Protein AF-A0A803PFQ7-F1 (afdb_monomer)

Organism: Cannabis sativa (NCBI:txid3483)

Solvent-accessible surface area (backbone atoms only — not comparable to full-atom values): 20846 Å² total; per-residue (Å²): 130,67,68,63,60,59,53,50,52,49,53,50,46,53,53,55,55,57,59,49,63,74,38,74,78,14,76,55,57,59,90,64,48,65,58,52,55,43,51,54,51,52,51,56,51,50,57,46,68,66,40,52,59,54,50,49,60,72,74,62,65,92,84,60,100,65,71,88,82,46,69,70,54,53,56,46,48,53,49,51,50,55,50,50,50,52,51,51,52,53,48,46,56,50,46,56,59,48,47,62,56,27,53,71,42,43,69,82,74,78,52,85,48,104,62,67,57,57,66,69,63,47,52,49,53,45,41,53,49,37,43,73,66,45,26,52,56,35,54,54,28,44,75,72,60,27,39,20,52,59,55,54,42,51,50,42,57,73,73,37,78,83,40,71,61,48,51,48,21,41,48,44,34,52,51,40,51,34,54,52,52,44,54,56,51,50,51,50,52,53,48,53,49,46,43,48,69,33,48,67,39,48,64,68,54,51,44,47,54,46,51,52,49,39,59,56,54,59,51,59,38,64,78,78,42,46,89,80,31,69,60,51,41,51,54,46,52,50,47,53,49,50,44,51,54,53,60,74,51,52,72,71,73,64,61,76,74,70,82,69,94,61,94,69,80,81,51,63,66,50,68,68,57,54,53,52,54,53,49,51,51,51,43,52,52,43,48,51,33,49,72,36,62,40,26,82,35,67,90,80,75,54,49,69,56,44,35,53,46,25,51,42,43,50,69,72,64,38,46,71,54,54,46,51,48,51,50,50,52,52,51,50,41,58,73,61,39,90,64,60,80,86,74,54,53,75,61,58,52,46,50,52,47,54,52,50,54,47,47,51,45,66,59,63,57,83,66,77,87,124

Radius of gyration: 27.35 Å; Cα contacts (8 Å, |Δi|>4): 332; chains: 1; bounding box: 58×70×81 Å

Structure (mmCIF, N/CA/C/O backbone):
data_AF-A0A803PFQ7-F1
#
_entry.id   AF-A0A803PFQ7-F1
#
loop_
_atom_site.group_PDB
_atom_site.id
_atom_site.type_symbol
_atom_site.label_atom_id
_atom_site.label_alt_id
_atom_site.label_comp_id
_atom_site.label_asym_id
_atom_site.label_entity_id
_atom_site.label_seq_id
_atom_site.pdbx_PDB_ins_code
_atom_site.Cartn_x
_atom_site.Cartn_y
_atom_site.Cartn_z
_atom_site.occupancy
_atom_site.B_iso_or_equiv
_atom_site.auth_seq_id
_atom_site.auth_comp_id
_atom_site.auth_asym_id
_atom_site.auth_atom_id
_atom_site.pdbx_PDB_model_num
ATOM 1 N N . MET A 1 1 ? 29.744 -16.832 -32.979 1.00 50.72 1 MET A N 1
ATOM 2 C CA . MET A 1 1 ? 28.697 -16.307 -32.086 1.00 50.72 1 MET A CA 1
ATOM 3 C C . MET A 1 1 ? 28.775 -17.157 -30.835 1.00 50.72 1 MET A C 1
ATOM 5 O O . MET A 1 1 ? 28.913 -18.363 -30.984 1.00 50.72 1 MET A O 1
ATOM 9 N N . ASP A 1 2 ? 28.853 -16.550 -29.654 1.00 58.03 2 ASP A N 1
ATOM 10 C CA . ASP A 1 2 ? 29.056 -17.308 -28.418 1.00 58.03 2 ASP A CA 1
ATOM 11 C C . ASP A 1 2 ? 27.688 -17.825 -27.953 1.00 58.03 2 ASP A C 1
ATOM 13 O O . ASP A 1 2 ? 26.921 -17.089 -27.332 1.00 58.03 2 ASP A O 1
ATOM 17 N N . ASP A 1 3 ? 27.336 -19.061 -28.325 1.00 60.91 3 ASP A N 1
ATOM 18 C CA . ASP A 1 3 ? 26.056 -19.701 -27.959 1.00 60.91 3 ASP A CA 1
ATOM 19 C C . ASP A 1 3 ? 25.812 -19.677 -26.435 1.00 60.91 3 ASP A C 1
ATOM 21 O O . ASP A 1 3 ? 24.667 -19.674 -25.974 1.00 60.91 3 ASP A O 1
ATOM 25 N N . LEU A 1 4 ? 26.892 -19.571 -25.649 1.00 67.00 4 LEU A N 1
ATOM 26 C CA . LEU A 1 4 ? 26.856 -19.344 -24.207 1.00 67.00 4 LEU A CA 1
ATOM 27 C C . LEU A 1 4 ? 26.205 -18.008 -23.809 1.00 67.00 4 LEU A C 1
ATOM 29 O O . LEU A 1 4 ? 25.404 -17.996 -22.877 1.00 67.00 4 LEU A O 1
ATOM 33 N N . GLU A 1 5 ? 26.468 -16.897 -24.509 1.00 80.12 5 GLU A N 1
ATOM 34 C CA . GLU A 1 5 ? 25.951 -15.573 -24.110 1.00 80.12 5 GLU A CA 1
ATOM 35 C C . GLU A 1 5 ? 24.423 -15.497 -24.257 1.00 80.12 5 GLU A C 1
ATOM 37 O O . GLU A 1 5 ? 23.723 -14.961 -23.397 1.00 80.12 5 GLU A O 1
ATOM 42 N N . VAL A 1 6 ? 23.886 -16.050 -25.346 1.00 80.25 6 VAL A N 1
ATOM 43 C CA . VAL A 1 6 ? 22.441 -16.049 -25.624 1.00 80.25 6 VAL A CA 1
ATOM 44 C C . VAL A 1 6 ? 21.698 -16.934 -24.623 1.00 80.25 6 VAL A C 1
ATOM 46 O O . VAL A 1 6 ? 20.647 -16.554 -24.102 1.00 80.25 6 VAL A O 1
ATOM 49 N N . HIS A 1 7 ? 22.267 -18.095 -24.305 1.00 80.62 7 HIS A N 1
ATOM 50 C CA . HIS A 1 7 ? 21.710 -19.007 -23.318 1.00 80.62 7 HIS A CA 1
ATOM 51 C C . HIS A 1 7 ? 21.747 -18.428 -21.892 1.00 80.62 7 HIS A C 1
ATOM 53 O O . HIS A 1 7 ? 20.773 -18.566 -21.146 1.00 80.62 7 HIS A O 1
ATOM 59 N N . ASP A 1 8 ? 22.815 -17.721 -21.519 1.00 86.94 8 ASP A N 1
ATOM 60 C CA . ASP A 1 8 ? 22.912 -17.048 -20.220 1.00 86.94 8 ASP A CA 1
ATOM 61 C C . ASP A 1 8 ? 21.925 -15.879 -20.097 1.00 86.94 8 ASP A C 1
ATOM 63 O O . ASP A 1 8 ? 21.276 -15.719 -19.058 1.00 86.94 8 ASP A O 1
ATOM 67 N N . LEU A 1 9 ? 21.732 -15.101 -21.168 1.00 87.56 9 LEU A N 1
ATOM 68 C CA . LEU A 1 9 ? 20.707 -14.052 -21.217 1.00 87.56 9 LEU A CA 1
ATOM 69 C C . LEU A 1 9 ? 19.296 -14.622 -21.072 1.00 87.56 9 LEU A C 1
ATOM 71 O O . LEU A 1 9 ? 18.489 -14.070 -20.321 1.00 87.56 9 LEU A O 1
ATOM 75 N N . TRP A 1 10 ? 19.007 -15.743 -21.734 1.00 87.06 10 TRP A N 1
ATOM 76 C CA . TRP A 1 10 ? 17.733 -16.441 -21.583 1.00 87.06 10 TRP A CA 1
ATOM 77 C C . TRP A 1 10 ? 17.518 -16.916 -20.141 1.00 87.06 10 TRP A C 1
ATOM 79 O O . TRP A 1 10 ? 16.478 -16.617 -19.549 1.00 87.06 10 TRP A O 1
ATOM 89 N N . LYS A 1 11 ? 18.509 -17.588 -19.538 1.00 88.81 11 LYS A N 1
ATOM 90 C CA . LYS A 1 11 ? 18.441 -18.010 -18.129 1.00 88.81 11 LYS A CA 1
ATOM 91 C C . LYS A 1 11 ? 18.170 -16.827 -17.209 1.00 88.81 11 LYS A C 1
ATOM 93 O O . LYS A 1 11 ? 17.285 -16.908 -16.359 1.00 88.81 11 LYS A O 1
ATOM 98 N N . LYS A 1 12 ? 18.889 -15.717 -17.406 1.00 91.25 12 LYS A N 1
ATOM 99 C CA . LYS A 1 12 ? 18.697 -14.487 -16.634 1.00 91.25 12 LYS A CA 1
ATOM 100 C C . LYS A 1 12 ? 17.272 -13.954 -16.784 1.00 91.25 12 LYS A C 1
ATOM 102 O O . LYS A 1 12 ? 16.631 -13.678 -15.775 1.00 91.25 12 LYS A O 1
ATOM 107 N N . LEU A 1 13 ? 16.753 -13.855 -18.008 1.00 89.50 13 LEU A N 1
ATOM 108 C CA . LEU A 1 13 ? 15.392 -13.381 -18.267 1.00 89.50 13 LEU A CA 1
ATOM 109 C C . LEU A 1 13 ? 14.337 -14.258 -17.574 1.00 89.50 13 LEU A C 1
ATOM 111 O O . LEU A 1 13 ? 13.445 -13.728 -16.916 1.00 89.50 13 LEU A O 1
ATOM 115 N N . ILE A 1 14 ? 14.444 -15.585 -17.676 1.00 88.69 14 ILE A N 1
ATOM 116 C CA . ILE A 1 14 ? 13.488 -16.508 -17.044 1.00 88.69 14 ILE A CA 1
ATOM 117 C C . ILE A 1 14 ? 13.535 -16.408 -15.520 1.00 88.69 14 ILE A C 1
ATOM 119 O O . ILE A 1 14 ? 12.482 -16.366 -14.884 1.00 88.69 14 ILE A O 1
ATOM 123 N N . THR A 1 15 ? 14.729 -16.348 -14.928 1.00 90.00 15 THR A N 1
ATOM 124 C CA . THR A 1 15 ? 14.879 -16.157 -13.479 1.00 90.00 15 THR A CA 1
ATOM 125 C C . THR A 1 15 ? 14.205 -14.860 -13.035 1.00 90.00 15 THR A C 1
ATOM 127 O O . THR A 1 15 ? 13.358 -14.894 -12.145 1.00 90.00 15 THR A O 1
ATOM 130 N N . ARG A 1 16 ? 14.470 -13.746 -13.730 1.00 88.06 16 ARG A N 1
ATOM 131 C CA . ARG A 1 16 ? 13.851 -12.444 -13.434 1.00 88.06 16 ARG A CA 1
ATOM 132 C C . ARG A 1 16 ? 12.326 -12.480 -13.550 1.00 88.06 16 ARG A C 1
ATOM 134 O O . ARG A 1 16 ? 11.632 -11.966 -12.685 1.00 88.06 16 ARG A O 1
ATOM 141 N N . LEU A 1 17 ? 11.774 -13.127 -14.575 1.00 88.00 17 LEU A N 1
ATOM 142 C CA . LEU A 1 17 ? 10.318 -13.240 -14.744 1.00 88.00 17 LEU A CA 1
ATOM 143 C C . LEU A 1 17 ? 9.639 -14.074 -13.649 1.00 88.00 17 LEU A C 1
ATOM 145 O O . LEU A 1 17 ? 8.489 -13.797 -13.308 1.00 88.00 17 LEU A O 1
ATOM 149 N N . LYS A 1 18 ? 10.334 -15.075 -13.094 1.00 87.38 18 LYS A N 1
ATOM 150 C CA . LYS A 1 18 ? 9.842 -15.869 -11.956 1.00 87.38 18 LYS A CA 1
ATOM 151 C C . LYS A 1 18 ? 9.887 -15.083 -10.649 1.00 87.38 18 LYS A C 1
ATOM 153 O O . LYS A 1 18 ? 8.950 -15.159 -9.863 1.00 87.38 18 LYS A O 1
ATOM 158 N N . GLU A 1 19 ? 10.937 -14.294 -10.427 1.00 87.38 19 GLU A N 1
ATOM 159 C CA . GLU A 1 19 ? 11.046 -13.426 -9.244 1.00 87.38 19 GLU A CA 1
ATOM 160 C C . GLU A 1 19 ? 9.864 -12.453 -9.132 1.00 87.38 19 GLU A C 1
ATOM 162 O O . GLU A 1 19 ? 9.453 -12.098 -8.027 1.00 87.38 19 GLU A O 1
ATOM 167 N N . PHE A 1 20 ? 9.269 -12.071 -10.265 1.00 85.56 20 PHE A N 1
ATOM 168 C CA . PHE A 1 20 ? 8.162 -11.124 -10.303 1.00 85.56 20 PHE A CA 1
ATOM 169 C C . PHE A 1 20 ? 6.866 -11.650 -9.691 1.00 85.56 20 PHE A C 1
ATOM 171 O O . PHE A 1 20 ? 6.055 -10.844 -9.236 1.00 85.56 20 PHE A O 1
ATOM 178 N N . ASP A 1 21 ? 6.686 -12.969 -9.577 1.00 82.56 21 ASP A N 1
ATOM 179 C CA . ASP A 1 21 ? 5.533 -13.539 -8.875 1.00 82.56 21 ASP A CA 1
ATOM 180 C C . ASP A 1 21 ? 5.475 -13.087 -7.403 1.00 82.56 21 ASP A C 1
ATOM 182 O O . ASP A 1 21 ? 4.384 -12.928 -6.847 1.00 82.56 21 ASP A O 1
ATOM 186 N N . ASN A 1 22 ? 6.627 -12.765 -6.800 1.00 81.62 22 ASN A N 1
ATOM 187 C CA . ASN A 1 22 ? 6.703 -12.222 -5.442 1.00 81.62 22 ASN A CA 1
ATOM 188 C C . ASN A 1 22 ? 6.034 -10.843 -5.316 1.00 81.62 22 ASN A C 1
ATOM 190 O O . ASN A 1 22 ? 5.581 -10.478 -4.231 1.00 81.62 22 ASN A O 1
ATOM 194 N N . TYR A 1 23 ? 5.918 -10.094 -6.417 1.00 83.12 23 TYR A N 1
ATOM 195 C CA . TYR A 1 23 ? 5.310 -8.766 -6.438 1.00 83.12 23 TYR A CA 1
ATOM 196 C C . TYR A 1 23 ? 3.808 -8.779 -6.728 1.00 83.12 23 TYR A C 1
ATOM 198 O O . TYR A 1 23 ? 3.169 -7.745 -6.558 1.00 83.12 23 TYR A O 1
ATOM 206 N N . LYS A 1 24 ? 3.191 -9.919 -7.087 1.00 77.31 24 LYS A N 1
ATOM 207 C CA . LYS A 1 24 ? 1.742 -9.991 -7.396 1.00 77.31 24 LYS A CA 1
ATOM 208 C C . LYS A 1 24 ? 0.851 -9.393 -6.304 1.00 77.31 24 LYS A C 1
ATOM 210 O O . LYS A 1 24 ? -0.238 -8.905 -6.586 1.00 77.31 24 LYS A O 1
ATOM 215 N N . ARG A 1 25 ? 1.324 -9.420 -5.055 1.00 69.12 25 ARG A N 1
ATOM 216 C CA . ARG A 1 25 ? 0.610 -8.927 -3.870 1.00 69.12 25 ARG A CA 1
ATOM 217 C C . ARG A 1 25 ? 1.212 -7.650 -3.272 1.00 69.12 25 ARG A C 1
ATOM 219 O O . ARG A 1 25 ? 0.837 -7.291 -2.167 1.00 69.12 25 ARG A O 1
ATOM 226 N N . SER A 1 26 ? 2.117 -6.960 -3.970 1.00 72.19 26 SER A N 1
ATOM 227 C CA . SER A 1 26 ? 2.772 -5.748 -3.448 1.00 72.19 26 SER A CA 1
ATOM 228 C C . SER A 1 26 ? 1.893 -4.494 -3.492 1.00 72.19 26 SER A C 1
ATOM 230 O O . SER A 1 26 ? 2.344 -3.408 -3.147 1.00 72.19 26 SER A O 1
ATOM 232 N N . GLY A 1 27 ? 0.669 -4.586 -4.021 1.00 67.75 27 GLY A N 1
ATOM 233 C CA . GLY A 1 27 ? -0.215 -3.439 -4.253 1.00 67.75 27 GLY A CA 1
ATOM 234 C C . GLY A 1 27 ? 0.246 -2.492 -5.374 1.00 67.75 27 GLY A C 1
ATOM 235 O O . GLY A 1 27 ? -0.581 -1.787 -5.945 1.00 67.75 27 GLY A O 1
ATOM 236 N N . SER A 1 28 ? 1.525 -2.505 -5.761 1.0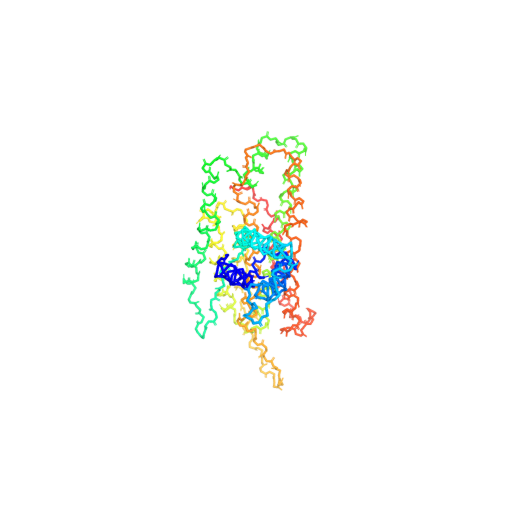0 74.25 28 SER A N 1
ATOM 237 C CA . SER A 1 28 ? 2.111 -1.664 -6.820 1.00 74.25 28 SER A CA 1
ATOM 238 C C . SER A 1 28 ? 1.832 -2.161 -8.242 1.00 74.25 28 SER A C 1
ATOM 240 O O . SER A 1 28 ? 1.959 -1.398 -9.197 1.00 74.25 28 SER A O 1
ATOM 242 N N . VAL A 1 29 ? 1.486 -3.439 -8.389 1.00 81.19 29 VAL A N 1
ATOM 243 C CA . VAL A 1 29 ? 1.283 -4.101 -9.684 1.00 81.19 29 VAL A CA 1
ATOM 244 C C . VAL A 1 29 ? -0.153 -3.880 -10.169 1.00 81.19 29 VAL A C 1
ATOM 246 O O . VAL A 1 29 ? -1.106 -3.986 -9.385 1.00 81.19 29 VAL A O 1
ATOM 249 N N . LYS A 1 30 ? -0.327 -3.542 -11.452 1.00 80.00 30 LYS A N 1
ATOM 250 C CA . LYS A 1 30 ? -1.652 -3.504 -12.093 1.00 80.00 30 LYS A CA 1
ATOM 251 C C . LYS A 1 30 ? -2.129 -4.914 -12.430 1.00 80.00 30 LYS A C 1
ATOM 253 O O . LYS A 1 30 ? -1.327 -5.804 -12.700 1.00 80.00 30 LYS A O 1
ATOM 258 N N . GLU A 1 31 ? -3.439 -5.126 -12.438 1.00 78.94 31 GLU A N 1
ATOM 259 C CA . GLU A 1 31 ? -3.991 -6.429 -12.815 1.00 78.94 31 GLU A CA 1
ATOM 260 C C . GLU A 1 31 ? -3.541 -6.847 -14.228 1.00 78.94 31 GLU A C 1
ATOM 262 O O . GLU A 1 31 ? -3.557 -6.045 -15.168 1.00 78.94 31 GLU A O 1
ATOM 267 N N . GLY A 1 32 ? -3.068 -8.089 -14.363 1.00 82.06 32 GLY A N 1
ATOM 268 C CA . GLY A 1 32 ? -2.550 -8.627 -15.621 1.00 82.06 32 GLY A CA 1
ATOM 269 C C . GLY A 1 32 ? -1.170 -8.097 -16.034 1.00 82.06 32 GLY A C 1
ATOM 270 O O . GLY A 1 32 ? -0.684 -8.446 -17.109 1.00 82.06 32 GLY A O 1
ATOM 271 N N . GLU A 1 33 ? -0.537 -7.209 -15.260 1.00 87.25 33 GLU A N 1
ATOM 272 C CA . GLU A 1 33 ? 0.738 -6.594 -15.647 1.00 87.25 33 GLU A CA 1
ATOM 273 C C . GLU A 1 33 ? 1.897 -7.592 -15.595 1.00 87.25 33 GLU A C 1
ATOM 275 O O . GLU A 1 33 ? 2.690 -7.650 -16.534 1.00 87.25 33 GLU A O 1
ATOM 280 N N . ILE A 1 34 ? 1.969 -8.420 -14.548 1.00 86.00 34 ILE A N 1
ATOM 281 C CA . ILE A 1 34 ? 2.980 -9.484 -14.457 1.00 86.00 34 ILE A CA 1
ATOM 282 C C . ILE A 1 34 ? 2.730 -10.545 -15.528 1.00 86.00 34 ILE A C 1
ATOM 284 O O . ILE A 1 34 ? 3.674 -10.980 -16.180 1.00 86.00 34 ILE A O 1
ATOM 288 N N . GLU A 1 35 ? 1.473 -10.903 -15.776 1.00 89.44 35 GLU A N 1
ATOM 289 C CA . GLU A 1 35 ? 1.089 -11.875 -16.798 1.00 89.44 35 GLU A CA 1
ATOM 290 C C . GLU A 1 35 ? 1.511 -11.397 -18.195 1.00 89.44 35 GLU A C 1
ATOM 292 O O . GLU A 1 35 ? 2.095 -12.165 -18.954 1.00 89.44 35 GLU A O 1
ATOM 297 N N . LYS A 1 36 ? 1.330 -10.107 -18.514 1.00 90.00 36 LYS A N 1
ATOM 298 C CA . LYS A 1 36 ? 1.819 -9.503 -19.769 1.00 90.00 36 LYS A CA 1
ATOM 299 C C . LYS A 1 36 ? 3.347 -9.513 -19.870 1.00 90.00 36 LYS A C 1
ATOM 301 O O . LYS A 1 36 ? 3.890 -9.747 -20.951 1.00 90.00 36 LYS A O 1
ATOM 306 N N . LEU A 1 37 ? 4.054 -9.254 -18.766 1.00 88.94 37 LEU A N 1
ATOM 307 C CA . LEU A 1 37 ? 5.520 -9.333 -18.719 1.00 88.94 37 LEU A CA 1
ATOM 308 C C . LEU A 1 37 ? 6.007 -10.767 -18.968 1.00 88.94 37 LEU A C 1
ATOM 310 O O . LEU A 1 37 ? 6.942 -10.970 -19.746 1.00 88.94 37 LEU A O 1
ATOM 314 N N . GLN A 1 38 ? 5.346 -11.747 -18.350 1.00 88.50 38 GLN A N 1
ATOM 315 C CA . GLN A 1 38 ? 5.616 -13.174 -18.517 1.00 88.50 38 GLN A CA 1
ATOM 316 C C . GLN A 1 38 ? 5.309 -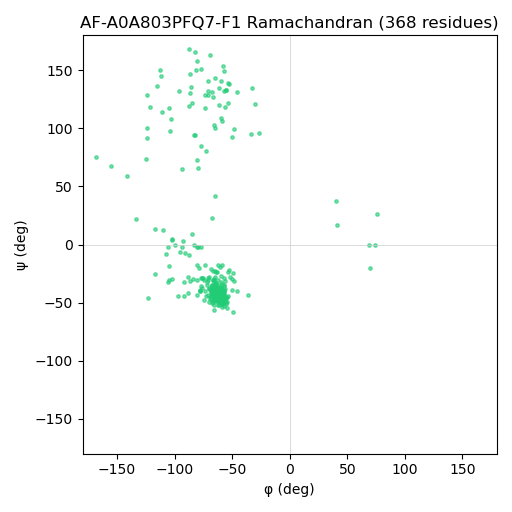13.632 -19.947 1.00 88.50 38 GLN A C 1
ATOM 318 O O . GLN A 1 38 ? 6.154 -14.270 -20.570 1.00 88.50 38 GLN A O 1
ATOM 323 N N . GLU A 1 39 ? 4.170 -13.233 -20.516 1.00 90.19 39 GLU A N 1
ATOM 324 C CA . GLU A 1 39 ? 3.795 -13.536 -21.899 1.00 90.19 39 GLU A CA 1
ATOM 325 C C . GLU A 1 39 ? 4.830 -12.994 -22.894 1.00 90.19 39 GLU A C 1
ATOM 327 O O . GLU A 1 39 ? 5.278 -13.710 -23.791 1.00 90.19 39 GLU A O 1
ATOM 332 N N . LYS A 1 40 ? 5.279 -11.747 -22.711 1.00 89.25 40 LYS A N 1
ATOM 333 C CA . LYS A 1 40 ? 6.331 -11.160 -23.550 1.00 89.25 40 LYS A CA 1
ATOM 334 C C . LYS A 1 40 ? 7.648 -11.936 -23.438 1.00 89.25 40 LYS A C 1
ATOM 336 O O . LYS A 1 40 ? 8.311 -12.153 -24.450 1.00 89.25 40 LYS A O 1
ATOM 341 N N . GLY A 1 41 ? 8.004 -12.391 -22.237 1.00 87.06 41 GLY A N 1
ATOM 342 C CA . GLY A 1 41 ? 9.155 -13.267 -22.016 1.00 87.06 41 GLY A CA 1
ATOM 343 C C . GLY A 1 41 ? 9.047 -14.614 -22.732 1.00 87.06 41 GLY A C 1
ATOM 344 O O . GLY A 1 41 ? 10.000 -15.040 -23.383 1.00 87.06 41 GLY A O 1
ATOM 345 N N . LEU A 1 42 ? 7.873 -15.249 -22.674 1.00 86.88 42 LEU A N 1
ATOM 346 C CA . LEU A 1 42 ? 7.591 -16.512 -23.365 1.00 86.88 42 LEU A CA 1
ATOM 347 C C . LEU A 1 42 ? 7.671 -16.365 -24.892 1.00 86.88 42 LEU A C 1
ATOM 349 O O . LEU A 1 42 ? 8.196 -17.250 -25.564 1.00 86.88 42 LEU A O 1
ATOM 353 N N . ARG A 1 43 ? 7.230 -15.231 -25.455 1.00 87.56 43 ARG A N 1
ATOM 354 C CA . ARG A 1 43 ? 7.371 -14.951 -26.897 1.00 87.56 43 ARG A CA 1
ATOM 355 C C . ARG A 1 43 ? 8.838 -14.860 -27.330 1.00 87.56 43 ARG A C 1
ATOM 357 O O . ARG A 1 43 ? 9.204 -15.434 -28.353 1.00 87.56 43 ARG A O 1
ATOM 364 N N . LEU A 1 44 ? 9.685 -14.193 -26.541 1.00 86.56 44 LEU A N 1
ATOM 365 C CA . LEU A 1 44 ? 11.131 -14.121 -26.806 1.00 86.56 44 LEU A CA 1
ATOM 366 C C . LEU A 1 44 ? 11.795 -15.502 -26.717 1.00 86.56 44 LEU A C 1
ATOM 368 O O . LEU A 1 44 ? 12.677 -15.819 -27.512 1.00 86.56 44 LEU A O 1
ATOM 372 N N . GLN A 1 45 ? 11.343 -16.341 -25.783 1.00 82.81 45 GLN A N 1
ATOM 373 C CA . GLN A 1 45 ? 11.787 -17.727 -25.669 1.00 82.81 45 GLN A CA 1
ATOM 374 C C . GLN A 1 45 ? 11.385 -18.564 -26.895 1.00 82.81 45 GLN A C 1
ATOM 376 O O . GLN A 1 45 ? 12.219 -19.298 -27.421 1.00 82.81 45 GLN A O 1
ATOM 381 N N . GLY A 1 46 ? 10.141 -18.440 -27.369 1.00 82.56 46 GLY A N 1
ATOM 382 C CA . GLY A 1 46 ? 9.665 -19.128 -28.574 1.00 82.56 46 GLY A CA 1
ATOM 383 C C . GLY A 1 46 ? 10.508 -18.793 -29.806 1.00 82.56 46 GLY A C 1
ATOM 384 O O . GLY A 1 46 ? 11.004 -19.697 -30.474 1.00 82.56 46 GLY A O 1
ATOM 385 N N . GLY A 1 47 ? 10.787 -17.503 -30.031 1.00 80.06 47 GLY A N 1
ATOM 386 C CA . GLY A 1 47 ? 11.657 -17.063 -31.127 1.00 80.06 47 GLY A CA 1
ATOM 387 C C . GLY A 1 47 ? 13.082 -17.626 -31.044 1.00 80.06 47 GLY A C 1
ATOM 388 O O . GLY A 1 47 ? 13.698 -17.913 -32.070 1.00 80.06 47 GLY A O 1
ATOM 389 N N . LEU A 1 48 ? 13.607 -17.844 -29.834 1.00 80.19 48 LEU A N 1
ATOM 390 C CA . LEU A 1 48 ? 14.917 -18.467 -29.640 1.00 80.19 48 LEU A CA 1
ATOM 391 C C . LEU A 1 48 ? 14.905 -19.958 -30.023 1.00 80.19 48 LEU A C 1
ATOM 393 O O . LEU A 1 48 ? 15.786 -20.418 -30.751 1.00 80.19 48 LEU A O 1
ATOM 397 N N . PHE A 1 49 ? 13.892 -20.701 -29.565 1.00 81.62 49 PHE A N 1
ATOM 398 C CA . PHE A 1 49 ? 13.728 -22.125 -29.879 1.00 81.62 49 PHE A CA 1
ATOM 399 C C . PHE A 1 49 ? 13.475 -22.388 -31.362 1.00 81.62 49 PHE A C 1
ATOM 401 O O . PHE A 1 49 ? 13.853 -23.444 -31.859 1.00 81.62 49 PHE A O 1
ATOM 408 N N . GLU A 1 50 ? 12.879 -21.441 -32.083 1.00 82.81 50 GLU A N 1
ATOM 409 C CA . GLU A 1 50 ? 12.688 -21.551 -33.529 1.00 82.81 50 GLU A CA 1
ATOM 410 C C . GLU A 1 50 ? 13.972 -21.303 -34.332 1.00 82.81 50 GLU A C 1
ATOM 412 O O . GLU A 1 50 ? 14.108 -21.839 -35.433 1.00 82.81 50 GLU A O 1
ATOM 417 N N . ASN A 1 51 ? 14.903 -20.487 -33.823 1.00 76.94 51 ASN A N 1
ATOM 418 C CA . ASN A 1 51 ? 16.071 -20.029 -34.583 1.00 76.94 51 ASN A CA 1
ATOM 419 C C . ASN A 1 51 ? 17.377 -20.756 -34.225 1.00 76.94 51 ASN A C 1
ATOM 421 O O . ASN A 1 51 ? 18.213 -20.951 -35.106 1.00 76.94 51 ASN A O 1
ATOM 425 N N . LEU A 1 52 ? 17.541 -21.236 -32.986 1.00 77.06 52 LEU A N 1
ATOM 426 C CA . LEU A 1 52 ? 18.734 -21.994 -32.573 1.00 77.06 52 LEU A CA 1
ATOM 427 C C . LEU A 1 52 ? 18.918 -23.329 -33.325 1.00 77.06 52 LEU A C 1
ATOM 429 O O . LEU A 1 52 ? 20.031 -23.597 -33.782 1.00 77.06 52 LEU A O 1
ATOM 433 N N . PRO A 1 53 ? 17.877 -24.165 -33.531 1.00 78.69 53 PRO A N 1
ATOM 434 C CA . PRO A 1 53 ? 18.018 -25.385 -34.324 1.00 78.69 53 PRO A CA 1
ATOM 435 C C . PRO A 1 53 ? 18.404 -25.093 -35.778 1.00 78.69 53 PRO A C 1
ATOM 437 O O . PRO A 1 53 ? 19.258 -25.782 -36.328 1.00 78.69 53 PRO A O 1
ATOM 440 N N . LYS A 1 54 ? 17.849 -24.024 -36.373 1.00 75.62 54 LYS A N 1
ATOM 441 C CA . LYS A 1 54 ? 18.179 -23.588 -37.742 1.00 75.62 54 LYS A CA 1
ATOM 442 C C . LYS A 1 54 ? 19.646 -23.171 -37.862 1.00 75.62 54 LYS A C 1
ATOM 444 O O . LYS A 1 54 ? 20.294 -23.513 -38.845 1.00 75.62 54 LYS A O 1
ATOM 449 N N . LEU A 1 55 ? 20.188 -22.491 -36.848 1.00 68.56 55 LEU A N 1
ATOM 450 C CA . LEU A 1 55 ? 21.609 -22.141 -36.795 1.00 68.56 55 LEU A CA 1
ATOM 451 C C . LEU A 1 55 ? 22.495 -23.398 -36.737 1.00 68.56 55 LEU A C 1
ATOM 453 O O . LEU A 1 55 ? 23.462 -23.507 -37.489 1.00 68.56 55 LEU A O 1
ATOM 457 N N . ASN A 1 56 ? 22.140 -24.372 -35.894 1.00 67.06 56 ASN A N 1
ATOM 458 C CA . ASN A 1 56 ? 22.885 -25.629 -35.768 1.00 67.06 56 ASN A CA 1
ATOM 459 C C . ASN A 1 56 ? 22.838 -26.476 -37.049 1.00 67.06 56 ASN A C 1
ATOM 461 O O . ASN A 1 56 ? 23.866 -27.010 -37.468 1.00 67.06 56 ASN A O 1
ATOM 465 N N . GLU A 1 57 ? 21.679 -26.566 -37.706 1.00 66.81 57 GLU A N 1
ATOM 466 C CA . GLU A 1 57 ? 21.510 -27.290 -38.972 1.00 66.81 57 GLU A CA 1
ATOM 467 C C . GLU A 1 57 ? 22.262 -26.651 -40.149 1.00 66.81 57 GLU A C 1
ATOM 469 O O . GLU A 1 57 ? 22.685 -27.361 -41.067 1.00 66.81 57 GLU A O 1
ATOM 474 N N . GLU A 1 58 ? 22.429 -25.326 -40.151 1.00 61.62 58 GLU A N 1
ATOM 475 C CA . GLU A 1 58 ? 23.166 -24.608 -41.197 1.00 61.62 58 GLU A CA 1
ATOM 476 C C . GLU A 1 58 ? 24.687 -24.589 -40.958 1.00 61.62 58 GLU A C 1
ATOM 478 O O . GLU A 1 58 ? 25.449 -24.608 -41.928 1.00 61.62 58 GLU A O 1
ATOM 483 N N . CYS A 1 59 ? 25.138 -24.626 -39.698 1.00 58.28 59 CYS A N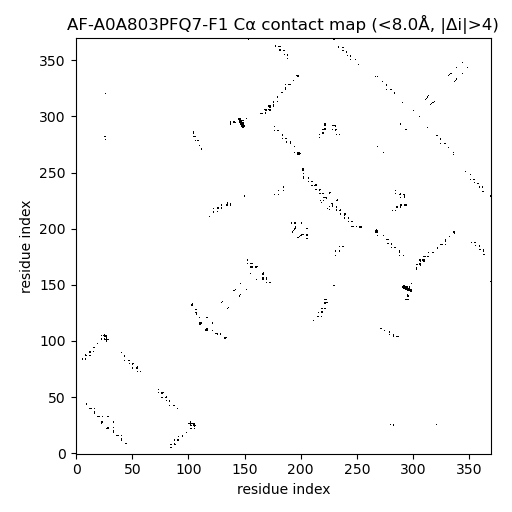 1
ATOM 484 C CA . CYS A 1 59 ? 26.559 -24.640 -39.325 1.00 58.28 59 CYS A CA 1
ATOM 485 C C . CYS A 1 59 ? 27.183 -26.050 -39.289 1.00 58.28 59 CYS A C 1
ATOM 487 O O . CYS A 1 59 ? 28.365 -26.199 -39.601 1.00 58.28 59 CYS A O 1
ATOM 489 N N . PHE A 1 60 ? 26.415 -27.094 -38.949 1.00 52.44 60 PHE A N 1
ATOM 490 C CA . PHE A 1 60 ? 26.920 -28.458 -38.743 1.00 52.44 60 PHE A CA 1
ATOM 491 C C . PHE A 1 60 ? 26.194 -29.486 -39.626 1.00 52.44 60 PHE A C 1
ATOM 493 O O . PHE A 1 60 ? 25.425 -30.315 -39.146 1.00 52.44 60 PHE A O 1
ATOM 500 N N . LYS A 1 61 ? 26.480 -29.504 -40.936 1.00 54.06 61 LYS A N 1
ATOM 501 C CA . LYS A 1 61 ? 26.236 -30.687 -41.789 1.00 54.06 61 LYS A CA 1
ATOM 502 C C . LYS A 1 61 ? 27.561 -31.389 -42.074 1.00 54.06 61 LYS A C 1
ATOM 504 O O . LYS A 1 61 ? 28.259 -30.978 -43.000 1.00 54.06 61 LYS A O 1
ATOM 509 N N . PRO A 1 62 ? 27.922 -32.461 -41.339 1.00 46.00 62 PRO A N 1
ATOM 510 C CA . PRO A 1 62 ? 29.249 -33.046 -41.473 1.00 46.00 62 PRO A CA 1
ATOM 511 C C . PRO A 1 62 ? 29.482 -33.773 -42.804 1.00 46.00 62 PRO A C 1
ATOM 513 O O . PRO A 1 62 ? 30.630 -33.871 -43.223 1.00 46.00 62 PRO A O 1
ATOM 516 N N . HIS A 1 63 ? 28.468 -34.329 -43.483 1.00 47.03 63 HIS A N 1
ATOM 517 C CA . HIS A 1 63 ? 28.721 -35.409 -44.465 1.00 47.03 63 HIS A CA 1
ATOM 518 C C . HIS A 1 63 ? 28.032 -35.289 -45.832 1.00 47.03 63 HIS A C 1
ATOM 520 O O . HIS A 1 63 ? 27.937 -36.273 -46.561 1.00 47.03 63 HIS A O 1
ATOM 526 N N . SER A 1 64 ? 27.621 -34.096 -46.268 1.00 46.06 64 SER A N 1
ATOM 527 C CA . SER A 1 64 ? 27.197 -33.924 -47.664 1.00 46.06 64 SER A CA 1
ATOM 528 C C . SER A 1 64 ? 28.037 -32.860 -48.353 1.00 46.06 64 SER A C 1
ATOM 530 O O . SER A 1 64 ? 27.995 -31.696 -47.971 1.00 46.06 64 SER A O 1
ATOM 532 N N . LYS A 1 65 ? 28.769 -33.256 -49.403 1.00 45.09 65 LYS A N 1
ATOM 533 C CA . LYS A 1 65 ? 29.499 -32.392 -50.351 1.00 45.09 65 LYS A CA 1
ATOM 534 C C . LYS A 1 65 ? 28.554 -31.497 -51.182 1.00 45.09 65 LYS A C 1
ATOM 536 O O . LYS A 1 65 ? 28.738 -31.336 -52.385 1.00 45.09 65 LYS A O 1
ATOM 541 N N . LYS A 1 66 ? 27.520 -30.917 -50.571 1.00 45.22 66 LYS A N 1
ATOM 542 C CA . LYS A 1 66 ? 26.732 -29.828 -51.146 1.00 45.22 66 LYS A CA 1
ATOM 543 C C . LYS A 1 66 ? 27.171 -28.542 -50.461 1.00 45.22 66 LYS A C 1
ATOM 545 O O . LYS A 1 66 ? 26.903 -28.330 -49.285 1.00 45.22 66 LYS A O 1
ATOM 550 N N . LYS A 1 67 ? 27.899 -27.731 -51.235 1.00 47.28 67 LYS A N 1
ATOM 551 C CA . LYS A 1 67 ? 28.260 -26.336 -50.955 1.00 47.28 67 LYS A CA 1
ATOM 552 C C . LYS A 1 67 ? 27.154 -25.633 -50.171 1.00 47.28 67 LYS A C 1
ATOM 554 O O . LYS A 1 67 ? 25.999 -25.723 -50.579 1.00 47.28 67 LYS A O 1
ATOM 559 N N . ILE A 1 68 ? 27.550 -24.894 -49.133 1.00 53.47 68 ILE A N 1
ATOM 560 C CA . ILE A 1 68 ? 26.820 -23.796 -48.480 1.00 53.47 68 ILE A CA 1
ATOM 561 C C . ILE A 1 68 ? 25.863 -23.153 -49.496 1.00 53.47 68 ILE A C 1
ATOM 563 O O . ILE A 1 68 ? 26.287 -22.366 -50.339 1.00 53.47 68 ILE A O 1
ATOM 567 N N . THR A 1 69 ? 24.592 -23.567 -49.508 1.00 53.06 69 THR A N 1
ATOM 568 C CA . THR A 1 69 ? 23.662 -23.160 -50.576 1.00 53.06 69 THR A CA 1
ATOM 569 C C . THR A 1 69 ? 22.857 -21.927 -50.188 1.00 53.06 69 THR A C 1
ATOM 571 O O . THR A 1 69 ? 22.094 -21.428 -51.007 1.00 53.06 69 THR A O 1
ATOM 574 N N . ASN A 1 70 ? 23.022 -21.378 -48.979 1.00 67.88 70 ASN A N 1
ATOM 575 C CA . ASN A 1 70 ? 22.268 -20.183 -48.628 1.00 67.88 70 ASN A CA 1
ATOM 576 C C . ASN A 1 70 ? 22.915 -19.319 -47.541 1.00 67.88 70 ASN A C 1
ATOM 578 O O . ASN A 1 70 ? 22.365 -19.127 -46.466 1.00 67.88 70 ASN A O 1
ATOM 582 N N . VAL A 1 71 ? 24.060 -18.705 -47.862 1.00 73.75 71 VAL A N 1
ATOM 583 C CA . VAL A 1 71 ? 24.677 -17.636 -47.041 1.00 73.75 71 VAL A CA 1
ATOM 584 C C . VAL A 1 71 ? 23.652 -16.555 -46.654 1.00 73.75 71 VAL A C 1
ATOM 586 O O . VAL A 1 71 ? 23.724 -15.980 -45.574 1.00 73.75 71 VAL A O 1
ATOM 589 N N . LYS A 1 72 ? 22.647 -16.305 -47.509 1.00 78.44 72 LYS A N 1
ATOM 590 C CA . LYS A 1 72 ? 21.543 -15.385 -47.208 1.00 78.44 72 LYS A CA 1
ATOM 591 C C . LYS A 1 72 ? 20.614 -15.884 -46.095 1.00 78.44 72 LYS A C 1
ATOM 593 O O . LYS A 1 72 ? 20.110 -15.042 -45.366 1.00 78.44 72 LYS A O 1
ATOM 598 N N . GLN A 1 73 ? 20.353 -17.189 -45.975 1.00 76.88 73 GLN A N 1
ATOM 599 C CA . GLN A 1 73 ? 19.564 -17.737 -44.859 1.00 76.88 73 GLN A CA 1
ATOM 600 C C . GLN A 1 73 ? 20.369 -17.706 -43.562 1.00 76.88 73 GLN A C 1
ATOM 602 O O . GLN A 1 73 ? 19.862 -17.178 -42.579 1.00 76.88 73 GLN A O 1
ATOM 607 N N . LEU A 1 74 ? 21.645 -18.095 -43.604 1.00 76.50 74 LEU A N 1
ATOM 608 C CA . LEU A 1 74 ? 22.518 -18.042 -42.430 1.00 76.50 74 LEU A CA 1
ATOM 609 C C . LEU A 1 74 ? 22.630 -16.623 -41.872 1.00 76.50 74 LEU A C 1
ATOM 611 O O . LEU A 1 74 ? 22.433 -16.402 -40.681 1.00 76.50 74 LEU A O 1
ATOM 615 N N . ASN A 1 75 ? 22.853 -15.635 -42.743 1.00 82.75 75 ASN A N 1
ATOM 616 C CA . ASN A 1 75 ? 22.896 -14.230 -42.337 1.00 82.75 75 ASN A CA 1
ATOM 617 C C . ASN A 1 75 ? 21.560 -13.739 -41.756 1.00 82.75 75 ASN A C 1
ATOM 619 O O . ASN A 1 75 ? 21.572 -12.867 -40.893 1.00 82.75 75 ASN A O 1
ATOM 623 N N . ARG A 1 76 ? 20.419 -14.282 -42.207 1.00 84.25 76 ARG A N 1
ATOM 624 C CA . ARG A 1 76 ? 19.103 -13.966 -41.627 1.00 84.25 76 ARG A CA 1
ATOM 625 C C . ARG A 1 76 ? 18.961 -14.566 -40.235 1.00 84.25 76 ARG A C 1
ATOM 627 O O . ARG A 1 76 ? 18.662 -13.822 -39.319 1.00 84.25 76 ARG A O 1
ATOM 634 N N . VAL A 1 77 ? 19.262 -15.854 -40.057 1.00 81.69 77 VAL A N 1
ATOM 635 C CA . VAL A 1 77 ? 19.183 -16.522 -38.745 1.00 81.69 77 VAL A CA 1
ATOM 636 C C . VAL A 1 77 ? 20.115 -15.851 -37.731 1.00 81.69 77 VAL A C 1
ATOM 638 O O . VAL A 1 77 ? 19.719 -15.595 -36.599 1.00 81.69 77 VAL A O 1
ATOM 641 N N . VAL A 1 78 ? 21.332 -15.493 -38.147 1.00 84.50 78 VAL A N 1
ATOM 642 C CA . VAL A 1 78 ? 22.289 -14.721 -37.337 1.00 84.50 78 VAL A CA 1
ATOM 643 C C . VAL A 1 78 ? 21.718 -13.354 -36.947 1.00 84.50 78 VAL A C 1
ATOM 645 O O . VAL A 1 78 ? 21.790 -12.979 -35.778 1.00 84.50 78 VAL A O 1
ATOM 648 N N . ALA A 1 79 ? 21.132 -12.616 -37.894 1.00 87.44 79 ALA A N 1
ATOM 649 C CA . ALA A 1 79 ? 20.516 -11.319 -37.615 1.00 87.44 79 ALA A CA 1
ATOM 650 C C . ALA A 1 79 ? 19.297 -11.438 -36.685 1.00 87.44 79 ALA A C 1
ATOM 652 O O . ALA A 1 79 ? 19.136 -10.614 -35.786 1.00 87.44 79 ALA A O 1
ATOM 653 N N . ASP A 1 80 ? 18.480 -12.479 -36.856 1.00 86.56 80 ASP A N 1
ATOM 654 C CA . ASP A 1 80 ? 17.315 -12.756 -36.015 1.00 86.56 80 ASP A CA 1
ATOM 655 C C . ASP A 1 80 ? 17.745 -13.081 -34.576 1.00 86.56 80 ASP A C 1
ATOM 657 O O . ASP A 1 80 ? 17.163 -12.559 -33.624 1.00 86.56 80 ASP A O 1
ATOM 661 N N . ILE A 1 81 ? 18.808 -13.875 -34.394 1.00 84.56 81 ILE A N 1
ATOM 662 C CA . ILE A 1 81 ? 19.372 -14.184 -33.070 1.00 84.56 81 ILE A CA 1
ATOM 663 C C . ILE A 1 81 ? 19.956 -12.929 -32.406 1.00 84.56 81 ILE A C 1
ATOM 665 O O . ILE A 1 81 ? 19.698 -12.695 -31.225 1.00 84.56 81 ILE A O 1
ATOM 669 N N . GLU A 1 82 ? 20.690 -12.087 -33.139 1.00 87.94 82 GLU A N 1
ATOM 670 C CA . GLU A 1 82 ? 21.194 -10.814 -32.599 1.00 87.94 82 GLU A CA 1
ATOM 671 C C . GLU A 1 82 ? 20.052 -9.848 -32.240 1.00 87.94 82 GLU A C 1
ATOM 673 O O . GLU A 1 82 ? 20.094 -9.195 -31.194 1.00 87.94 82 GLU A O 1
ATOM 678 N N . SER A 1 83 ? 18.982 -9.799 -33.040 1.00 89.50 83 SER A N 1
ATOM 679 C CA . SER A 1 83 ? 17.785 -9.017 -32.708 1.00 89.50 83 SER A CA 1
ATOM 680 C C . SER A 1 83 ? 17.115 -9.531 -31.432 1.00 89.50 83 SER A C 1
ATOM 682 O O . SER A 1 83 ? 16.831 -8.746 -30.527 1.00 89.50 83 SER A O 1
ATOM 684 N N . LEU A 1 84 ? 16.924 -10.850 -31.310 1.00 88.12 84 LEU A N 1
ATOM 685 C CA . LEU A 1 84 ? 16.362 -11.476 -30.109 1.00 88.12 84 LEU A CA 1
ATOM 686 C C . LEU A 1 84 ? 17.215 -11.187 -28.873 1.00 88.12 84 LEU A C 1
ATOM 688 O O . LEU A 1 84 ? 16.682 -10.876 -27.810 1.00 88.12 84 LEU A O 1
ATOM 692 N N . LYS A 1 85 ? 18.540 -11.230 -29.011 1.00 90.06 85 LYS A N 1
ATOM 693 C CA . LYS A 1 85 ? 19.486 -10.889 -27.946 1.00 90.06 85 LYS A CA 1
ATOM 694 C C . LYS A 1 85 ? 19.321 -9.442 -27.477 1.00 90.06 85 LYS A C 1
ATOM 696 O O . LYS A 1 85 ? 19.297 -9.191 -26.269 1.00 90.06 85 LYS A O 1
ATOM 701 N N . ILE A 1 86 ? 19.184 -8.491 -28.403 1.00 91.94 86 ILE A N 1
ATOM 702 C CA . ILE A 1 86 ? 18.918 -7.081 -28.081 1.00 91.94 86 ILE A CA 1
ATOM 703 C C . ILE A 1 86 ? 17.575 -6.941 -27.357 1.00 91.94 86 ILE A C 1
ATOM 705 O O . ILE A 1 86 ? 17.495 -6.255 -26.336 1.00 91.94 86 ILE A O 1
ATOM 709 N N . ASP A 1 87 ? 16.533 -7.618 -27.835 1.00 91.44 87 ASP A N 1
ATOM 710 C CA . ASP A 1 87 ? 15.204 -7.548 -27.230 1.00 91.44 87 ASP A CA 1
ATOM 711 C C . ASP A 1 87 ? 15.154 -8.190 -25.838 1.00 91.44 87 ASP A C 1
ATOM 713 O O . ASP A 1 87 ? 14.499 -7.652 -24.943 1.00 91.44 87 ASP A O 1
ATOM 717 N N . MET A 1 88 ? 15.904 -9.271 -25.602 1.00 90.56 88 MET A N 1
ATOM 718 C CA . MET A 1 88 ? 16.080 -9.851 -24.267 1.00 90.56 88 MET A CA 1
ATOM 719 C C . MET A 1 88 ? 16.781 -8.877 -23.316 1.00 90.56 88 MET A C 1
ATOM 721 O O . MET A 1 88 ? 16.309 -8.689 -22.196 1.00 90.56 88 MET A O 1
ATOM 725 N N . LYS A 1 89 ? 17.861 -8.212 -23.754 1.00 92.31 89 LYS A N 1
ATOM 726 C CA . LYS A 1 89 ? 18.558 -7.193 -22.945 1.00 92.31 89 LYS A CA 1
ATOM 727 C C . LYS A 1 89 ? 17.619 -6.037 -22.586 1.00 92.31 89 LYS A C 1
ATOM 729 O O . LYS A 1 89 ? 17.471 -5.719 -21.409 1.00 92.31 89 LYS A O 1
ATOM 734 N N . ARG A 1 90 ? 16.894 -5.495 -23.570 1.00 92.94 90 ARG A N 1
ATOM 735 C CA . ARG A 1 90 ? 15.877 -4.449 -23.354 1.00 92.94 90 ARG A CA 1
ATOM 736 C C . ARG A 1 90 ? 14.771 -4.897 -22.407 1.00 92.94 90 ARG A C 1
ATOM 738 O O . ARG A 1 90 ? 14.302 -4.108 -21.590 1.00 92.94 90 ARG A O 1
ATOM 745 N N . GLN A 1 91 ? 14.327 -6.147 -22.519 1.00 91.56 91 GLN A N 1
ATOM 746 C CA . GLN A 1 91 ? 13.301 -6.680 -21.634 1.00 91.56 91 GLN A CA 1
ATOM 747 C C . GLN A 1 91 ? 13.818 -6.806 -20.200 1.00 91.56 91 GLN A C 1
ATOM 749 O O . GLN A 1 91 ? 13.089 -6.442 -19.287 1.00 91.56 91 GLN A O 1
ATOM 754 N N . ILE A 1 92 ? 15.059 -7.256 -19.992 1.00 90.50 92 ILE A N 1
ATOM 755 C CA . ILE A 1 92 ? 15.686 -7.298 -18.662 1.00 90.50 92 ILE A CA 1
ATOM 756 C C . ILE A 1 92 ? 15.768 -5.888 -18.064 1.00 90.50 92 ILE A C 1
ATOM 758 O O . ILE A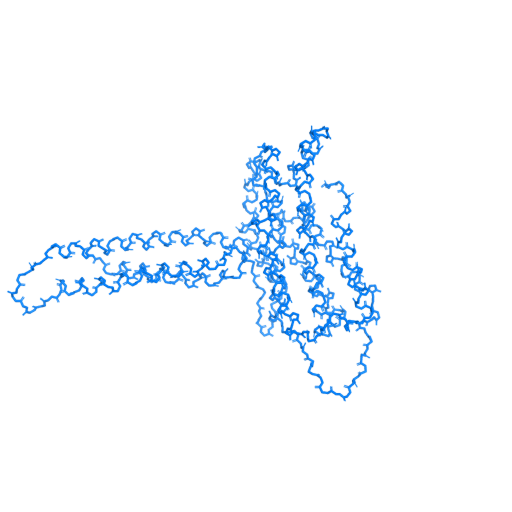 1 92 ? 15.303 -5.685 -16.950 1.00 90.50 92 ILE A O 1
ATOM 762 N N . GLU A 1 93 ? 16.250 -4.899 -18.819 1.00 91.06 93 GLU A N 1
ATOM 763 C CA . GLU A 1 93 ? 16.294 -3.500 -18.360 1.00 91.06 93 GLU A CA 1
ATOM 764 C C . GLU A 1 93 ? 14.900 -2.953 -18.018 1.00 91.06 93 GLU A C 1
ATOM 766 O O . GLU A 1 93 ? 14.723 -2.188 -17.069 1.00 91.06 93 GLU A O 1
ATOM 771 N N . TYR A 1 94 ? 13.883 -3.334 -18.794 1.00 90.50 94 TYR A N 1
ATOM 772 C CA . TYR A 1 94 ? 12.504 -2.959 -18.511 1.00 90.50 94 TYR A CA 1
ATOM 773 C C . TYR A 1 94 ? 11.966 -3.631 -17.243 1.00 90.50 94 TYR A C 1
ATOM 775 O O . TYR A 1 94 ? 11.256 -2.982 -16.472 1.00 90.50 94 TYR A O 1
ATOM 783 N N . LEU A 1 95 ? 12.321 -4.897 -16.999 1.00 89.19 95 LEU A N 1
ATOM 784 C CA . LEU A 1 95 ? 12.011 -5.578 -15.744 1.00 89.19 95 LEU A CA 1
ATOM 785 C C . LEU A 1 95 ? 12.686 -4.860 -14.573 1.00 89.19 95 LEU A C 1
ATOM 787 O O . LEU A 1 95 ? 11.999 -4.538 -13.616 1.00 89.19 95 LEU A O 1
ATOM 791 N N . ASP A 1 96 ? 13.958 -4.481 -14.667 1.00 88.69 96 ASP A N 1
ATOM 792 C CA . ASP A 1 96 ? 14.648 -3.760 -13.586 1.00 88.69 96 ASP A CA 1
ATOM 793 C C . ASP A 1 96 ? 13.921 -2.449 -13.208 1.00 88.69 96 ASP A C 1
ATOM 795 O O . ASP A 1 96 ? 13.689 -2.177 -12.029 1.00 88.69 96 ASP A O 1
ATOM 799 N N . LYS A 1 97 ? 13.426 -1.693 -14.200 1.00 87.06 97 LYS A N 1
ATOM 800 C CA . LYS A 1 97 ? 12.580 -0.503 -13.961 1.00 87.06 97 LYS A CA 1
ATOM 801 C C . LYS A 1 97 ? 11.229 -0.842 -13.324 1.00 87.06 97 LYS A C 1
ATOM 803 O O . LYS A 1 97 ? 10.709 -0.082 -12.506 1.00 87.06 97 LYS A O 1
ATOM 808 N N . CYS A 1 98 ? 10.618 -1.957 -13.721 1.00 85.94 98 CYS A N 1
ATOM 809 C CA . CYS A 1 98 ? 9.364 -2.408 -13.123 1.00 85.94 98 CYS A CA 1
ATOM 810 C C . CYS A 1 98 ? 9.559 -2.828 -11.667 1.00 85.94 98 CYS A C 1
ATOM 812 O O . CYS A 1 98 ? 8.715 -2.499 -10.839 1.00 85.94 98 CYS A O 1
ATOM 814 N N . GLU A 1 99 ? 10.654 -3.522 -11.359 1.00 86.06 99 GLU A N 1
ATOM 815 C CA . GLU A 1 99 ? 10.981 -3.978 -10.013 1.00 86.06 99 GLU A CA 1
ATOM 816 C C . GLU A 1 99 ? 11.137 -2.802 -9.051 1.00 86.06 99 GLU A C 1
ATOM 818 O O . GLU A 1 99 ? 10.509 -2.812 -7.996 1.00 86.06 99 GLU A O 1
ATOM 823 N N . GLU A 1 100 ? 11.872 -1.758 -9.442 1.00 82.88 100 GLU A N 1
ATOM 824 C CA . GLU A 1 100 ? 12.014 -0.544 -8.630 1.00 82.88 100 GLU A CA 1
ATOM 825 C C . GLU A 1 100 ? 10.640 0.031 -8.246 1.00 82.88 100 GLU A C 1
ATOM 827 O O . GLU A 1 100 ? 10.372 0.353 -7.087 1.00 82.88 100 GLU A O 1
ATOM 832 N N . ARG A 1 101 ? 9.712 0.094 -9.208 1.00 84.44 101 ARG A N 1
ATOM 833 C CA . ARG A 1 101 ? 8.331 0.522 -8.951 1.00 84.44 101 ARG A CA 1
ATOM 834 C C . ARG A 1 101 ? 7.570 -0.475 -8.073 1.00 84.44 101 ARG A C 1
ATOM 836 O O . ARG A 1 101 ? 6.786 -0.055 -7.226 1.00 84.44 101 ARG A O 1
ATOM 843 N N . PHE A 1 102 ? 7.746 -1.777 -8.281 1.00 84.94 102 PHE A N 1
ATOM 844 C CA . PHE A 1 102 ? 7.002 -2.810 -7.562 1.00 84.94 102 PHE A CA 1
ATOM 845 C C . PHE A 1 102 ? 7.419 -2.944 -6.101 1.00 84.94 102 PHE A C 1
ATOM 847 O O . PHE A 1 102 ? 6.554 -3.198 -5.258 1.00 84.94 102 PHE A O 1
ATOM 854 N N . GLN A 1 103 ? 8.691 -2.693 -5.799 1.00 85.62 103 GLN A N 1
ATOM 855 C CA . GLN A 1 103 ? 9.245 -2.713 -4.449 1.00 85.62 103 GLN A CA 1
ATOM 856 C C . GLN A 1 103 ? 8.664 -1.614 -3.551 1.00 85.62 103 GLN A C 1
ATOM 858 O O . GLN A 1 103 ? 8.495 -1.852 -2.359 1.00 85.62 103 GLN A O 1
ATOM 863 N N . LYS A 1 104 ? 8.264 -0.462 -4.112 1.00 87.19 104 LYS A N 1
ATOM 864 C CA . LYS A 1 104 ? 7.799 0.717 -3.355 1.00 87.19 104 LYS A CA 1
ATOM 865 C C . LYS A 1 104 ? 6.730 0.429 -2.295 1.00 87.19 104 LYS A C 1
ATOM 867 O O . LYS A 1 104 ? 6.786 0.986 -1.206 1.00 87.19 104 LYS A O 1
ATOM 872 N N . TYR A 1 105 ? 5.777 -0.450 -2.586 1.00 88.31 105 TYR A N 1
ATOM 873 C CA . TYR A 1 105 ? 4.720 -0.833 -1.639 1.00 88.31 105 TYR A CA 1
ATOM 874 C C . TYR A 1 105 ? 4.767 -2.317 -1.255 1.00 88.31 105 TYR A C 1
ATOM 876 O O . TYR A 1 105 ? 3.833 -2.828 -0.641 1.00 88.31 105 TYR A O 1
ATOM 884 N N . ASN A 1 106 ? 5.862 -3.016 -1.577 1.00 87.75 106 ASN A N 1
ATOM 885 C CA . ASN A 1 106 ? 6.045 -4.424 -1.235 1.00 87.75 106 ASN A CA 1
ATOM 886 C C . ASN A 1 106 ? 6.484 -4.588 0.224 1.00 87.75 106 ASN A C 1
ATOM 888 O O . ASN A 1 106 ? 7.611 -4.998 0.508 1.00 87.75 106 ASN A O 1
ATOM 892 N N . ILE A 1 107 ? 5.593 -4.225 1.144 1.00 88.88 107 ILE A N 1
ATOM 893 C CA . ILE A 1 107 ? 5.855 -4.290 2.578 1.00 88.88 107 ILE A CA 1
ATOM 894 C C . ILE A 1 107 ? 6.269 -5.732 2.938 1.00 88.88 107 ILE A C 1
ATOM 896 O O . ILE A 1 107 ? 5.628 -6.688 2.493 1.00 88.88 107 ILE A O 1
ATOM 900 N N . PRO A 1 108 ? 7.347 -5.935 3.714 1.00 86.81 108 PRO A N 1
ATOM 901 C CA . PRO A 1 108 ? 7.710 -7.256 4.203 1.00 86.81 108 PRO A CA 1
ATOM 902 C C . PRO A 1 108 ? 6.537 -7.912 4.932 1.00 86.81 108 PRO A C 1
ATOM 904 O O . PRO A 1 108 ? 5.851 -7.271 5.719 1.00 86.81 108 PRO A O 1
ATOM 907 N N . LYS A 1 109 ? 6.321 -9.208 4.714 1.00 83.12 109 LYS A N 1
ATOM 908 C CA . LYS A 1 109 ? 5.350 -9.980 5.498 1.00 83.12 109 LYS A CA 1
ATOM 909 C C . LYS A 1 109 ? 6.005 -10.512 6.767 1.00 83.12 109 LYS A C 1
ATOM 911 O O . LYS A 1 109 ? 7.199 -10.855 6.777 1.00 83.12 109 LYS A O 1
ATOM 916 N N . ARG A 1 110 ? 5.230 -10.612 7.844 1.00 76.56 110 ARG A N 1
ATOM 917 C CA . ARG A 1 110 ? 5.659 -11.330 9.046 1.00 76.56 110 ARG A CA 1
ATOM 918 C C . ARG A 1 110 ? 5.754 -12.819 8.704 1.00 76.56 110 ARG A C 1
ATOM 920 O O . ARG A 1 110 ? 4.864 -13.359 8.056 1.00 76.56 110 ARG A O 1
ATOM 927 N N . TYR A 1 111 ? 6.868 -13.465 9.050 1.00 66.75 111 TYR A N 1
ATOM 928 C CA . TYR A 1 111 ? 7.034 -14.884 8.729 1.00 66.75 111 TYR A CA 1
ATOM 929 C C . TYR A 1 111 ? 6.107 -15.739 9.593 1.00 66.75 111 TYR A C 1
ATOM 931 O O . TYR A 1 111 ? 6.132 -15.645 10.824 1.00 66.75 111 TYR A O 1
ATOM 939 N N . GLN A 1 112 ? 5.358 -16.613 8.927 1.00 57.69 112 GLN A N 1
ATOM 940 C CA . GLN A 1 112 ? 4.494 -17.621 9.531 1.00 57.69 112 GLN A CA 1
ATOM 941 C C . GLN A 1 112 ? 5.266 -18.932 9.663 1.00 57.69 112 GLN A C 1
ATOM 943 O O . GLN A 1 112 ? 4.992 -19.930 9.003 1.00 57.69 112 GLN A O 1
ATOM 948 N N . ASN A 1 113 ? 6.309 -18.912 10.488 1.00 54.81 113 ASN A N 1
ATOM 949 C CA . ASN A 1 113 ? 6.960 -20.150 10.896 1.00 54.81 113 ASN A CA 1
ATOM 950 C C . ASN A 1 113 ? 6.151 -20.758 12.058 1.00 54.81 113 ASN A C 1
ATOM 952 O O . ASN A 1 113 ? 5.351 -20.065 12.684 1.00 54.81 113 ASN A O 1
ATOM 956 N N . LYS A 1 114 ? 6.389 -22.038 12.396 1.00 50.16 114 LYS A N 1
ATOM 957 C CA . LYS A 1 114 ? 5.737 -22.731 13.536 1.00 50.16 114 LYS A CA 1
ATOM 958 C C . LYS A 1 114 ? 5.779 -21.940 14.854 1.00 50.16 114 LYS A C 1
ATOM 960 O O . LYS A 1 114 ? 4.932 -22.134 15.717 1.00 50.16 114 LYS A O 1
ATOM 965 N N . THR A 1 115 ? 6.754 -21.050 15.000 1.00 55.62 115 THR A N 1
ATOM 966 C CA . THR A 1 115 ? 6.757 -19.961 15.972 1.00 55.62 115 THR A CA 1
ATOM 967 C C . THR A 1 115 ? 6.615 -18.649 15.201 1.00 55.62 115 THR A C 1
ATOM 969 O O . THR A 1 115 ? 7.502 -18.300 14.417 1.00 55.62 115 THR A O 1
ATOM 972 N N . LYS A 1 116 ? 5.492 -17.931 15.384 1.00 65.38 116 LYS A N 1
ATOM 973 C CA . LYS A 1 116 ? 5.294 -16.588 14.809 1.00 65.38 116 LYS A CA 1
ATOM 974 C C . LYS A 1 116 ? 6.557 -15.764 15.043 1.00 65.38 116 LYS A C 1
ATOM 976 O O . LYS A 1 116 ? 7.073 -15.727 16.163 1.00 65.38 116 LYS A O 1
ATOM 981 N N . GLN A 1 117 ? 7.061 -15.108 13.997 1.00 75.75 117 GLN A N 1
ATOM 982 C CA . GLN A 1 117 ? 8.242 -14.267 14.150 1.00 75.75 117 GLN A CA 1
ATOM 983 C C . GLN A 1 117 ? 8.001 -13.223 15.260 1.00 75.75 117 GLN A C 1
ATOM 985 O O . GLN A 1 117 ? 6.961 -12.555 15.240 1.00 75.75 117 GLN A O 1
ATOM 990 N N . PRO A 1 118 ? 8.944 -13.037 16.198 1.00 84.75 118 PRO A N 1
ATOM 991 C CA . PRO A 1 118 ? 8.868 -11.973 17.193 1.00 84.75 118 PRO A CA 1
ATOM 992 C C . PRO A 1 118 ? 8.642 -10.591 16.561 1.00 84.75 118 PRO A C 1
ATOM 994 O O . PRO A 1 118 ? 9.253 -10.261 15.539 1.00 84.75 118 PRO A O 1
ATOM 997 N N . LEU A 1 119 ? 7.768 -9.780 17.172 1.00 85.25 119 LEU A N 1
ATOM 998 C CA . LEU A 1 119 ? 7.385 -8.463 16.646 1.00 85.25 119 LEU A CA 1
ATOM 999 C C . LEU A 1 119 ? 8.600 -7.547 16.451 1.00 85.25 119 LEU A C 1
ATOM 1001 O O . LEU A 1 119 ? 8.700 -6.879 15.431 1.00 85.25 119 LEU A O 1
ATOM 1005 N N . ASN A 1 120 ? 9.556 -7.561 17.381 1.00 88.38 120 ASN A N 1
ATOM 1006 C CA . ASN A 1 120 ? 10.776 -6.755 17.300 1.00 88.38 120 ASN A CA 1
ATOM 1007 C C . ASN A 1 120 ? 11.606 -7.046 16.034 1.00 88.38 120 ASN A C 1
ATOM 1009 O O . ASN A 1 120 ? 12.071 -6.113 15.385 1.00 88.38 120 ASN A O 1
ATOM 1013 N N . ILE A 1 121 ? 11.745 -8.317 15.639 1.00 89.06 121 ILE A N 1
ATOM 1014 C CA . ILE A 1 121 ? 12.464 -8.699 14.413 1.00 89.06 121 ILE A CA 1
ATOM 1015 C C . ILE A 1 121 ? 11.679 -8.238 13.179 1.00 89.06 121 ILE A C 1
ATOM 1017 O O . ILE A 1 121 ? 12.262 -7.772 12.201 1.00 89.06 121 ILE A O 1
ATOM 1021 N N . TYR A 1 122 ? 10.349 -8.342 13.204 1.00 89.19 122 TYR A N 1
ATOM 1022 C CA . TYR A 1 122 ? 9.519 -7.839 12.111 1.00 89.19 122 TYR A CA 1
ATOM 1023 C C . TYR A 1 122 ? 9.628 -6.315 11.959 1.00 89.19 122 TYR A C 1
ATOM 1025 O O . TYR A 1 122 ? 9.885 -5.827 10.861 1.00 89.19 122 TYR A O 1
ATOM 1033 N N . VAL A 1 123 ? 9.530 -5.581 13.068 1.00 91.19 123 VAL A N 1
ATOM 1034 C CA . VAL A 1 123 ? 9.690 -4.122 13.145 1.00 91.19 123 VAL A CA 1
ATOM 1035 C C . VAL A 1 123 ? 11.062 -3.673 12.647 1.00 91.19 123 VAL A C 1
ATOM 1037 O O . VAL A 1 123 ? 11.157 -2.674 11.935 1.00 91.19 123 VAL A O 1
ATOM 1040 N N . GLN A 1 124 ? 12.130 -4.412 12.957 1.00 92.69 124 GLN A N 1
ATOM 1041 C CA . GLN A 1 124 ? 13.456 -4.119 12.414 1.00 92.69 124 GLN A CA 1
ATOM 1042 C C . GLN A 1 124 ? 13.456 -4.191 10.880 1.00 92.69 124 GLN A C 1
ATOM 1044 O O . GLN A 1 124 ? 13.864 -3.237 10.220 1.00 92.69 124 GLN A O 1
ATOM 1049 N N . ARG A 1 125 ? 12.918 -5.275 10.305 1.00 91.62 125 ARG A N 1
ATOM 1050 C CA . ARG A 1 125 ? 12.829 -5.442 8.842 1.00 91.62 125 ARG A CA 1
ATOM 1051 C C . ARG A 1 125 ? 11.953 -4.375 8.186 1.00 91.62 125 ARG A C 1
ATOM 1053 O O . ARG A 1 125 ? 12.279 -3.902 7.102 1.00 91.62 125 ARG A O 1
ATOM 1060 N N . LEU A 1 126 ? 10.856 -3.980 8.834 1.00 92.12 126 LEU A N 1
ATOM 1061 C CA . LEU A 1 126 ? 10.013 -2.878 8.365 1.00 92.12 126 LEU A CA 1
ATOM 1062 C C . LEU A 1 126 ? 10.775 -1.552 8.344 1.00 92.12 126 LEU A C 1
ATOM 1064 O O . LEU A 1 126 ? 10.668 -0.803 7.379 1.00 92.12 126 LEU A O 1
ATOM 1068 N N . ASN A 1 127 ? 11.573 -1.269 9.372 1.00 93.12 127 ASN A N 1
ATOM 1069 C CA . ASN A 1 127 ? 12.391 -0.061 9.403 1.00 93.12 127 ASN A CA 1
ATOM 1070 C C . ASN A 1 127 ? 13.480 -0.065 8.324 1.00 93.12 127 ASN A C 1
ATOM 1072 O O . ASN A 1 127 ? 13.680 0.960 7.677 1.00 93.12 127 ASN A O 1
ATOM 1076 N N . GLU A 1 128 ? 14.139 -1.200 8.086 1.00 93.88 128 GLU A N 1
ATOM 1077 C CA . GLU A 1 128 ? 15.110 -1.362 6.993 1.00 93.88 128 GLU A CA 1
ATOM 1078 C C . GLU A 1 128 ? 14.451 -1.159 5.618 1.00 93.88 128 GLU A C 1
ATOM 1080 O O . GLU A 1 128 ? 14.979 -0.437 4.764 1.00 93.88 128 GLU A O 1
ATOM 1085 N N . PHE A 1 129 ? 13.259 -1.729 5.421 1.00 92.75 129 PHE A N 1
ATOM 1086 C CA . PHE A 1 129 ? 12.442 -1.505 4.229 1.00 92.75 129 PHE A CA 1
ATOM 1087 C C . PHE A 1 129 ? 12.100 -0.021 4.046 1.00 92.75 129 PHE A C 1
ATOM 1089 O O . PHE A 1 129 ? 12.341 0.538 2.976 1.00 92.75 129 PHE A O 1
ATOM 1096 N N . MET A 1 130 ? 11.590 0.645 5.083 1.00 93.44 130 MET A N 1
ATOM 1097 C CA . MET A 1 130 ? 11.220 2.059 5.006 1.00 93.44 130 MET A CA 1
ATOM 1098 C C . MET A 1 130 ? 12.432 2.957 4.752 1.00 93.44 130 MET A C 1
ATOM 1100 O O . MET A 1 130 ? 12.343 3.877 3.938 1.00 93.44 130 MET A O 1
ATOM 1104 N N . GLU A 1 131 ? 13.571 2.686 5.396 1.00 93.12 131 GLU A N 1
ATOM 1105 C CA . GLU A 1 131 ? 14.794 3.469 5.210 1.00 93.12 131 GLU A CA 1
ATOM 1106 C C . GLU A 1 131 ? 15.319 3.371 3.773 1.00 93.12 131 GLU A C 1
ATOM 1108 O O . GLU A 1 131 ? 15.619 4.395 3.154 1.00 93.12 131 GLU A O 1
ATOM 1113 N N . SER A 1 132 ? 15.373 2.151 3.230 1.00 90.88 132 SER A N 1
ATOM 1114 C CA . SER A 1 132 ? 15.864 1.889 1.873 1.00 90.88 132 SER A 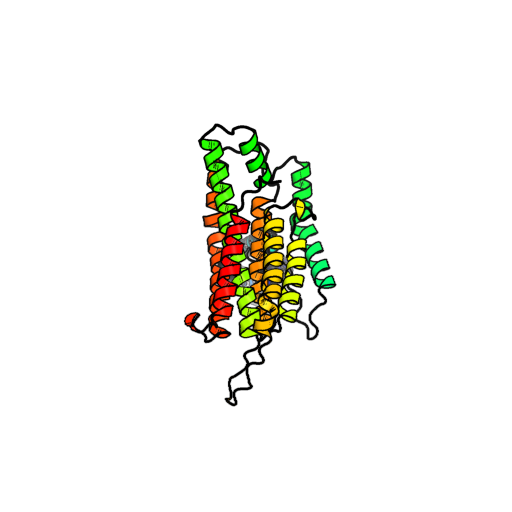CA 1
ATOM 1115 C C . SER A 1 132 ? 14.905 2.356 0.775 1.00 90.88 132 SER A C 1
ATOM 1117 O O . SER A 1 132 ? 15.368 2.838 -0.257 1.00 90.88 132 SER A O 1
ATOM 1119 N N . THR A 1 133 ? 13.593 2.267 1.006 1.00 90.50 133 THR A N 1
ATOM 1120 C CA . THR A 1 133 ? 12.573 2.510 -0.028 1.00 90.50 133 THR A CA 1
ATOM 1121 C C . THR A 1 133 ? 12.091 3.958 -0.057 1.00 90.50 133 THR A C 1
ATOM 1123 O O . THR A 1 133 ? 11.969 4.549 -1.128 1.00 90.50 133 THR A O 1
ATOM 1126 N N . TRP A 1 134 ? 11.822 4.550 1.110 1.00 92.19 134 TRP A N 1
ATOM 1127 C CA . TRP A 1 134 ? 11.091 5.818 1.197 1.00 92.19 134 TRP A CA 1
ATOM 1128 C C . TRP A 1 134 ? 11.843 6.923 1.934 1.00 92.19 134 TRP A C 1
ATOM 1130 O O . TRP A 1 134 ? 11.900 8.053 1.443 1.00 92.19 134 TRP A O 1
ATOM 1140 N N . ARG A 1 135 ? 12.441 6.638 3.097 1.00 92.12 135 ARG A N 1
ATOM 1141 C CA . ARG A 1 135 ? 13.029 7.692 3.944 1.00 92.12 135 ARG A CA 1
ATOM 1142 C C . ARG A 1 135 ? 14.282 8.298 3.313 1.00 92.12 135 ARG A C 1
ATOM 1144 O O . ARG A 1 135 ? 14.459 9.513 3.375 1.00 92.12 135 ARG A O 1
ATOM 1151 N N . LYS A 1 136 ? 15.123 7.500 2.639 1.00 91.44 136 LYS A N 1
ATOM 1152 C CA . LYS A 1 136 ? 16.289 8.017 1.896 1.00 91.44 136 LYS A CA 1
ATOM 1153 C C . LYS A 1 136 ? 15.876 8.992 0.789 1.00 91.44 136 LYS A C 1
ATOM 1155 O O . LYS A 1 136 ? 16.430 10.088 0.712 1.00 91.44 136 LYS A O 1
ATOM 1160 N N . GLN A 1 137 ? 14.882 8.624 -0.022 1.00 89.75 137 GLN A N 1
ATOM 1161 C CA . GLN A 1 137 ? 14.356 9.485 -1.085 1.00 89.75 137 GLN A CA 1
ATOM 1162 C C . GLN A 1 137 ? 13.717 10.756 -0.510 1.00 89.75 137 GLN A C 1
ATOM 1164 O O . GLN A 1 137 ? 13.995 11.855 -0.984 1.00 89.75 137 GLN A O 1
ATOM 1169 N N . THR A 1 138 ? 12.935 10.612 0.561 1.00 90.69 138 THR A N 1
ATOM 1170 C CA . THR A 1 138 ? 12.317 11.725 1.296 1.00 90.69 138 THR A CA 1
ATOM 1171 C C . THR A 1 138 ? 13.378 12.727 1.754 1.00 90.69 138 THR A C 1
ATOM 1173 O O . THR A 1 138 ? 13.287 13.905 1.420 1.00 90.69 138 THR A O 1
ATOM 1176 N N . LYS A 1 139 ? 14.447 12.269 2.424 1.00 91.25 139 LYS A N 1
ATOM 1177 C CA . LYS A 1 139 ? 15.571 13.122 2.862 1.00 91.25 139 LYS A CA 1
ATOM 1178 C C . LYS A 1 139 ? 16.244 13.842 1.688 1.00 91.25 139 LYS A C 1
ATOM 1180 O O . LYS A 1 139 ? 16.539 15.031 1.786 1.00 91.25 139 LYS A O 1
ATOM 1185 N N . MET A 1 140 ? 16.467 13.145 0.572 1.00 91.12 140 MET A N 1
ATOM 1186 C CA . MET A 1 140 ? 17.060 13.742 -0.630 1.00 91.12 140 MET A CA 1
ATOM 1187 C C . MET A 1 140 ? 16.171 14.826 -1.240 1.00 91.12 140 MET A C 1
ATOM 1189 O O . MET A 1 140 ? 16.671 15.880 -1.624 1.00 91.12 140 MET A O 1
ATOM 1193 N N . ASN A 1 141 ? 14.865 14.592 -1.325 1.00 91.06 141 ASN A N 1
ATOM 1194 C CA . ASN A 1 141 ? 13.940 15.575 -1.869 1.00 91.06 141 ASN A CA 1
ATOM 1195 C C . ASN A 1 141 ? 13.763 16.780 -0.930 1.00 91.06 141 ASN A C 1
ATOM 1197 O O . ASN A 1 141 ? 13.777 17.919 -1.397 1.00 91.06 141 ASN A O 1
ATOM 1201 N N . ARG A 1 142 ? 13.719 16.561 0.393 1.00 89.44 142 ARG A N 1
ATOM 1202 C CA . ARG A 1 142 ? 13.778 17.646 1.390 1.00 89.44 142 ARG A CA 1
ATOM 1203 C C . ARG A 1 142 ? 15.009 18.529 1.187 1.00 89.44 142 ARG A C 1
ATOM 1205 O O . ARG A 1 142 ? 14.883 19.747 1.162 1.00 89.44 142 ARG A O 1
ATOM 1212 N N . ALA A 1 143 ? 16.185 17.931 0.974 1.00 90.69 143 ALA A N 1
ATOM 1213 C CA . ALA A 1 143 ? 17.425 18.673 0.723 1.00 90.69 143 ALA A CA 1
ATOM 1214 C C . ALA A 1 143 ? 17.388 19.507 -0.573 1.00 90.69 143 ALA A C 1
ATOM 1216 O O . ALA A 1 143 ? 18.094 20.505 -0.680 1.00 90.69 143 ALA A O 1
ATOM 1217 N N . LYS A 1 144 ? 16.542 19.132 -1.542 1.00 91.19 144 LYS A N 1
ATOM 1218 C CA . LYS A 1 144 ? 16.271 19.915 -2.760 1.00 91.19 144 LYS A CA 1
ATOM 1219 C C . LYS A 1 144 ? 15.223 21.018 -2.555 1.00 91.19 144 LYS A C 1
ATOM 1221 O O . LYS A 1 144 ? 14.911 21.731 -3.504 1.00 91.19 144 LYS A O 1
ATOM 1226 N N . GLY A 1 145 ? 14.670 21.153 -1.349 1.00 87.94 145 GLY A N 1
ATOM 1227 C CA . GLY A 1 145 ? 13.617 22.116 -1.032 1.00 87.94 145 GLY A CA 1
ATOM 1228 C C . GLY A 1 145 ? 12.237 21.708 -1.545 1.00 87.94 145 GLY A C 1
ATOM 1229 O O . GLY A 1 145 ? 11.426 22.582 -1.841 1.00 87.94 145 GLY A O 1
ATOM 1230 N N . TYR A 1 146 ? 11.975 20.408 -1.714 1.00 90.56 146 TYR A N 1
ATOM 1231 C CA . TYR A 1 146 ? 10.646 19.931 -2.100 1.00 90.56 146 TYR A CA 1
ATOM 1232 C C . TYR A 1 146 ? 9.707 19.840 -0.896 1.00 90.56 146 TYR A C 1
ATOM 1234 O O . TYR A 1 146 ? 10.121 19.590 0.242 1.00 90.56 146 TYR A O 1
ATOM 1242 N N . PHE A 1 147 ? 8.427 20.026 -1.191 1.00 86.94 147 PHE A N 1
ATOM 1243 C CA . PHE A 1 147 ? 7.324 20.069 -0.245 1.00 86.94 147 PHE A CA 1
ATOM 1244 C C . PHE A 1 147 ? 6.418 18.867 -0.445 1.00 86.94 147 PHE A C 1
ATOM 1246 O O . PHE A 1 147 ? 6.285 18.344 -1.556 1.00 86.94 147 PHE A O 1
ATOM 1253 N N . ASN A 1 148 ? 5.785 18.435 0.639 1.00 87.56 148 ASN A N 1
ATOM 1254 C CA . ASN A 1 148 ? 4.710 17.457 0.563 1.00 87.56 148 ASN A CA 1
ATOM 1255 C C . ASN A 1 148 ? 3.352 18.144 0.333 1.00 87.56 148 ASN A C 1
ATOM 1257 O O . ASN A 1 148 ? 3.227 19.368 0.427 1.00 87.56 148 ASN A O 1
ATOM 1261 N N . LEU A 1 149 ? 2.318 17.364 0.008 1.00 86.44 149 LEU A N 1
ATOM 1262 C CA . LEU A 1 149 ? 0.996 17.925 -0.283 1.00 86.44 149 LEU A CA 1
ATOM 1263 C C . LEU A 1 149 ? 0.378 18.630 0.924 1.00 86.44 149 LEU A C 1
ATOM 1265 O O . LEU A 1 149 ? -0.266 19.660 0.745 1.00 86.44 149 LEU A O 1
ATOM 1269 N N . ILE A 1 150 ? 0.589 18.116 2.137 1.00 84.00 150 ILE A N 1
ATOM 1270 C CA . ILE A 1 150 ? 0.066 18.735 3.363 1.00 84.00 150 ILE A CA 1
ATOM 1271 C C . ILE A 1 150 ? 0.659 20.134 3.571 1.00 84.00 150 ILE A C 1
ATOM 1273 O O . ILE A 1 150 ? -0.057 21.080 3.894 1.00 84.00 150 ILE A O 1
ATOM 1277 N N . GLU A 1 151 ? 1.956 20.297 3.340 1.00 84.44 151 GLU A N 1
ATOM 1278 C CA . GLU A 1 151 ? 2.640 21.586 3.429 1.00 84.44 151 GLU A CA 1
ATOM 1279 C C . GLU A 1 151 ? 2.163 22.552 2.351 1.00 84.44 151 GLU A C 1
ATOM 1281 O O . GLU A 1 151 ? 1.874 23.708 2.653 1.00 84.44 151 GLU A O 1
ATOM 1286 N N . LEU A 1 152 ? 2.016 22.083 1.109 1.00 82.44 152 LEU A N 1
ATOM 1287 C CA . LEU A 1 152 ? 1.474 22.906 0.029 1.00 82.44 152 LEU A CA 1
ATOM 1288 C C . LEU A 1 152 ? 0.041 23.361 0.330 1.00 82.44 152 LEU A C 1
ATOM 1290 O O . LEU A 1 152 ? -0.295 24.525 0.108 1.00 82.44 152 LEU A O 1
ATOM 1294 N N . MET A 1 153 ? -0.781 22.478 0.901 1.00 77.62 153 MET A N 1
ATOM 1295 C CA . MET A 1 153 ? -2.122 22.814 1.376 1.00 77.62 153 MET A CA 1
ATOM 1296 C C . MET A 1 153 ? -2.082 23.907 2.454 1.00 77.62 153 MET A C 1
ATOM 1298 O O . MET A 1 153 ? -2.809 24.892 2.334 1.00 77.62 153 MET A O 1
ATOM 1302 N N . ARG A 1 154 ? -1.199 23.795 3.457 1.00 77.88 154 ARG A N 1
ATOM 1303 C CA . ARG A 1 154 ? -1.010 24.834 4.491 1.00 77.88 154 ARG A CA 1
ATOM 1304 C C . ARG A 1 154 ? -0.556 26.168 3.903 1.00 77.88 154 ARG A C 1
ATOM 1306 O O . ARG A 1 154 ? -1.010 27.224 4.329 1.00 77.88 154 ARG A O 1
ATOM 1313 N N . MET A 1 155 ? 0.336 26.145 2.915 1.00 78.19 155 MET A N 1
ATOM 1314 C CA . MET A 1 155 ? 0.814 27.371 2.275 1.00 78.19 155 MET A CA 1
ATOM 1315 C C . MET A 1 155 ? -0.300 28.109 1.526 1.00 78.19 155 MET A C 1
ATOM 1317 O O . MET A 1 155 ? -0.289 29.338 1.504 1.00 78.19 155 MET A O 1
ATOM 1321 N N . ILE A 1 156 ? -1.249 27.389 0.923 1.00 73.00 156 ILE A N 1
ATOM 1322 C CA . ILE A 1 156 ? -2.414 27.991 0.257 1.00 73.00 156 ILE A CA 1
ATOM 1323 C C . ILE A 1 156 ? -3.351 28.630 1.273 1.00 73.00 156 ILE A C 1
ATOM 1325 O O . ILE A 1 156 ? -3.751 29.778 1.074 1.00 73.00 156 ILE A O 1
ATOM 1329 N N . ASP A 1 157 ? -3.625 27.914 2.363 1.00 68.56 157 ASP A N 1
ATOM 1330 C CA . ASP A 1 157 ? -4.461 28.384 3.470 1.00 68.56 157 ASP A CA 1
ATOM 1331 C C . ASP A 1 157 ? -3.915 29.698 4.062 1.00 68.56 157 ASP A C 1
ATOM 1333 O O . ASP A 1 157 ? -4.644 30.671 4.245 1.00 68.56 157 ASP A O 1
ATOM 1337 N N . LEU A 1 158 ? -2.589 29.784 4.238 1.00 67.12 158 LEU A N 1
ATOM 1338 C CA . LEU A 1 158 ? -1.920 30.968 4.785 1.00 67.12 158 LEU A CA 1
ATOM 1339 C C . LEU A 1 158 ? -1.782 32.135 3.794 1.00 67.12 158 LEU A C 1
ATOM 1341 O O . LEU A 1 158 ? -1.852 33.293 4.203 1.00 67.12 158 LEU A O 1
ATOM 1345 N N . LYS A 1 159 ? -1.521 31.868 2.505 1.00 65.44 159 LYS A N 1
ATOM 1346 C CA . LYS A 1 159 ? -1.187 32.926 1.530 1.00 65.44 159 LYS A CA 1
ATOM 1347 C C . LYS A 1 159 ? -2.399 33.551 0.850 1.00 65.44 159 LYS A C 1
ATOM 1349 O O . LYS A 1 159 ? -2.298 34.694 0.419 1.00 65.44 159 LYS A O 1
ATOM 1354 N N . ASN A 1 160 ? -3.509 32.827 0.711 1.00 58.44 160 ASN A N 1
ATOM 1355 C CA . ASN A 1 160 ? -4.673 33.292 -0.046 1.00 58.44 160 ASN A CA 1
ATOM 1356 C C . ASN A 1 160 ? -6.009 32.901 0.617 1.00 58.44 160 ASN A C 1
ATOM 1358 O O . ASN A 1 160 ? -6.840 32.269 -0.039 1.00 58.44 160 ASN A O 1
ATOM 1362 N N . PRO A 1 161 ? -6.279 33.322 1.867 1.00 55.59 161 PRO A N 1
ATOM 1363 C CA . PRO A 1 161 ? -7.526 32.975 2.560 1.00 55.59 161 PRO A CA 1
ATOM 1364 C C . PRO A 1 161 ? -8.791 33.479 1.834 1.00 55.59 161 PRO A C 1
ATOM 1366 O O . PRO A 1 161 ? -9.883 32.960 2.049 1.00 55.59 161 PRO A O 1
ATOM 1369 N N . SER A 1 162 ? -8.650 34.468 0.942 1.00 53.72 162 SER A N 1
ATOM 1370 C CA . SER A 1 162 ? -9.760 35.125 0.238 1.00 53.72 162 SER A CA 1
ATOM 1371 C C . SER A 1 162 ? -9.904 34.734 -1.241 1.00 53.72 162 SER A C 1
ATOM 1373 O O . SER A 1 162 ? -10.815 35.235 -1.904 1.00 53.72 162 SER A O 1
ATOM 1375 N N . SER A 1 163 ? -9.027 33.883 -1.799 1.00 63.91 163 SER A N 1
ATOM 1376 C CA . SER A 1 163 ? -9.170 33.445 -3.196 1.00 63.91 163 SER A CA 1
ATOM 1377 C C . SER A 1 163 ? -10.082 32.217 -3.270 1.00 63.91 163 SER A C 1
ATOM 1379 O O . SER A 1 163 ? -9.801 31.166 -2.692 1.00 63.91 163 SER A O 1
ATOM 1381 N N . LYS A 1 164 ? -11.209 32.346 -3.984 1.00 63.09 164 LYS A N 1
ATOM 1382 C CA . LYS A 1 164 ? -12.187 31.253 -4.143 1.00 63.09 164 LYS A CA 1
ATOM 1383 C C . LYS A 1 164 ? -11.548 29.992 -4.740 1.00 63.09 164 LYS A C 1
ATOM 1385 O O . LYS A 1 164 ? -11.883 28.886 -4.326 1.00 63.09 164 LYS A O 1
ATOM 1390 N N . ASP A 1 165 ? -10.588 30.167 -5.646 1.00 61.19 165 ASP A N 1
ATOM 1391 C CA . ASP A 1 165 ? -9.941 29.064 -6.363 1.00 61.19 165 ASP A CA 1
ATOM 1392 C C . ASP A 1 165 ? -8.903 28.326 -5.501 1.00 61.19 165 ASP A C 1
ATOM 1394 O O . ASP A 1 165 ? -8.793 27.101 -5.579 1.00 61.19 165 ASP A O 1
ATOM 1398 N N . GLY A 1 166 ? -8.170 29.044 -4.637 1.00 61.38 166 GLY A N 1
ATOM 1399 C CA . GLY A 1 166 ? -7.236 28.431 -3.684 1.00 61.38 166 GLY A CA 1
ATOM 1400 C C . GLY A 1 166 ? -7.972 27.612 -2.626 1.00 61.38 166 GLY A C 1
ATOM 1401 O O . GLY A 1 166 ? -7.601 26.470 -2.345 1.00 61.38 166 GLY A O 1
ATOM 1402 N N . LEU A 1 167 ? -9.083 28.154 -2.118 1.00 71.31 167 LEU A N 1
ATOM 1403 C CA . LEU A 1 167 ? -9.950 27.471 -1.161 1.00 71.31 167 LEU A CA 1
ATOM 1404 C C . LEU A 1 167 ? -10.573 26.197 -1.750 1.00 71.31 167 LEU A C 1
ATOM 1406 O O . LEU A 1 167 ? -10.702 25.189 -1.052 1.00 71.31 167 LEU A O 1
ATOM 1410 N N . PHE A 1 168 ? -10.937 26.217 -3.034 1.00 76.88 168 PHE A N 1
ATOM 1411 C CA . PHE A 1 168 ? -11.513 25.061 -3.718 1.00 76.88 168 PHE A CA 1
ATOM 1412 C C . PHE A 1 168 ? -10.507 23.910 -3.869 1.00 76.88 168 PHE A C 1
ATOM 1414 O O . PHE A 1 168 ? -10.813 22.779 -3.487 1.00 76.88 168 PHE A O 1
ATOM 1421 N N . ALA A 1 169 ? -9.290 24.183 -4.355 1.00 73.75 169 ALA A N 1
ATOM 1422 C CA . ALA A 1 169 ? -8.250 23.160 -4.500 1.00 73.75 169 ALA A CA 1
ATOM 1423 C C . ALA A 1 169 ? -7.821 22.570 -3.143 1.00 73.75 169 ALA A C 1
ATOM 1425 O O . ALA A 1 169 ? -7.711 21.348 -3.008 1.00 73.75 169 ALA A O 1
ATOM 1426 N N . PHE A 1 170 ? -7.661 23.423 -2.123 1.00 79.50 170 PHE A N 1
ATOM 1427 C CA . PHE A 1 170 ? -7.392 22.999 -0.746 1.00 79.50 170 PHE A CA 1
ATOM 1428 C C . PHE A 1 170 ? -8.488 22.067 -0.219 1.00 79.50 170 PHE A C 1
ATOM 1430 O O . PHE A 1 170 ? -8.205 20.971 0.271 1.00 79.50 170 PHE A O 1
ATOM 1437 N N . THR A 1 171 ? -9.749 22.475 -0.374 1.00 83.50 171 THR A N 1
ATOM 1438 C CA . THR A 1 171 ? -10.909 21.706 0.086 1.00 83.50 171 THR A CA 1
ATOM 1439 C C . THR A 1 171 ? -11.007 20.369 -0.647 1.00 83.50 171 THR A C 1
ATOM 1441 O O . THR A 1 171 ? -11.269 19.347 -0.019 1.00 83.50 171 THR A O 1
ATOM 1444 N N . SER A 1 172 ? -10.727 20.334 -1.953 1.00 85.56 172 SER A N 1
ATOM 1445 C CA . SER A 1 172 ? -10.729 19.095 -2.738 1.00 85.56 172 SER A CA 1
ATOM 1446 C C . SER A 1 172 ? -9.664 18.099 -2.263 1.00 85.56 172 SER A C 1
ATOM 1448 O O . SER A 1 172 ? -9.961 16.916 -2.073 1.00 85.56 172 SER A O 1
ATOM 1450 N N . LEU A 1 173 ? -8.434 18.559 -2.004 1.00 87.31 173 LEU A N 1
ATOM 1451 C CA . LEU A 1 173 ? -7.363 17.710 -1.466 1.00 87.31 173 LEU A CA 1
ATOM 1452 C C . LEU A 1 173 ? -7.666 17.224 -0.048 1.00 87.31 173 LEU A C 1
ATOM 1454 O O . LEU A 1 173 ? -7.510 16.035 0.231 1.00 87.31 173 LEU A O 1
ATOM 1458 N N . LYS A 1 174 ? -8.157 18.111 0.824 1.00 87.31 174 LYS A N 1
ATOM 1459 C CA . LYS A 1 174 ? -8.566 17.765 2.192 1.00 87.31 174 LYS A CA 1
ATOM 1460 C C . LYS A 1 174 ? -9.671 16.710 2.189 1.00 87.31 174 LYS A C 1
ATOM 1462 O O . LYS A 1 174 ? -9.547 15.684 2.851 1.00 87.31 174 LYS A O 1
ATOM 1467 N N . ASN A 1 175 ? -10.707 16.914 1.378 1.00 89.56 175 ASN A N 1
ATOM 1468 C CA . ASN A 1 175 ? -11.798 15.954 1.222 1.00 89.56 175 ASN A CA 1
ATOM 1469 C C . ASN A 1 175 ? -11.300 14.615 0.673 1.00 89.56 175 ASN A C 1
ATOM 1471 O O . ASN A 1 175 ? -11.777 13.568 1.101 1.00 89.56 175 ASN A O 1
ATOM 1475 N N . SER A 1 176 ? -10.330 14.633 -0.244 1.00 91.62 176 SER A N 1
ATOM 1476 C CA . SER A 1 176 ? -9.718 13.411 -0.772 1.00 91.62 176 SER A CA 1
ATOM 1477 C C . SER A 1 176 ? -8.961 12.652 0.318 1.00 91.62 176 SER A C 1
ATOM 1479 O O . SER A 1 176 ? -9.208 11.462 0.494 1.00 91.62 176 SER A O 1
ATOM 1481 N N . LEU A 1 177 ? -8.118 13.333 1.105 1.00 91.00 177 LEU A N 1
ATOM 1482 C CA . LEU A 1 177 ? -7.430 12.734 2.253 1.00 91.00 177 LEU A CA 1
ATOM 1483 C C . LEU A 1 177 ? -8.429 12.096 3.224 1.00 91.00 177 LEU A C 1
ATOM 1485 O O . LEU A 1 177 ? -8.277 10.932 3.587 1.00 91.00 177 LEU A O 1
ATOM 1489 N N . PHE A 1 178 ? -9.471 12.836 3.601 1.00 91.06 178 PHE A N 1
ATOM 1490 C CA . PHE A 1 178 ? -10.463 12.383 4.575 1.00 91.06 178 PHE A CA 1
ATOM 1491 C C . PHE A 1 178 ? -11.288 11.215 4.053 1.00 91.06 178 PHE A C 1
ATOM 1493 O O . PHE A 1 178 ? -11.498 10.241 4.772 1.00 91.06 178 PHE A O 1
ATOM 1500 N N . LYS A 1 179 ? -11.715 11.263 2.788 1.00 93.25 179 LYS A N 1
ATOM 1501 C CA . LYS A 1 179 ? -12.449 10.171 2.140 1.00 93.25 179 LYS A CA 1
ATOM 1502 C C . LYS A 1 179 ? -11.621 8.886 2.120 1.00 93.25 179 LYS A C 1
ATOM 1504 O O . LYS A 1 179 ? -12.129 7.825 2.480 1.00 93.25 179 LYS A O 1
ATOM 1509 N N . LEU A 1 180 ? -10.354 8.981 1.714 1.00 95.12 180 LEU A N 1
ATOM 1510 C CA . LEU A 1 180 ? -9.446 7.836 1.637 1.00 95.12 180 LEU A CA 1
ATOM 1511 C C . LEU A 1 180 ? -9.121 7.286 3.032 1.00 95.12 180 LEU A C 1
ATOM 1513 O O . LEU A 1 180 ? -9.278 6.089 3.268 1.00 95.12 180 LEU A O 1
ATOM 1517 N N . GLY A 1 181 ? -8.763 8.162 3.973 1.00 93.81 181 GLY A N 1
ATOM 1518 C CA . GLY A 1 181 ? -8.504 7.810 5.369 1.00 93.81 181 GLY A CA 1
ATOM 1519 C C . GLY A 1 181 ? -9.704 7.150 6.052 1.00 93.81 181 GLY A C 1
ATOM 1520 O O . GLY A 1 181 ? -9.553 6.112 6.699 1.00 93.81 181 GLY A O 1
ATOM 1521 N N . THR A 1 182 ? -10.913 7.673 5.823 1.00 93.94 182 THR A N 1
ATOM 1522 C CA . THR A 1 182 ? -12.172 7.091 6.317 1.00 93.94 182 THR A CA 1
ATOM 1523 C C . THR A 1 182 ? -12.393 5.682 5.768 1.00 93.94 182 THR A C 1
ATOM 1525 O O . THR A 1 182 ? -12.704 4.766 6.531 1.00 93.94 182 THR A O 1
ATOM 1528 N N . LYS A 1 183 ? -12.209 5.470 4.457 1.00 95.50 183 LYS A N 1
ATOM 1529 C CA . LYS A 1 183 ? -12.402 4.147 3.838 1.00 95.50 183 LYS A CA 1
ATOM 1530 C C . LYS A 1 183 ? -11.381 3.132 4.365 1.00 95.50 183 LYS A C 1
ATOM 1532 O O . LYS A 1 183 ? -11.779 2.035 4.745 1.00 95.50 183 LYS A O 1
ATOM 1537 N N . ILE A 1 184 ? -10.106 3.513 4.480 1.00 95.88 184 ILE A N 1
ATOM 1538 C CA . ILE A 1 184 ? -9.056 2.666 5.076 1.00 95.88 184 ILE A CA 1
ATOM 1539 C C . ILE A 1 184 ? -9.385 2.334 6.540 1.00 95.88 184 ILE A C 1
ATOM 1541 O O . ILE A 1 184 ? -9.300 1.180 6.952 1.00 95.88 184 ILE A O 1
ATOM 1545 N N . SER A 1 185 ? -9.836 3.318 7.317 1.00 94.62 185 SER A N 1
ATOM 1546 C CA . SER A 1 185 ? -10.221 3.112 8.720 1.00 94.62 185 SER A CA 1
ATOM 1547 C C . SER A 1 185 ? -11.458 2.222 8.861 1.00 94.62 185 SER A C 1
ATOM 1549 O O . SER A 1 185 ? -11.561 1.446 9.804 1.00 94.62 185 SER A O 1
ATOM 1551 N N . THR A 1 186 ? -12.371 2.256 7.890 1.00 94.25 186 THR A N 1
ATOM 1552 C CA . THR A 1 186 ? -13.515 1.333 7.836 1.00 94.25 186 THR A CA 1
ATOM 1553 C C . THR A 1 186 ? -13.056 -0.113 7.623 1.00 94.25 186 THR A C 1
ATOM 1555 O O . THR A 1 186 ? -13.600 -1.023 8.244 1.00 94.25 186 THR A O 1
ATOM 1558 N N . PHE A 1 187 ? -12.010 -0.342 6.823 1.00 94.50 187 PHE A N 1
ATOM 1559 C CA . PHE A 1 187 ? -11.407 -1.674 6.703 1.00 94.50 187 PHE A CA 1
ATOM 1560 C C . PHE A 1 187 ? -10.780 -2.151 8.016 1.00 94.50 187 PHE A C 1
ATOM 1562 O O . PHE A 1 187 ? -10.859 -3.337 8.326 1.00 94.50 187 PHE A O 1
ATOM 1569 N N . LEU A 1 188 ? -10.216 -1.242 8.820 1.00 93.12 188 LEU A N 1
ATOM 1570 C CA . LEU A 1 188 ? -9.739 -1.574 10.166 1.00 93.12 188 LEU A CA 1
ATOM 1571 C C . LEU A 1 188 ? -10.887 -1.975 11.103 1.00 93.12 188 LEU A C 1
ATOM 1573 O O . LEU A 1 188 ? -10.719 -2.910 11.880 1.00 93.12 188 LEU A O 1
ATOM 1577 N N . ILE A 1 189 ? -12.060 -1.334 11.008 1.00 91.62 189 ILE A N 1
ATOM 1578 C CA . ILE A 1 189 ? -13.259 -1.787 11.735 1.00 91.62 189 ILE A CA 1
ATOM 1579 C C . ILE A 1 189 ? -13.600 -3.215 11.313 1.00 91.62 189 ILE A C 1
ATOM 1581 O O . ILE A 1 189 ? -13.756 -4.088 12.162 1.00 91.62 189 ILE A O 1
ATOM 1585 N N . ASP A 1 190 ? -13.684 -3.481 10.011 1.00 89.62 190 ASP A N 1
ATOM 1586 C CA . ASP A 1 190 ? -14.004 -4.823 9.523 1.00 89.62 190 ASP A CA 1
ATOM 1587 C C . ASP A 1 190 ? -12.971 -5.864 9.990 1.00 89.62 190 ASP A C 1
ATOM 1589 O O . ASP A 1 190 ? -13.354 -6.967 10.375 1.00 89.62 190 ASP A O 1
ATOM 1593 N N . TYR A 1 191 ? -11.686 -5.503 10.048 1.00 88.19 191 TYR A N 1
ATOM 1594 C CA . TYR A 1 191 ? -10.630 -6.336 10.623 1.00 88.19 191 TYR A CA 1
ATOM 1595 C C . TYR A 1 191 ? -10.846 -6.629 12.116 1.00 88.19 191 TYR A C 1
ATOM 1597 O O . TYR A 1 191 ? -10.776 -7.787 12.522 1.00 88.19 191 TYR A O 1
ATOM 1605 N N . VAL A 1 192 ? -11.188 -5.624 12.932 1.00 87.56 192 VAL A N 1
ATOM 1606 C CA . VAL A 1 192 ? -11.532 -5.827 14.354 1.00 87.56 192 VAL A CA 1
ATOM 1607 C C . VAL A 1 192 ? -12.687 -6.815 14.501 1.00 87.56 192 VAL A C 1
ATOM 1609 O O . VAL A 1 192 ? -12.629 -7.720 15.329 1.00 87.56 192 VAL A O 1
ATOM 1612 N N . PHE A 1 193 ? -13.724 -6.684 13.674 1.00 84.25 193 PHE A N 1
ATOM 1613 C CA . PHE A 1 193 ? -14.867 -7.595 13.710 1.00 84.25 193 PHE A CA 1
ATOM 1614 C C . PHE A 1 193 ? -14.507 -9.011 13.264 1.00 84.25 193 PHE A C 1
ATOM 1616 O O . PHE A 1 193 ? -15.034 -9.965 13.833 1.00 84.25 193 PHE A O 1
ATOM 1623 N N . LEU A 1 194 ? -13.599 -9.166 12.298 1.00 81.06 194 LEU A N 1
ATOM 1624 C CA . LEU A 1 194 ? -13.051 -10.474 11.946 1.00 81.06 194 LEU A CA 1
ATOM 1625 C C . LEU A 1 194 ? -12.348 -11.107 13.156 1.00 81.06 194 LEU A C 1
ATOM 1627 O O . LEU A 1 194 ? -12.667 -12.243 13.493 1.00 81.06 194 LEU A O 1
ATOM 1631 N N . LEU A 1 195 ? -11.490 -10.370 13.870 1.00 79.75 195 LEU A N 1
ATOM 1632 C CA . LEU A 1 195 ? -10.819 -10.878 15.076 1.00 79.75 195 LEU A CA 1
ATOM 1633 C C . LEU A 1 195 ? -11.809 -11.282 16.176 1.00 79.75 195 LEU A C 1
ATOM 1635 O O . LEU A 1 195 ? -11.689 -12.355 16.764 1.00 79.75 195 LEU A O 1
ATOM 1639 N N . VAL A 1 196 ? -12.797 -10.431 16.450 1.00 78.38 196 VAL A N 1
ATOM 1640 C CA . VAL A 1 196 ? -13.781 -10.655 17.516 1.00 78.38 196 VAL A CA 1
ATOM 1641 C C . VAL A 1 196 ? -14.694 -11.841 17.200 1.00 78.38 196 VAL A C 1
ATOM 1643 O O . VAL A 1 196 ? -14.881 -12.719 18.038 1.00 78.38 196 VAL A O 1
ATOM 1646 N N . VAL A 1 197 ? -15.280 -11.870 16.000 1.00 73.44 197 VAL A N 1
ATOM 1647 C CA . VAL A 1 197 ? -16.341 -12.827 15.653 1.00 73.44 197 VAL A CA 1
ATOM 1648 C C . VAL A 1 197 ? -15.772 -14.187 15.279 1.00 73.44 197 VAL A C 1
ATOM 1650 O O . VAL A 1 197 ? -16.311 -15.208 15.695 1.00 73.44 197 VAL A O 1
ATOM 1653 N N . ALA A 1 198 ? -14.704 -14.216 14.488 1.00 63.47 198 ALA A N 1
ATOM 1654 C CA . ALA A 1 198 ? -14.208 -15.464 13.935 1.00 63.47 198 ALA A CA 1
ATOM 1655 C C . ALA A 1 198 ? -13.206 -16.164 14.842 1.00 63.47 198 ALA A C 1
ATOM 1657 O O . ALA A 1 198 ? -13.265 -17.373 15.019 1.00 63.47 198 ALA A O 1
ATOM 1658 N N . SER A 1 199 ? -12.292 -15.422 15.461 1.00 58.88 199 SER A N 1
ATOM 1659 C CA . SER A 1 199 ? -11.263 -16.054 16.288 1.00 58.88 199 SER A CA 1
ATOM 1660 C C . SER A 1 199 ? -11.776 -16.440 17.678 1.00 58.88 199 SER A C 1
ATOM 1662 O O . SER A 1 199 ? -11.000 -16.982 18.465 1.00 58.88 199 SER A O 1
ATOM 1664 N N . ASN A 1 200 ? -13.044 -16.127 18.005 1.00 61.75 200 ASN A N 1
ATOM 1665 C CA . ASN A 1 200 ? -13.577 -16.112 19.375 1.00 61.75 200 ASN A CA 1
ATOM 1666 C C . ASN A 1 200 ? -12.544 -15.506 20.345 1.00 61.75 200 ASN A C 1
ATOM 1668 O O . ASN A 1 200 ? -12.286 -16.026 21.434 1.00 61.75 200 ASN A O 1
ATOM 1672 N N . ALA A 1 201 ? -11.836 -14.481 19.859 1.00 65.06 201 ALA A N 1
ATOM 1673 C CA . ALA A 1 201 ? -10.652 -13.976 20.515 1.00 65.06 201 ALA A CA 1
ATOM 1674 C C . ALA A 1 201 ? -11.090 -13.271 21.787 1.00 65.06 201 ALA A C 1
ATOM 1676 O O . ALA A 1 201 ? -11.986 -12.425 21.769 1.00 65.06 201 ALA A O 1
ATOM 1677 N N . SER A 1 202 ? -10.420 -13.591 22.894 1.00 68.88 202 SER A N 1
ATOM 1678 C CA . SER A 1 202 ? -10.604 -12.803 24.101 1.00 68.88 202 SER A CA 1
ATOM 1679 C C . SER A 1 202 ? -10.266 -11.347 23.799 1.00 68.88 202 SER A C 1
ATOM 1681 O O . SER A 1 202 ? -9.394 -11.045 22.977 1.00 68.88 202 SER A O 1
ATOM 1683 N N . HIS A 1 203 ? -10.931 -10.439 24.504 1.00 74.75 203 HIS A N 1
ATOM 1684 C CA . HIS A 1 203 ? -10.666 -9.004 24.423 1.00 74.75 203 HIS A CA 1
ATOM 1685 C C . HIS A 1 203 ? -9.156 -8.685 24.483 1.00 74.75 203 HIS A C 1
ATOM 1687 O O . HIS A 1 203 ? -8.643 -7.910 23.675 1.00 74.75 203 HIS A O 1
ATOM 1693 N N . ARG A 1 204 ? -8.413 -9.395 25.343 1.00 75.56 204 ARG A N 1
ATOM 1694 C CA . ARG A 1 204 ? -6.954 -9.282 25.468 1.00 75.56 204 ARG A CA 1
ATOM 1695 C C . ARG A 1 204 ? -6.202 -9.610 24.174 1.00 75.56 204 ARG A C 1
ATOM 1697 O O . ARG A 1 204 ? -5.211 -8.947 23.882 1.00 75.56 204 ARG A O 1
ATOM 1704 N N . ILE A 1 205 ? -6.630 -10.624 23.422 1.00 78.31 205 ILE A N 1
ATOM 1705 C CA . ILE A 1 205 ? -6.001 -11.002 22.147 1.00 78.31 205 ILE A CA 1
ATOM 1706 C C . ILE A 1 205 ? -6.259 -9.920 21.098 1.00 78.31 205 ILE A C 1
ATOM 1708 O O . ILE A 1 205 ? -5.318 -9.489 20.441 1.00 78.31 205 ILE A O 1
ATOM 1712 N N . VAL A 1 206 ? -7.496 -9.423 20.989 1.00 81.44 206 VAL A N 1
ATOM 1713 C CA . VAL A 1 206 ? -7.841 -8.353 20.036 1.00 81.44 206 VAL A CA 1
ATOM 1714 C C . VAL A 1 206 ? -7.057 -7.074 20.345 1.00 81.44 206 VAL A C 1
ATOM 1716 O O . VAL A 1 206 ? -6.455 -6.484 19.451 1.00 81.44 206 VAL A O 1
ATOM 1719 N N . SER A 1 207 ? -7.004 -6.679 21.620 1.00 83.62 207 SER A N 1
ATOM 1720 C CA . SER A 1 207 ? -6.239 -5.516 22.081 1.00 83.62 207 SER A CA 1
ATOM 1721 C C . SER A 1 207 ? -4.735 -5.671 21.816 1.00 83.62 207 SER A C 1
ATOM 1723 O O . SER A 1 207 ? -4.080 -4.729 21.357 1.00 83.62 207 SER A O 1
ATOM 1725 N N . LEU A 1 208 ? -4.183 -6.878 22.003 1.00 84.00 208 LEU A N 1
ATOM 1726 C CA . LEU A 1 208 ? -2.793 -7.176 21.660 1.00 84.00 208 LEU A CA 1
ATOM 1727 C C . LEU A 1 208 ? -2.549 -7.058 20.149 1.00 84.00 208 LEU A C 1
ATOM 1729 O O . LEU A 1 208 ? -1.625 -6.351 19.759 1.00 84.00 208 LEU A O 1
ATOM 1733 N N . SER A 1 209 ? -3.388 -7.665 19.302 1.00 85.50 209 SER A N 1
ATOM 1734 C CA . SER A 1 209 ? -3.267 -7.569 17.838 1.00 85.50 209 SER A CA 1
ATOM 1735 C C . SER A 1 209 ? -3.350 -6.122 17.346 1.00 85.50 209 SER A C 1
ATOM 1737 O O . SER A 1 209 ? -2.579 -5.718 16.476 1.00 85.50 209 SER A O 1
ATOM 1739 N N . LEU A 1 210 ? -4.240 -5.308 17.921 1.00 89.38 210 LEU A N 1
ATOM 1740 C CA . LEU A 1 210 ? -4.326 -3.879 17.609 1.00 89.38 210 LEU A CA 1
ATOM 1741 C C . LEU A 1 210 ? -3.100 -3.099 18.090 1.00 89.38 210 LEU A C 1
ATOM 1743 O O . LEU A 1 210 ? -2.637 -2.199 17.392 1.00 89.38 210 LEU A O 1
ATOM 1747 N N . SER A 1 211 ? -2.536 -3.462 19.239 1.00 89.00 211 SER A N 1
ATOM 1748 C CA . SER A 1 211 ? -1.292 -2.866 19.733 1.00 89.00 211 SER A CA 1
ATOM 1749 C C . SER A 1 211 ? -0.108 -3.199 18.819 1.00 89.00 211 SER A C 1
ATOM 1751 O O . SER A 1 211 ? 0.675 -2.311 18.487 1.00 89.00 211 SER A O 1
ATOM 1753 N N . GLU A 1 212 ? 0.001 -4.446 18.346 1.00 89.50 212 GLU A N 1
ATOM 1754 C CA . GLU A 1 212 ? 1.016 -4.828 17.357 1.00 89.50 212 GLU A CA 1
ATOM 1755 C C . GLU A 1 212 ? 0.816 -4.071 16.034 1.00 89.50 212 GLU A C 1
ATOM 1757 O O . GLU A 1 212 ? 1.777 -3.548 15.465 1.00 89.50 212 GLU A O 1
ATOM 1762 N N . LEU A 1 213 ? -0.432 -3.963 15.563 1.00 91.00 213 LEU A N 1
ATOM 1763 C CA . LEU A 1 213 ? -0.780 -3.216 14.357 1.00 91.00 213 LEU A CA 1
ATOM 1764 C C . LEU A 1 213 ? -0.412 -1.736 14.478 1.00 91.00 213 LEU A C 1
ATOM 1766 O O . LEU A 1 213 ? 0.162 -1.177 13.544 1.00 91.00 213 LEU A O 1
ATOM 1770 N N . LYS A 1 214 ? -0.682 -1.114 15.631 1.00 92.56 214 LYS A N 1
ATOM 1771 C CA . LYS A 1 214 ? -0.245 0.251 15.926 1.00 92.56 214 LYS A CA 1
ATOM 1772 C C . LYS A 1 214 ? 1.267 0.371 15.735 1.00 92.56 214 LYS A C 1
ATOM 1774 O O . LYS A 1 214 ? 1.697 1.178 14.920 1.00 92.56 214 LYS A O 1
ATOM 1779 N N . THR A 1 215 ? 2.063 -0.475 16.392 1.00 91.62 215 THR A N 1
ATOM 1780 C CA . THR A 1 215 ? 3.531 -0.457 16.256 1.00 91.62 215 THR A CA 1
ATOM 1781 C C . THR A 1 215 ? 3.987 -0.620 14.802 1.00 91.62 215 THR A C 1
ATOM 1783 O O . THR A 1 215 ? 4.936 0.032 14.365 1.00 91.62 215 THR A O 1
ATOM 1786 N N . VAL A 1 216 ? 3.310 -1.467 14.022 1.00 91.69 216 VAL A N 1
ATOM 1787 C CA . VAL A 1 216 ? 3.602 -1.641 12.592 1.00 91.69 216 VAL A CA 1
ATOM 1788 C C . VAL A 1 216 ? 3.306 -0.368 11.799 1.00 91.69 216 VAL A C 1
ATOM 1790 O O . VAL A 1 216 ? 4.146 0.046 11.005 1.00 91.69 216 VAL A O 1
ATOM 1793 N N . ILE A 1 217 ? 2.157 0.272 12.025 1.00 92.00 217 ILE A N 1
ATOM 1794 C CA . ILE A 1 217 ? 1.758 1.518 11.352 1.00 92.00 217 ILE A CA 1
ATOM 1795 C C . ILE A 1 217 ? 2.730 2.652 11.684 1.00 92.00 217 ILE A C 1
ATOM 1797 O O . ILE A 1 217 ? 3.160 3.375 10.790 1.00 92.00 217 ILE A O 1
ATOM 1801 N N . GLU A 1 218 ? 3.153 2.766 12.941 1.00 91.25 218 GLU A N 1
ATOM 1802 C CA . GLU A 1 218 ? 4.131 3.768 13.377 1.00 91.25 218 GLU A CA 1
ATOM 1803 C C . GLU A 1 218 ? 5.458 3.666 12.606 1.00 91.25 218 GLU A C 1
ATOM 1805 O O . GLU A 1 218 ? 6.078 4.683 12.279 1.00 91.25 218 GLU A O 1
ATOM 1810 N N . CYS A 1 219 ? 5.872 2.449 12.238 1.00 91.50 219 CYS A N 1
ATOM 1811 C CA . CYS A 1 219 ? 7.077 2.232 11.438 1.00 91.50 219 CYS A CA 1
ATOM 1812 C C . CYS A 1 219 ? 6.959 2.785 10.010 1.00 91.50 219 CYS A C 1
ATOM 1814 O O . CYS A 1 219 ? 7.982 3.072 9.391 1.00 91.50 219 CYS A O 1
ATOM 1816 N N . LEU A 1 220 ? 5.749 2.958 9.478 1.00 91.69 220 LEU A N 1
ATOM 1817 C CA . LEU A 1 220 ? 5.514 3.385 8.095 1.00 91.69 220 LEU A CA 1
ATOM 1818 C C . LEU A 1 220 ? 5.643 4.903 7.886 1.00 91.69 220 LEU A C 1
ATOM 1820 O O . LEU A 1 220 ? 5.542 5.359 6.750 1.00 91.69 220 LEU A O 1
ATOM 1824 N N . SER A 1 221 ? 5.903 5.686 8.939 1.00 90.62 221 SER A N 1
ATOM 1825 C CA . SER A 1 221 ? 6.164 7.128 8.815 1.00 90.62 221 SER A CA 1
ATOM 1826 C C . SER A 1 221 ? 7.410 7.417 7.962 1.00 90.62 221 SER A C 1
ATOM 1828 O O . SER A 1 221 ? 8.485 6.822 8.152 1.00 90.62 221 SER A O 1
ATOM 1830 N N . LEU A 1 222 ? 7.279 8.379 7.042 1.00 85.50 222 LEU A N 1
ATOM 1831 C CA . LEU A 1 222 ? 8.358 8.811 6.142 1.00 85.50 222 LEU A CA 1
ATOM 1832 C C . LEU A 1 222 ? 9.472 9.583 6.845 1.00 85.50 222 LEU A C 1
ATOM 1834 O O . LEU A 1 222 ? 10.630 9.529 6.431 1.00 85.50 222 LEU A O 1
ATOM 1838 N N . GLU A 1 223 ? 9.138 10.304 7.906 1.00 74.06 223 GLU A N 1
ATOM 1839 C CA . GLU A 1 223 ? 10.086 11.169 8.613 1.00 74.06 223 GLU A CA 1
ATOM 1840 C C . GLU A 1 223 ? 10.602 10.536 9.910 1.00 74.06 223 GLU A C 1
ATOM 1842 O O . GLU A 1 223 ? 11.341 11.160 10.671 1.00 74.06 223 GLU A O 1
ATOM 1847 N N . GLY A 1 224 ? 10.226 9.279 10.175 1.00 60.84 224 GLY A N 1
ATOM 1848 C CA . GLY A 1 224 ? 10.621 8.536 11.374 1.00 60.84 224 GLY A CA 1
ATOM 1849 C C . GLY A 1 224 ? 9.999 9.066 12.671 1.00 60.84 224 GLY A C 1
ATOM 1850 O O . GLY A 1 224 ? 10.238 8.497 13.733 1.00 60.84 224 GLY A O 1
ATOM 1851 N N . LYS A 1 225 ? 9.193 10.131 12.596 1.00 66.56 225 LYS A N 1
ATOM 1852 C CA . LYS A 1 225 ? 8.362 10.657 13.679 1.00 66.56 225 LYS A CA 1
ATOM 1853 C C . LYS A 1 225 ? 6.919 10.707 13.195 1.00 66.56 225 LYS A C 1
ATOM 1855 O O . LYS A 1 225 ? 6.629 11.263 12.142 1.00 66.56 225 LYS A O 1
ATOM 1860 N N . ILE A 1 226 ? 6.007 10.133 13.971 1.00 60.72 226 ILE A N 1
ATOM 1861 C CA . ILE A 1 226 ? 4.575 10.110 13.635 1.00 60.72 226 ILE A CA 1
ATOM 1862 C C . ILE A 1 226 ? 4.011 11.533 13.626 1.00 60.72 226 ILE A C 1
ATOM 1864 O O . ILE A 1 226 ? 3.242 11.876 12.739 1.00 60.72 226 ILE A O 1
ATOM 1868 N N . CYS A 1 227 ? 4.470 12.381 14.554 1.00 56.06 227 CYS A N 1
ATOM 186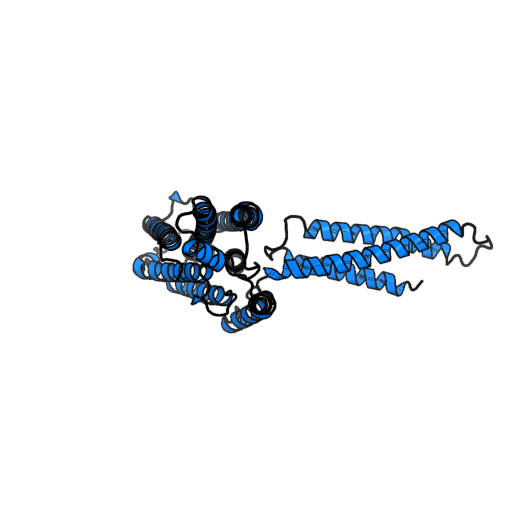9 C CA . CYS A 1 227 ? 3.939 13.727 14.782 1.00 56.06 227 CYS A CA 1
ATOM 1870 C C . CYS A 1 227 ? 4.080 14.677 13.585 1.00 56.06 227 CYS A C 1
ATOM 1872 O O . CYS A 1 227 ? 3.420 15.708 13.560 1.00 56.06 227 CYS A O 1
ATOM 1874 N N . SER A 1 228 ? 4.952 14.372 12.621 1.00 61.88 228 SER A N 1
ATOM 1875 C CA . SER A 1 228 ? 5.097 15.175 11.405 1.00 61.88 228 SER A CA 1
ATOM 1876 C C . SER A 1 228 ? 4.275 14.649 10.224 1.00 61.88 228 SER A C 1
ATOM 1878 O O . SER A 1 228 ? 4.163 15.327 9.204 1.00 61.88 228 SER A O 1
ATOM 1880 N N . SER A 1 229 ? 3.634 13.484 10.375 1.00 74.25 229 SER A N 1
ATOM 1881 C CA . SER A 1 229 ? 2.681 12.936 9.414 1.00 74.25 229 SER A CA 1
ATOM 1882 C C . SER A 1 229 ? 1.248 13.093 9.916 1.00 74.25 229 SER A C 1
ATOM 1884 O O . SER A 1 229 ? 0.833 12.488 10.908 1.00 74.25 229 SER A O 1
ATOM 1886 N N . LEU A 1 230 ? 0.451 13.853 9.164 1.00 79.94 230 LEU A N 1
ATOM 1887 C CA . LEU A 1 230 ? -0.982 13.977 9.408 1.00 79.94 230 LEU A CA 1
ATOM 1888 C C . LEU A 1 230 ? -1.697 12.630 9.214 1.00 79.94 230 LEU A C 1
ATOM 1890 O O . LEU A 1 230 ? -2.489 12.233 10.065 1.00 79.94 230 LEU A O 1
ATOM 1894 N N . ALA A 1 231 ? -1.402 11.919 8.121 1.00 81.56 231 ALA A N 1
ATOM 1895 C CA . ALA A 1 231 ? -2.076 10.671 7.770 1.00 81.56 231 ALA A CA 1
ATOM 1896 C C . ALA A 1 231 ? -1.803 9.563 8.798 1.00 81.56 231 ALA A C 1
ATOM 1898 O O . ALA A 1 231 ? -2.743 8.940 9.290 1.00 81.56 231 ALA A O 1
ATOM 1899 N N . MET A 1 232 ? -0.538 9.353 9.177 1.00 85.81 232 MET A N 1
ATOM 1900 C CA . MET A 1 232 ? -0.164 8.339 10.166 1.00 85.81 232 MET A CA 1
ATOM 1901 C C . MET A 1 232 ? -0.664 8.695 11.559 1.00 85.81 232 MET A C 1
ATOM 1903 O O . MET A 1 232 ? -1.169 7.813 12.247 1.00 85.81 232 MET A O 1
ATOM 1907 N N . SER A 1 233 ? -0.597 9.971 11.958 1.00 85.75 233 SER A N 1
ATOM 1908 C CA . SER A 1 233 ? -1.141 10.406 13.250 1.00 85.75 233 SER A CA 1
ATOM 1909 C C . SER A 1 233 ? -2.628 10.074 13.367 1.00 85.75 233 SER A C 1
ATOM 1911 O O . SER A 1 233 ? -3.041 9.488 14.363 1.00 85.75 233 SER A O 1
ATOM 1913 N N . HIS A 1 234 ? -3.424 10.356 12.328 1.00 88.31 234 HIS A N 1
ATOM 1914 C CA . HIS A 1 234 ? -4.848 10.009 12.326 1.00 88.31 234 HIS A CA 1
ATOM 1915 C C . HIS A 1 234 ? -5.053 8.495 12.390 1.00 88.31 234 HIS A C 1
ATOM 1917 O O . HIS A 1 234 ? -5.810 8.021 13.225 1.00 88.31 234 HIS A O 1
ATOM 1923 N N . VAL A 1 235 ? -4.361 7.702 11.571 1.00 89.38 235 VAL A N 1
ATOM 1924 C CA . VAL A 1 235 ? -4.541 6.239 11.603 1.00 89.38 235 VAL A CA 1
ATOM 1925 C C . VAL A 1 235 ? -4.124 5.642 12.957 1.00 89.38 235 VAL A C 1
ATOM 1927 O O . VAL A 1 235 ? -4.834 4.790 13.487 1.00 89.38 235 VAL A O 1
ATOM 1930 N N . VAL A 1 236 ? -3.025 6.101 13.562 1.00 90.38 236 VAL A N 1
ATOM 1931 C CA . VAL A 1 236 ? -2.593 5.658 14.901 1.00 90.38 236 VAL A CA 1
ATOM 1932 C C . VAL A 1 236 ? -3.636 6.016 15.959 1.00 90.38 236 VAL A C 1
ATOM 1934 O O . VAL A 1 236 ? -4.017 5.149 16.746 1.00 90.38 236 VAL A O 1
ATOM 1937 N N . LEU A 1 237 ? -4.160 7.247 15.936 1.00 90.75 237 LEU A N 1
ATOM 1938 C CA . LEU A 1 237 ? -5.251 7.665 16.820 1.00 90.75 237 LEU A CA 1
ATOM 1939 C C . LEU A 1 237 ? -6.507 6.801 16.632 1.00 90.75 237 LEU A C 1
ATOM 1941 O O . LEU A 1 237 ? -7.183 6.512 17.618 1.00 90.75 237 LEU A O 1
ATOM 1945 N N . MET A 1 238 ? -6.802 6.333 15.410 1.00 91.44 238 MET A N 1
ATOM 1946 C CA . MET A 1 238 ? -7.934 5.423 15.169 1.00 91.44 238 MET A CA 1
ATOM 1947 C C . MET A 1 238 ? -7.714 4.098 15.886 1.00 91.44 238 MET A C 1
ATOM 1949 O O . MET A 1 238 ? -8.609 3.610 16.570 1.00 91.44 238 MET A O 1
ATOM 1953 N N . VAL A 1 239 ? -6.522 3.517 15.750 1.00 92.31 239 VAL A N 1
ATOM 1954 C CA . VAL A 1 239 ? -6.201 2.238 16.394 1.00 92.31 239 VAL A CA 1
ATOM 1955 C C . VAL A 1 239 ? -6.242 2.375 17.917 1.00 92.31 239 VAL A C 1
ATOM 1957 O O . VAL A 1 239 ? -6.806 1.517 18.591 1.00 92.31 239 VAL A O 1
ATOM 1960 N N . GLU A 1 240 ? -5.728 3.475 18.472 1.00 92.25 240 GLU A N 1
ATOM 1961 C CA . GLU A 1 240 ? -5.845 3.765 19.907 1.00 92.25 240 GLU A CA 1
ATOM 1962 C C . GLU A 1 240 ? -7.295 3.921 20.363 1.00 92.25 240 GLU A C 1
ATOM 1964 O O . GLU A 1 240 ? -7.672 3.412 21.420 1.00 92.25 240 GLU A O 1
ATOM 1969 N N . PHE A 1 241 ? -8.113 4.622 19.578 1.00 92.38 241 PHE A N 1
ATOM 1970 C CA . PHE A 1 241 ? -9.539 4.754 19.840 1.00 92.38 241 PHE A CA 1
ATOM 1971 C C . PHE A 1 241 ? -10.228 3.385 19.830 1.00 92.38 241 PHE A C 1
ATOM 1973 O O . PHE A 1 241 ? -11.029 3.111 20.719 1.00 92.38 241 PHE A O 1
ATOM 1980 N N . PHE A 1 242 ? -9.873 2.494 18.901 1.00 91.75 242 PHE A N 1
ATOM 1981 C CA . PHE A 1 242 ? -10.441 1.145 18.833 1.00 91.75 242 PHE A CA 1
ATOM 1982 C C . PHE A 1 242 ? -10.066 0.309 20.054 1.00 91.75 242 PHE A C 1
ATOM 1984 O O . PHE A 1 242 ? -10.940 -0.331 20.632 1.00 91.75 242 PHE A O 1
ATOM 1991 N N . ILE A 1 243 ? -8.802 0.359 20.489 1.00 89.31 243 ILE A N 1
ATOM 1992 C CA . ILE A 1 243 ? -8.348 -0.305 21.721 1.00 89.31 243 ILE A CA 1
ATOM 1993 C C . ILE A 1 243 ? -9.177 0.187 22.916 1.00 89.31 243 ILE A C 1
ATOM 1995 O O . ILE A 1 243 ? -9.769 -0.618 23.629 1.00 89.31 243 ILE A O 1
ATOM 1999 N N . LYS A 1 244 ? -9.312 1.509 23.080 1.00 88.81 244 LYS A N 1
ATOM 2000 C CA . LYS A 1 244 ? -10.086 2.108 24.181 1.00 88.81 244 LYS A CA 1
ATOM 2001 C C . LYS A 1 244 ? -11.574 1.758 24.119 1.00 88.81 244 LYS A C 1
ATOM 2003 O O . LYS A 1 244 ? -12.173 1.472 25.149 1.00 88.81 244 LYS A O 1
ATOM 2008 N N . ALA A 1 245 ? -12.178 1.782 22.933 1.00 86.88 245 ALA A N 1
ATOM 2009 C CA . ALA A 1 245 ? -13.579 1.414 22.750 1.00 86.88 245 ALA A CA 1
ATOM 2010 C C . ALA A 1 245 ? -13.827 -0.054 23.126 1.00 86.88 245 ALA A C 1
ATOM 2012 O O . ALA A 1 245 ? -14.820 -0.357 23.779 1.00 86.88 245 ALA A O 1
ATOM 2013 N N . LEU A 1 246 ? -12.897 -0.952 22.786 1.00 81.75 246 LEU A N 1
ATOM 2014 C CA . LEU A 1 246 ? -12.965 -2.352 23.202 1.00 81.75 246 LEU A CA 1
ATOM 2015 C C . LEU A 1 246 ? -12.818 -2.507 24.723 1.00 81.75 246 LEU A C 1
ATOM 2017 O O . LEU A 1 246 ? -13.523 -3.321 25.311 1.00 81.75 246 LEU A O 1
ATOM 2021 N N . ASP A 1 247 ? -11.930 -1.738 25.362 1.00 76.25 247 ASP A N 1
ATOM 2022 C CA . ASP A 1 247 ?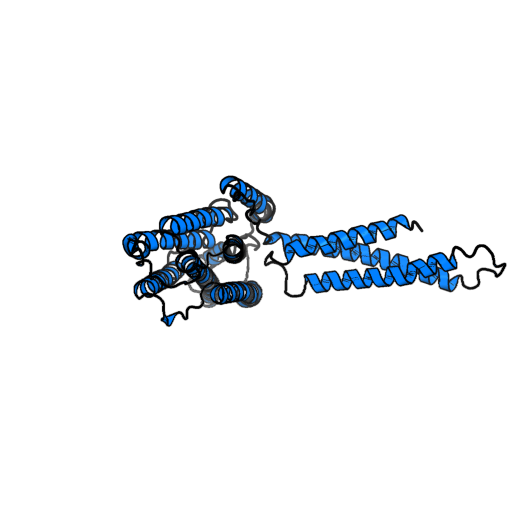 -11.738 -1.748 26.823 1.00 76.25 247 ASP A CA 1
ATOM 2023 C C . ASP A 1 247 ? -12.988 -1.274 27.585 1.00 76.25 247 ASP A C 1
ATOM 2025 O O . ASP A 1 247 ? -13.327 -1.829 28.632 1.00 76.25 247 ASP A O 1
ATOM 2029 N N . LEU A 1 248 ? -13.699 -0.273 27.056 1.00 70.25 248 LEU A N 1
ATOM 2030 C CA . LEU A 1 248 ? -14.919 0.274 27.663 1.00 70.25 248 LEU A CA 1
ATOM 2031 C C . LEU A 1 248 ? -16.118 -0.683 27.575 1.00 70.25 248 LEU A C 1
ATOM 2033 O O . LEU A 1 248 ? -16.960 -0.686 28.470 1.00 70.25 248 LEU A O 1
ATOM 2037 N N . GLU A 1 249 ? -16.168 -1.538 26.553 1.00 64.56 249 GLU A N 1
ATOM 2038 C CA . GLU A 1 249 ? -17.198 -2.580 26.384 1.00 64.56 249 GLU A CA 1
ATOM 2039 C C . GLU A 1 249 ? -16.861 -3.886 27.156 1.00 64.56 249 GLU A C 1
ATOM 2041 O O . GLU A 1 249 ? -17.531 -4.910 27.000 1.00 64.56 249 GLU A O 1
ATOM 2046 N N . GLY A 1 250 ? -15.826 -3.862 28.011 1.00 57.47 250 GLY A N 1
ATOM 2047 C CA . GLY A 1 250 ? -15.137 -5.002 28.640 1.00 57.47 250 GLY A CA 1
ATOM 2048 C C . GLY A 1 250 ? -15.942 -6.255 29.059 1.00 57.47 250 GLY A C 1
ATOM 2049 O O . GLY A 1 250 ? -15.456 -7.361 28.813 1.00 57.47 250 GLY A O 1
ATOM 2050 N N . PRO A 1 251 ? -17.141 -6.184 29.676 1.00 49.97 251 PRO A N 1
ATOM 2051 C CA . PRO A 1 251 ? -17.884 -7.383 30.092 1.00 49.97 251 PRO A CA 1
ATOM 2052 C C . PRO A 1 251 ? -18.541 -8.170 28.943 1.00 49.97 251 PRO A C 1
ATOM 2054 O O . PRO A 1 251 ? -18.906 -9.329 29.131 1.00 49.97 251 PRO A O 1
ATOM 2057 N N . LEU A 1 252 ? -18.705 -7.576 27.757 1.00 50.84 252 LEU A N 1
ATOM 2058 C CA . LEU A 1 252 ? -19.546 -8.126 26.682 1.00 50.84 252 LEU A CA 1
ATOM 2059 C C . LEU A 1 252 ? -18.915 -9.279 25.902 1.00 50.84 252 LEU A C 1
ATOM 2061 O O . LEU A 1 252 ? -19.620 -10.164 25.421 1.00 50.84 252 LEU A O 1
ATOM 2065 N N . LEU A 1 253 ? -17.587 -9.294 25.815 1.00 50.72 253 LEU A N 1
ATOM 2066 C CA . LEU A 1 253 ? -16.811 -10.363 25.176 1.00 50.72 253 LEU A CA 1
ATOM 2067 C C . LEU A 1 253 ? -16.471 -11.510 26.141 1.00 50.72 253 LEU A C 1
ATOM 2069 O O . LEU A 1 253 ? -15.985 -12.548 25.706 1.00 50.72 253 LEU A O 1
ATOM 2073 N N . ASN A 1 254 ? -16.741 -11.327 27.439 1.00 42.50 254 ASN A N 1
ATOM 2074 C CA . ASN A 1 254 ? -16.460 -12.296 28.500 1.00 42.50 254 ASN A CA 1
ATOM 2075 C C . ASN A 1 254 ? -17.705 -13.059 28.968 1.00 42.50 254 ASN A C 1
ATOM 2077 O O . ASN A 1 254 ? -17.600 -13.855 29.901 1.00 42.50 254 ASN A O 1
ATOM 2081 N N . SER A 1 255 ? -18.879 -12.849 28.353 1.00 43.34 255 SER A N 1
ATOM 2082 C CA . SER A 1 255 ? -19.968 -13.802 28.555 1.00 43.34 255 SER A CA 1
ATOM 2083 C C . SER A 1 255 ? -19.516 -15.115 27.929 1.00 43.34 255 SER A C 1
ATOM 2085 O O . SER A 1 255 ? -19.455 -15.249 26.706 1.00 43.34 255 SER A O 1
ATOM 2087 N N . GLU A 1 256 ? -19.106 -16.056 28.778 1.00 43.12 256 GLU A N 1
ATOM 2088 C CA . GLU A 1 256 ? -19.038 -17.463 28.430 1.00 43.12 256 GLU A CA 1
ATOM 2089 C C . GLU A 1 256 ? -20.379 -17.788 27.781 1.00 43.12 256 GLU A C 1
ATOM 2091 O O . GLU A 1 256 ? -21.397 -17.941 28.460 1.00 43.12 256 GLU A O 1
ATOM 2096 N N . LYS A 1 257 ? -20.418 -17.816 26.444 1.00 43.84 257 LYS A N 1
ATOM 2097 C CA . LYS A 1 257 ? -21.525 -18.447 25.750 1.00 43.84 257 LYS A CA 1
ATOM 2098 C C . LYS A 1 257 ? -21.496 -19.872 26.257 1.00 43.84 257 LYS A C 1
ATOM 2100 O O . LYS A 1 257 ? -20.573 -20.626 25.947 1.00 43.84 257 LYS A O 1
ATOM 2105 N N . SER A 1 258 ? -22.471 -20.165 27.113 1.00 36.50 258 SER A N 1
ATOM 2106 C CA . SER A 1 258 ? -22.874 -21.496 27.517 1.00 36.50 258 SER A CA 1
ATOM 2107 C C . SER A 1 258 ? -22.594 -22.434 26.361 1.00 36.50 258 SER A C 1
ATOM 2109 O O . SER A 1 258 ? -23.086 -22.191 25.259 1.00 36.50 258 SER A O 1
ATOM 2111 N N . VAL A 1 259 ? -21.756 -23.434 26.620 1.00 37.12 259 VAL A N 1
ATOM 2112 C CA . VAL A 1 259 ? -21.475 -24.547 25.720 1.00 37.12 259 VAL A CA 1
ATOM 2113 C C . VAL A 1 259 ? -22.818 -25.110 25.273 1.00 37.12 259 VAL A C 1
ATOM 2115 O O . VAL A 1 259 ? -23.420 -25.926 25.974 1.00 37.12 259 VAL A O 1
ATOM 2118 N N . ASP A 1 260 ? -23.321 -24.619 24.144 1.00 34.22 260 ASP A N 1
ATOM 2119 C CA . ASP A 1 260 ? -24.495 -25.187 23.527 1.00 34.22 260 ASP A CA 1
ATOM 2120 C C . ASP A 1 260 ? -24.024 -26.497 22.914 1.00 34.22 260 ASP A C 1
ATOM 2122 O O . ASP A 1 260 ? -23.075 -26.564 22.123 1.00 34.22 260 ASP A O 1
ATOM 2126 N N . LYS A 1 261 ? -24.608 -27.575 23.423 1.00 37.28 261 LYS A N 1
ATOM 2127 C CA . LYS A 1 261 ? -24.289 -28.947 23.055 1.00 37.28 261 LYS A CA 1
ATOM 2128 C C . LYS A 1 261 ? -24.843 -29.190 21.658 1.00 37.28 261 LYS A C 1
ATOM 2130 O O . LYS A 1 261 ? -25.895 -29.793 21.498 1.00 37.28 261 LYS A O 1
ATOM 2135 N N . GLY A 1 262 ? -24.119 -28.736 20.648 1.00 33.09 262 GLY A N 1
ATOM 2136 C CA . GLY A 1 262 ? -24.534 -28.909 19.268 1.00 33.09 262 GLY A CA 1
ATOM 2137 C C . GLY A 1 262 ? -23.419 -28.563 18.308 1.00 33.09 262 GLY A C 1
ATOM 2138 O O . GLY A 1 262 ? -23.467 -27.499 17.727 1.00 33.09 262 GLY A O 1
ATOM 2139 N N . GLY A 1 263 ? -22.425 -29.450 18.182 1.00 31.38 263 GLY A N 1
ATOM 2140 C CA . GLY A 1 263 ? -21.647 -29.739 16.963 1.00 31.38 263 GLY A CA 1
ATOM 2141 C C . GLY A 1 263 ? -21.184 -28.617 16.019 1.00 31.38 263 GLY A C 1
ATOM 2142 O O . GLY A 1 263 ? -20.821 -28.943 14.888 1.00 31.38 263 GLY A O 1
ATOM 2143 N N . ASP A 1 264 ? -21.177 -27.351 16.423 1.00 33.38 264 ASP A N 1
ATOM 2144 C CA . ASP A 1 264 ? -20.877 -26.238 15.534 1.00 33.38 264 ASP A CA 1
ATOM 2145 C C . ASP A 1 264 ? -19.371 -26.032 15.451 1.00 33.38 264 ASP A C 1
ATOM 2147 O O . ASP A 1 264 ? -18.652 -25.863 16.439 1.00 33.38 264 ASP A O 1
ATOM 2151 N N . ARG A 1 265 ? -18.879 -26.123 14.219 1.00 33.59 265 ARG A N 1
ATOM 2152 C CA . ARG A 1 265 ? -17.469 -25.996 13.874 1.00 33.5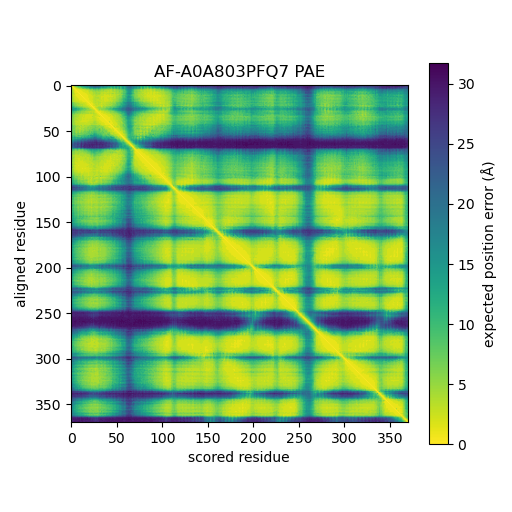9 265 ARG A CA 1
ATOM 2153 C C . ARG A 1 265 ? -16.990 -24.612 14.304 1.00 33.59 265 ARG A C 1
ATOM 2155 O O . ARG A 1 265 ? -17.339 -23.613 13.684 1.00 33.59 265 ARG A O 1
ATOM 2162 N N . VAL A 1 266 ? -16.166 -24.563 15.346 1.00 33.81 266 VAL A N 1
ATOM 2163 C CA . VAL A 1 266 ? -15.408 -23.367 15.721 1.00 33.81 266 VAL A CA 1
ATOM 2164 C C . VAL A 1 266 ? -14.421 -23.084 14.586 1.00 33.81 266 VAL A C 1
ATOM 2166 O O . VAL A 1 266 ? -13.407 -23.769 14.442 1.00 33.81 266 VAL A O 1
ATOM 2169 N N . PHE A 1 267 ? -14.754 -22.130 13.718 1.00 41.22 267 PHE A N 1
ATOM 2170 C CA . PHE A 1 267 ? -13.881 -21.700 12.631 1.00 41.22 267 PHE A CA 1
ATOM 2171 C C . PHE A 1 267 ? -12.862 -20.702 13.168 1.00 41.22 26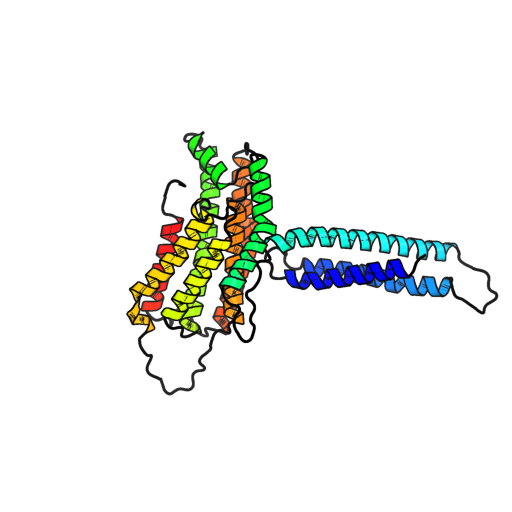7 PHE A C 1
ATOM 2173 O O . PHE A 1 267 ? -13.129 -19.510 13.209 1.00 41.22 267 PHE A O 1
ATOM 2180 N N . TYR A 1 268 ? -11.679 -21.173 13.552 1.00 48.34 268 TYR A N 1
ATOM 2181 C CA . TYR A 1 268 ? -10.555 -20.276 13.802 1.00 48.34 268 TYR A CA 1
ATOM 2182 C C . TYR A 1 268 ? -10.130 -19.624 12.480 1.00 48.34 268 TYR A C 1
ATOM 2184 O O . TYR A 1 268 ? -9.856 -20.331 11.505 1.00 48.34 268 TYR A O 1
ATOM 2192 N N . LEU A 1 269 ? -10.047 -18.288 12.440 1.00 56.44 269 LEU A N 1
ATOM 2193 C CA . LEU A 1 269 ? -9.253 -17.610 11.413 1.00 56.44 269 LEU A CA 1
ATOM 2194 C C . LEU A 1 269 ? -7.850 -18.210 11.462 1.00 56.44 269 LEU A C 1
ATOM 2196 O O . LEU A 1 269 ? -7.206 -18.195 12.510 1.00 56.44 269 LEU A O 1
ATOM 2200 N N . SER A 1 270 ? -7.381 -18.764 10.347 1.00 63.00 270 SER A N 1
ATOM 2201 C CA . SER A 1 270 ? -5.970 -19.108 10.266 1.00 63.00 270 SER A CA 1
ATOM 2202 C C . SER A 1 270 ? -5.158 -17.816 10.326 1.00 63.00 270 SER A C 1
ATOM 2204 O O . SER A 1 270 ? -5.543 -16.805 9.730 1.00 63.00 270 SER A O 1
ATOM 2206 N N . ASP A 1 271 ? -4.007 -17.869 10.996 1.00 66.00 271 ASP A N 1
ATOM 2207 C CA . ASP A 1 271 ? -3.038 -16.766 11.027 1.00 66.00 271 ASP A CA 1
ATOM 2208 C C . ASP A 1 271 ? -2.711 -16.257 9.606 1.00 66.00 271 ASP A C 1
ATOM 2210 O O . ASP A 1 271 ? -2.477 -15.072 9.393 1.00 66.00 271 ASP A O 1
ATOM 2214 N N . GLU A 1 272 ? -2.779 -17.148 8.609 1.00 68.50 272 GLU A N 1
ATOM 2215 C CA . GLU A 1 272 ? -2.662 -16.849 7.180 1.00 68.50 272 GLU A CA 1
ATOM 2216 C C . GLU A 1 272 ? -3.690 -15.839 6.661 1.00 68.50 272 GLU A C 1
ATOM 2218 O O . GLU A 1 272 ? -3.327 -14.933 5.911 1.00 68.50 272 GLU A O 1
ATOM 2223 N N . ILE A 1 273 ? -4.963 -15.990 7.033 1.00 71.00 273 ILE A N 1
ATOM 2224 C CA . ILE A 1 273 ? -6.050 -15.131 6.554 1.00 71.00 273 ILE A CA 1
ATOM 2225 C C . ILE A 1 273 ? -6.043 -13.793 7.298 1.00 71.00 273 ILE A C 1
ATOM 2227 O O . ILE A 1 273 ? -6.231 -12.751 6.667 1.00 71.00 273 ILE A O 1
ATOM 2231 N N . GLU A 1 274 ? -5.787 -13.810 8.610 1.00 72.56 274 GLU A N 1
ATOM 2232 C CA . GLU A 1 274 ? -5.637 -12.595 9.423 1.00 72.56 274 GLU A CA 1
ATOM 2233 C C . GLU A 1 274 ? -4.500 -11.718 8.882 1.00 72.56 274 GLU A C 1
ATOM 2235 O O . GLU A 1 274 ? -4.728 -10.561 8.507 1.00 72.56 274 GLU A O 1
ATOM 2240 N N . ASP A 1 275 ? -3.304 -12.301 8.733 1.00 76.38 275 ASP A N 1
ATOM 2241 C CA . ASP A 1 275 ? -2.139 -11.608 8.186 1.00 76.38 275 ASP A CA 1
ATOM 2242 C C . ASP A 1 275 ? -2.395 -11.138 6.750 1.00 76.38 275 ASP A C 1
ATOM 2244 O O . ASP A 1 275 ? -1.930 -10.073 6.347 1.00 76.38 275 ASP A O 1
ATOM 2248 N N . TYR A 1 276 ? -3.150 -11.900 5.953 1.00 81.56 276 TYR A N 1
ATOM 2249 C CA . TYR A 1 276 ? -3.488 -11.502 4.591 1.00 81.56 276 TYR A CA 1
ATOM 2250 C C . TYR A 1 276 ? -4.346 -10.231 4.558 1.00 81.56 276 TYR A C 1
ATOM 2252 O O . TYR A 1 276 ? -4.014 -9.312 3.806 1.00 81.56 276 TYR A O 1
ATOM 2260 N N . VAL A 1 277 ? -5.403 -10.141 5.374 1.00 86.06 277 VAL A N 1
ATOM 2261 C CA . VAL A 1 277 ? -6.278 -8.954 5.431 1.00 86.06 277 VAL A CA 1
ATOM 2262 C C . VAL A 1 277 ? -5.514 -7.748 5.965 1.00 86.06 277 VAL A C 1
ATOM 2264 O O . VAL A 1 277 ? -5.476 -6.705 5.306 1.00 86.06 277 VAL A O 1
ATOM 2267 N N . VAL A 1 278 ? -4.860 -7.889 7.123 1.00 88.12 278 VAL A N 1
ATOM 2268 C CA . VAL A 1 278 ? -4.157 -6.767 7.759 1.00 88.12 278 VAL A CA 1
ATOM 2269 C C . VAL A 1 278 ? -3.037 -6.244 6.864 1.00 88.12 278 VAL A C 1
ATOM 2271 O O . VAL A 1 278 ? -2.856 -5.036 6.744 1.00 88.12 278 VAL A O 1
ATOM 2274 N N . HIS A 1 279 ? -2.341 -7.124 6.141 1.00 88.62 279 HIS A N 1
ATOM 2275 C CA . HIS A 1 279 ? -1.289 -6.727 5.216 1.00 88.62 279 HIS A CA 1
ATOM 2276 C C . HIS A 1 279 ? -1.807 -5.853 4.067 1.00 88.62 279 HIS A C 1
ATOM 2278 O O . HIS A 1 279 ? -1.166 -4.861 3.726 1.00 88.62 279 HIS A O 1
ATOM 2284 N N . HIS A 1 280 ? -2.979 -6.165 3.505 1.00 90.38 280 HIS A N 1
ATOM 2285 C CA . HIS A 1 280 ? -3.590 -5.329 2.465 1.00 90.38 280 HIS A CA 1
ATOM 2286 C C . HIS A 1 280 ? -3.979 -3.950 3.004 1.00 90.38 280 HIS A C 1
ATOM 2288 O O . HIS A 1 280 ? -3.779 -2.949 2.320 1.00 90.38 280 HIS A O 1
ATOM 2294 N N . ILE A 1 281 ? -4.466 -3.879 4.245 1.00 92.75 281 ILE A N 1
ATOM 2295 C CA . ILE A 1 281 ? -4.785 -2.604 4.893 1.00 92.75 281 ILE A CA 1
ATOM 2296 C C . ILE A 1 281 ? -3.508 -1.783 5.130 1.00 92.75 281 ILE A C 1
ATOM 2298 O O . ILE A 1 281 ? -3.462 -0.607 4.777 1.00 92.75 281 ILE A O 1
ATOM 2302 N N . ILE A 1 282 ? -2.450 -2.402 5.665 1.00 93.25 282 ILE A N 1
ATOM 2303 C CA . ILE A 1 282 ? -1.153 -1.758 5.937 1.00 93.25 282 ILE A CA 1
ATOM 2304 C C . ILE A 1 282 ? -0.545 -1.166 4.652 1.00 93.25 282 ILE A C 1
ATOM 2306 O O . ILE A 1 282 ? -0.021 -0.051 4.683 1.00 93.25 282 ILE A O 1
ATOM 2310 N N . ILE A 1 283 ? -0.636 -1.868 3.515 1.00 92.62 283 ILE A N 1
ATOM 2311 C CA . ILE A 1 283 ? -0.170 -1.351 2.216 1.00 92.62 283 ILE A CA 1
ATOM 2312 C C . ILE A 1 283 ? -0.881 -0.042 1.855 1.00 92.62 283 ILE A C 1
ATOM 2314 O O . ILE A 1 283 ? -0.232 0.913 1.423 1.00 92.62 283 ILE A O 1
ATOM 2318 N N . GLU A 1 284 ? -2.196 0.028 2.051 1.00 94.69 284 GLU A N 1
ATOM 2319 C CA . GLU A 1 284 ? -2.973 1.221 1.710 1.00 94.69 284 GLU A CA 1
ATOM 2320 C C . GLU A 1 284 ? -2.784 2.358 2.724 1.00 94.69 284 GLU A C 1
ATOM 2322 O O . GLU A 1 284 ? -2.790 3.526 2.333 1.00 94.69 284 GLU A O 1
ATOM 2327 N N . VAL A 1 285 ? -2.488 2.045 3.991 1.00 94.75 285 VAL A N 1
ATOM 2328 C CA . VAL A 1 285 ? -2.022 3.030 4.983 1.00 94.75 285 VAL A CA 1
ATOM 2329 C C . VAL A 1 285 ? -0.693 3.658 4.542 1.00 94.75 285 VAL A C 1
ATOM 2331 O O . VAL A 1 285 ? -0.579 4.884 4.503 1.00 94.75 285 VAL A O 1
ATOM 2334 N N . LEU A 1 286 ? 0.293 2.851 4.126 1.00 94.44 286 LEU A N 1
ATOM 2335 C CA . LEU A 1 286 ? 1.552 3.365 3.569 1.00 94.44 286 LEU A CA 1
ATOM 2336 C C . LEU A 1 286 ? 1.313 4.187 2.294 1.00 94.44 286 LEU A C 1
ATOM 2338 O O . LEU A 1 286 ? 1.946 5.222 2.096 1.00 94.44 286 LEU A O 1
ATOM 2342 N N . ARG A 1 287 ? 0.397 3.754 1.421 1.00 93.94 287 ARG A N 1
ATOM 2343 C CA . ARG A 1 287 ? 0.045 4.503 0.207 1.00 93.94 287 ARG A CA 1
ATOM 2344 C C . ARG A 1 287 ? -0.520 5.876 0.536 1.00 93.94 287 ARG A C 1
ATOM 2346 O O . ARG A 1 287 ? -0.156 6.836 -0.145 1.00 93.94 287 ARG A O 1
ATOM 2353 N N . LEU A 1 288 ? -1.374 5.977 1.554 1.00 94.25 288 LEU A N 1
ATOM 2354 C CA . LEU A 1 288 ? -1.940 7.246 2.010 1.00 94.25 288 LEU A CA 1
ATOM 2355 C C . LEU A 1 288 ? -0.841 8.186 2.499 1.00 94.25 288 LEU A C 1
ATOM 2357 O O . LEU A 1 288 ? -0.754 9.320 2.033 1.00 94.25 288 LEU A O 1
ATOM 2361 N N . GLU A 1 289 ? 0.037 7.680 3.360 1.00 93.38 289 GLU A N 1
ATOM 2362 C CA . GLU A 1 289 ? 1.189 8.424 3.864 1.00 93.38 289 GLU A CA 1
ATOM 2363 C C . GLU A 1 289 ? 2.082 8.928 2.737 1.00 93.38 289 GLU A C 1
ATOM 2365 O O . GLU A 1 289 ? 2.344 10.120 2.632 1.00 93.38 289 GLU A O 1
ATOM 2370 N N . VAL A 1 290 ? 2.512 8.043 1.840 1.00 92.06 290 VAL A N 1
ATOM 2371 C CA . VAL A 1 290 ? 3.369 8.427 0.717 1.00 92.06 290 VAL A CA 1
ATOM 2372 C C . VAL A 1 290 ? 2.702 9.486 -0.153 1.00 92.06 290 VAL A C 1
ATOM 2374 O O . VAL A 1 290 ? 3.338 10.472 -0.511 1.00 92.06 290 VAL A O 1
ATOM 2377 N N . SER A 1 291 ? 1.423 9.300 -0.478 1.00 91.69 291 SER A N 1
ATOM 2378 C CA . SER A 1 291 ? 0.719 10.178 -1.413 1.00 91.69 291 SER A CA 1
ATOM 2379 C C . SER A 1 291 ? 0.600 11.613 -0.902 1.00 91.69 291 SER A C 1
ATOM 2381 O O . SER A 1 291 ? 0.622 12.538 -1.707 1.00 91.69 291 SER A O 1
ATOM 2383 N N . PHE A 1 292 ? 0.472 11.804 0.415 1.00 89.62 292 PHE A N 1
ATOM 2384 C CA . PHE A 1 292 ? 0.256 13.125 1.011 1.00 89.62 292 PHE A CA 1
ATOM 2385 C C . PHE A 1 292 ? 1.494 13.711 1.694 1.00 89.62 292 PHE A C 1
ATOM 2387 O O . PHE A 1 292 ? 1.661 14.932 1.705 1.00 89.62 292 PHE A O 1
ATOM 2394 N N . CYS A 1 293 ? 2.365 12.870 2.245 1.00 88.81 293 CYS A N 1
ATOM 2395 C CA . CYS A 1 293 ? 3.487 13.284 3.084 1.00 88.81 293 CYS A CA 1
ATOM 2396 C C . CYS A 1 293 ? 4.852 13.137 2.395 1.00 88.81 293 CYS A C 1
ATOM 2398 O O . CYS A 1 293 ? 5.840 13.646 2.927 1.00 88.81 293 CYS A O 1
ATOM 2400 N N . SER A 1 294 ? 4.938 12.516 1.208 1.00 88.81 294 SER A N 1
ATOM 2401 C CA . SER A 1 294 ? 6.199 12.500 0.460 1.00 88.81 294 SER A CA 1
ATOM 2402 C C . SER A 1 294 ? 6.491 13.873 -0.163 1.00 88.81 294 SER A C 1
ATOM 2404 O O . SER A 1 294 ? 5.620 14.447 -0.825 1.00 88.81 294 SER A O 1
ATOM 2406 N N . PRO A 1 295 ? 7.694 14.437 0.048 1.00 83.75 295 PRO A N 1
ATOM 2407 C CA . PRO A 1 295 ? 8.062 15.740 -0.475 1.00 83.75 295 PRO A CA 1
ATOM 2408 C C . PRO A 1 295 ? 8.483 15.630 -1.941 1.00 83.75 295 PRO A C 1
ATOM 2410 O O . PRO A 1 295 ? 9.661 15.710 -2.259 1.00 83.75 295 PRO A O 1
ATOM 2413 N N . ASP A 1 296 ? 7.534 15.416 -2.845 1.00 85.88 296 ASP A N 1
ATOM 2414 C CA . ASP A 1 296 ? 7.814 15.206 -4.272 1.00 85.88 296 ASP A CA 1
ATOM 2415 C C . ASP A 1 296 ? 7.591 16.460 -5.131 1.00 85.88 296 ASP A C 1
ATOM 2417 O O . ASP A 1 296 ? 7.815 16.432 -6.343 1.00 85.88 296 ASP A O 1
ATOM 2421 N N . PHE A 1 297 ? 7.177 17.574 -4.518 1.00 83.81 297 PHE A N 1
ATOM 2422 C CA . PHE A 1 297 ? 6.684 18.736 -5.250 1.00 83.81 297 PHE A CA 1
ATOM 2423 C C . PHE A 1 297 ? 7.575 19.973 -5.086 1.00 83.81 297 PHE A C 1
ATOM 2425 O O . PHE A 1 297 ? 7.989 20.299 -3.971 1.00 83.81 297 PHE A O 1
ATOM 2432 N N . PRO A 1 298 ? 7.850 20.717 -6.173 1.00 79.81 298 PRO A N 1
ATOM 2433 C CA . PRO A 1 298 ? 8.507 22.013 -6.076 1.00 79.81 298 PRO A CA 1
ATOM 2434 C C . PRO A 1 298 ? 7.582 23.054 -5.420 1.00 79.81 298 PRO A C 1
ATOM 2436 O O . PRO A 1 298 ? 6.365 22.895 -5.381 1.00 79.81 298 PRO A O 1
ATOM 2439 N N . MET A 1 299 ? 8.158 24.168 -4.956 1.00 70.81 299 MET A N 1
ATOM 2440 C CA . MET A 1 299 ? 7.465 25.204 -4.167 1.00 70.81 299 MET A CA 1
ATOM 2441 C C . MET A 1 299 ? 6.254 25.870 -4.852 1.00 70.81 299 MET A C 1
ATOM 2443 O O . MET A 1 299 ? 5.457 26.523 -4.180 1.00 70.81 299 MET A O 1
ATOM 2447 N N . MET A 1 300 ? 6.116 25.766 -6.177 1.00 68.44 300 MET A N 1
ATOM 2448 C CA . MET A 1 300 ? 5.058 26.441 -6.933 1.00 68.44 300 MET A CA 1
ATOM 2449 C C . MET A 1 300 ? 4.236 25.434 -7.740 1.00 68.44 300 MET A C 1
ATOM 2451 O O . MET A 1 300 ? 4.643 25.030 -8.827 1.00 68.44 300 MET A O 1
ATOM 2455 N N . LEU A 1 301 ? 3.063 25.067 -7.218 1.00 71.12 301 LEU A N 1
ATOM 2456 C CA . LEU A 1 301 ? 2.005 24.386 -7.968 1.00 71.12 301 LEU A CA 1
ATOM 2457 C C . LEU A 1 301 ? 0.805 25.324 -8.137 1.00 71.12 301 LEU A C 1
ATOM 2459 O O . LEU A 1 301 ? 0.503 26.122 -7.249 1.00 71.12 301 LEU A O 1
ATOM 2463 N N . THR A 1 302 ? 0.121 25.234 -9.277 1.00 77.56 302 THR A N 1
ATOM 2464 C CA . THR A 1 302 ? -1.129 25.968 -9.513 1.00 77.56 302 THR A CA 1
ATOM 2465 C C . THR A 1 302 ? -2.314 25.246 -8.866 1.00 77.56 302 THR A C 1
ATOM 2467 O O . THR A 1 302 ? -2.275 24.033 -8.641 1.00 77.56 302 THR A O 1
ATOM 2470 N N . ASN A 1 303 ? -3.401 25.978 -8.602 1.00 76.62 303 ASN A N 1
ATOM 2471 C CA . ASN A 1 303 ? -4.628 25.404 -8.037 1.00 76.62 303 ASN A CA 1
ATOM 2472 C C . ASN A 1 303 ? -5.196 24.273 -8.913 1.00 76.62 303 ASN A C 1
ATOM 2474 O O . ASN A 1 303 ? -5.606 23.242 -8.385 1.00 76.62 303 ASN A O 1
ATOM 2478 N N . ASP A 1 304 ? -5.144 24.421 -10.240 1.00 80.44 304 ASP A N 1
ATOM 2479 C CA . ASP A 1 304 ? -5.613 23.401 -11.189 1.00 80.44 304 ASP A CA 1
ATOM 2480 C C . ASP A 1 304 ? -4.826 22.093 -11.082 1.00 80.44 304 ASP A C 1
ATOM 2482 O O . ASP A 1 304 ? -5.401 21.004 -11.181 1.00 80.44 304 ASP A O 1
ATOM 2486 N N . VAL A 1 305 ? -3.512 22.182 -10.846 1.00 82.88 305 VAL A N 1
ATOM 2487 C CA . VAL A 1 305 ? -2.659 21.005 -10.641 1.00 82.88 305 VAL A CA 1
ATOM 2488 C C . VAL A 1 305 ? -3.055 20.295 -9.352 1.00 82.88 305 VAL A C 1
ATOM 2490 O O . VAL A 1 305 ? -3.263 19.086 -9.366 1.00 82.88 305 VAL A O 1
ATOM 2493 N N . LEU A 1 306 ? -3.246 21.032 -8.259 1.00 80.69 306 LEU A N 1
ATOM 2494 C CA . LEU A 1 306 ? -3.651 20.461 -6.971 1.00 80.69 306 LEU A CA 1
ATOM 2495 C C . LEU A 1 306 ? -5.049 19.836 -7.016 1.00 80.69 306 LEU A C 1
ATOM 2497 O O . LEU A 1 306 ? -5.260 18.740 -6.491 1.00 80.69 306 LEU A O 1
ATOM 2501 N N . PHE A 1 307 ? -5.993 20.484 -7.698 1.00 82.75 307 PHE A N 1
ATOM 2502 C CA . PHE A 1 307 ? -7.315 19.918 -7.939 1.00 82.75 307 PHE A CA 1
ATOM 2503 C C . PHE A 1 307 ? -7.226 18.627 -8.765 1.00 82.75 307 PHE A C 1
ATOM 2505 O O . PHE A 1 307 ? -7.776 17.595 -8.372 1.00 82.75 307 PHE A O 1
ATOM 2512 N N . SER A 1 308 ? -6.470 18.645 -9.863 1.00 86.56 308 SER A N 1
ATOM 2513 C CA . SER A 1 308 ? -6.250 17.464 -10.707 1.00 86.56 308 SER A CA 1
ATOM 2514 C C . SER A 1 308 ? -5.589 16.326 -9.931 1.00 86.56 308 SER A C 1
ATOM 2516 O O . SER A 1 308 ? -5.968 15.169 -10.098 1.00 86.56 308 SER A O 1
ATOM 2518 N N . MET A 1 309 ? -4.657 16.642 -9.031 1.00 88.12 309 MET A N 1
ATOM 2519 C CA . MET A 1 309 ? -4.031 15.667 -8.142 1.00 88.12 309 MET A CA 1
ATOM 2520 C C . MET A 1 309 ? -5.027 15.057 -7.162 1.00 88.12 309 MET A C 1
ATOM 2522 O O . MET A 1 309 ? -5.024 13.842 -6.998 1.00 88.12 309 MET A O 1
ATOM 2526 N N . SER A 1 310 ? -5.912 15.857 -6.559 1.00 87.81 310 SER A N 1
ATOM 2527 C CA . SER A 1 310 ? -6.950 15.336 -5.659 1.00 87.81 310 SER A CA 1
ATOM 2528 C C . SER A 1 310 ? -7.811 14.273 -6.348 1.00 87.81 310 SER A C 1
ATOM 2530 O O . SER A 1 310 ? -7.995 13.171 -5.829 1.00 87.81 310 SER A O 1
ATOM 2532 N N . ARG A 1 311 ? -8.224 14.553 -7.589 1.00 89.81 311 ARG A N 1
ATOM 2533 C CA . ARG A 1 311 ? -8.981 13.618 -8.418 1.00 89.81 311 ARG A CA 1
ATOM 2534 C C . ARG A 1 311 ? -8.145 12.412 -8.833 1.00 89.81 311 ARG A C 1
ATOM 2536 O O . ARG A 1 311 ? -8.618 11.285 -8.769 1.00 89.81 311 ARG A O 1
ATOM 2543 N N . HIS A 1 312 ? -6.891 12.632 -9.223 1.00 91.50 312 HIS A N 1
ATOM 2544 C CA . HIS A 1 312 ? -5.981 11.558 -9.603 1.00 91.50 312 HIS A CA 1
ATOM 2545 C C . HIS A 1 312 ? -5.752 10.567 -8.457 1.00 91.50 312 HIS A C 1
ATOM 2547 O O . HIS A 1 312 ? -5.797 9.360 -8.684 1.00 91.50 312 HIS A O 1
ATOM 2553 N N . LEU A 1 313 ? -5.565 11.058 -7.229 1.00 92.81 313 LEU A N 1
ATOM 2554 C CA . LEU A 1 313 ? -5.401 10.211 -6.052 1.00 92.81 313 LEU A CA 1
ATOM 2555 C C . LEU A 1 313 ? -6.617 9.300 -5.861 1.00 92.81 313 LEU A C 1
ATOM 2557 O O . LEU A 1 313 ? -6.467 8.084 -5.772 1.00 92.81 313 LEU A O 1
ATOM 2561 N N . VAL A 1 314 ? -7.824 9.862 -5.869 1.00 92.75 314 VAL A N 1
ATOM 2562 C CA . VAL A 1 314 ? -9.048 9.075 -5.671 1.00 92.75 314 VAL A CA 1
ATOM 2563 C C . VAL A 1 314 ? -9.271 8.094 -6.825 1.00 92.75 314 VAL A C 1
ATOM 2565 O O . VAL A 1 314 ? -9.334 6.891 -6.583 1.00 92.75 314 VAL A O 1
ATOM 2568 N N . ASP A 1 315 ? -9.330 8.597 -8.057 1.00 91.75 315 ASP A N 1
ATOM 2569 C CA . ASP A 1 315 ? -9.816 7.841 -9.219 1.00 91.75 315 ASP A CA 1
ATOM 2570 C C . ASP A 1 315 ? -8.742 6.902 -9.804 1.00 91.75 315 ASP A C 1
ATOM 2572 O O . ASP A 1 315 ? -9.053 5.859 -10.364 1.00 91.75 315 ASP A O 1
ATOM 2576 N N . ASN A 1 316 ? -7.453 7.250 -9.707 1.00 88.62 316 ASN A N 1
ATOM 2577 C CA . ASN A 1 316 ? -6.389 6.525 -10.422 1.00 88.62 316 ASN A CA 1
ATOM 2578 C C . ASN A 1 316 ? -5.374 5.841 -9.503 1.00 88.62 316 ASN A C 1
ATOM 2580 O O . ASN A 1 316 ? -4.721 4.886 -9.929 1.00 88.62 316 ASN A O 1
ATOM 2584 N N . VAL A 1 317 ? -5.200 6.327 -8.270 1.00 89.56 317 VAL A N 1
ATOM 2585 C CA . VAL A 1 317 ? -4.246 5.740 -7.316 1.00 89.56 317 VAL A CA 1
ATOM 2586 C C . VAL A 1 317 ? -4.942 4.773 -6.364 1.00 89.56 317 VAL A C 1
ATOM 2588 O O . VAL A 1 317 ? -4.420 3.681 -6.143 1.00 89.56 317 VAL A O 1
ATOM 2591 N N . PHE A 1 318 ? -6.108 5.144 -5.823 1.00 93.56 318 PHE A N 1
ATOM 2592 C CA . PHE A 1 318 ? -6.751 4.397 -4.739 1.00 93.56 318 PHE A CA 1
ATOM 2593 C C . PHE A 1 318 ? -7.976 3.575 -5.138 1.00 93.56 318 PHE A C 1
ATOM 2595 O O . PHE A 1 318 ? -8.172 2.528 -4.531 1.00 93.56 318 PHE A O 1
ATOM 2602 N N . GLU A 1 319 ? -8.791 3.986 -6.115 1.00 92.75 319 GLU A N 1
ATOM 2603 C CA . GLU A 1 319 ? -10.076 3.325 -6.420 1.00 92.75 319 GLU A CA 1
ATOM 2604 C C . GLU A 1 319 ? -9.953 1.797 -6.563 1.00 92.75 319 GLU A C 1
ATOM 2606 O O . GLU A 1 319 ? -10.555 1.040 -5.799 1.00 92.75 319 GLU A O 1
ATOM 2611 N N . GLU A 1 320 ? -9.108 1.335 -7.487 1.00 89.69 320 GLU A N 1
ATOM 2612 C CA . GLU A 1 320 ? -8.889 -0.097 -7.724 1.00 89.69 320 GLU A CA 1
ATOM 2613 C C . GLU A 1 320 ? -8.254 -0.790 -6.505 1.00 89.69 320 GLU A C 1
ATOM 2615 O O . GLU A 1 320 ? -8.524 -1.958 -6.229 1.00 89.69 320 GLU A O 1
ATOM 2620 N N . LYS A 1 321 ? -7.403 -0.081 -5.753 1.00 90.12 321 LYS A N 1
ATOM 2621 C CA . LYS A 1 321 ? -6.659 -0.647 -4.619 1.00 90.12 321 LYS A CA 1
ATOM 2622 C C . LYS A 1 321 ? -7.561 -0.867 -3.414 1.00 90.12 321 LYS A C 1
ATOM 2624 O O . LYS A 1 321 ? -7.586 -1.968 -2.874 1.00 90.12 321 LYS A O 1
ATOM 2629 N N . LEU A 1 322 ? -8.366 0.130 -3.055 1.00 93.69 322 LEU A N 1
ATOM 2630 C CA . LEU A 1 322 ? -9.346 0.021 -1.979 1.00 93.69 322 LEU A CA 1
ATOM 2631 C C . LEU A 1 322 ? -10.434 -0.996 -2.329 1.00 93.69 322 LEU A C 1
ATOM 2633 O O . LEU A 1 322 ? -10.827 -1.768 -1.458 1.00 93.69 322 LEU A O 1
ATOM 2637 N N . LYS A 1 323 ? -10.855 -1.072 -3.599 1.00 92.75 323 LYS A N 1
ATOM 2638 C CA . LYS A 1 323 ? -11.775 -2.119 -4.057 1.00 92.75 323 LYS A CA 1
ATOM 2639 C C . LYS A 1 323 ? -11.198 -3.521 -3.842 1.00 92.75 323 LYS A C 1
ATOM 2641 O O . LYS A 1 323 ? -11.894 -4.382 -3.324 1.00 92.75 323 LYS A O 1
ATOM 2646 N N . LYS A 1 324 ? -9.912 -3.743 -4.135 1.00 89.38 324 LYS A N 1
ATOM 2647 C CA . LYS A 1 324 ? -9.256 -5.035 -3.857 1.00 89.38 324 LYS A CA 1
ATOM 2648 C C . LYS A 1 324 ? -9.254 -5.386 -2.371 1.00 89.38 324 LYS A C 1
ATOM 2650 O O . LYS A 1 324 ? -9.484 -6.542 -2.033 1.00 89.38 324 LYS A O 1
ATOM 2655 N N . VAL A 1 325 ? -9.012 -4.418 -1.483 1.00 91.12 325 VAL A N 1
ATOM 2656 C CA . VAL A 1 325 ? -9.100 -4.658 -0.030 1.00 91.12 325 VAL A CA 1
ATOM 2657 C C . VAL A 1 325 ? -10.531 -5.025 0.373 1.00 91.12 325 VAL A C 1
ATOM 2659 O O . VAL A 1 325 ? -10.735 -5.973 1.129 1.00 91.12 325 VAL A O 1
ATOM 2662 N N . GLU A 1 326 ? -11.524 -4.324 -0.171 1.00 92.69 326 GLU A N 1
ATOM 2663 C CA . GLU A 1 326 ? -12.944 -4.604 0.056 1.00 92.69 326 GLU A CA 1
ATOM 2664 C C . GLU A 1 326 ? -13.355 -5.996 -0.441 1.00 92.69 326 GLU A C 1
ATOM 2666 O O . GLU A 1 326 ? -14.031 -6.729 0.284 1.00 92.69 326 GLU A O 1
ATOM 2671 N N . ASP A 1 327 ? -12.892 -6.402 -1.624 1.00 90.50 327 ASP A N 1
ATOM 2672 C CA . ASP A 1 327 ? -13.121 -7.734 -2.184 1.00 90.50 327 ASP A CA 1
ATOM 2673 C C . ASP A 1 327 ? -12.486 -8.814 -1.295 1.00 90.50 327 ASP A C 1
ATOM 2675 O O . ASP A 1 327 ? -13.139 -9.802 -0.957 1.00 90.50 327 ASP A O 1
ATOM 2679 N N . VAL A 1 328 ? -11.245 -8.603 -0.836 1.00 87.75 328 VAL A N 1
ATOM 2680 C CA . VAL A 1 328 ? -10.552 -9.503 0.102 1.00 87.75 328 VAL A CA 1
ATOM 2681 C C . VAL A 1 328 ? -11.341 -9.658 1.401 1.00 87.75 328 VAL A C 1
ATOM 2683 O O . VAL A 1 328 ? -11.613 -10.783 1.820 1.00 87.75 328 VAL A O 1
ATOM 2686 N N . ILE A 1 329 ? -11.753 -8.552 2.023 1.00 88.00 329 ILE A N 1
ATOM 2687 C CA . ILE A 1 329 ? -12.535 -8.576 3.264 1.00 88.00 329 ILE A CA 1
ATOM 2688 C C . ILE A 1 329 ? -13.882 -9.265 3.040 1.00 88.00 329 ILE A C 1
ATOM 2690 O O . ILE A 1 329 ? -14.301 -10.065 3.872 1.00 88.00 329 ILE A O 1
ATOM 2694 N N . THR A 1 330 ? -14.554 -8.999 1.919 1.00 87.12 330 THR A N 1
ATOM 2695 C CA . THR A 1 330 ? -15.849 -9.608 1.578 1.00 87.12 330 THR A CA 1
ATOM 2696 C C . THR A 1 330 ? -15.727 -11.117 1.403 1.00 87.12 330 THR A C 1
ATOM 2698 O O . THR A 1 330 ? -16.548 -11.876 1.922 1.00 87.12 330 THR A O 1
ATOM 2701 N N . VAL A 1 331 ? -14.679 -11.565 0.712 1.00 84.75 331 VAL A N 1
ATOM 2702 C CA . VAL A 1 331 ? -14.364 -12.981 0.531 1.00 84.75 331 VAL A CA 1
ATOM 2703 C C . VAL A 1 331 ? -14.093 -13.643 1.879 1.00 84.75 331 VAL A C 1
ATOM 2705 O O . VAL A 1 331 ? -14.735 -14.641 2.206 1.00 84.75 331 VAL A O 1
ATOM 2708 N N . VAL A 1 332 ? -13.197 -13.072 2.689 1.00 81.12 332 VAL A N 1
ATOM 2709 C CA . VAL A 1 332 ? -12.864 -13.599 4.020 1.00 81.12 332 VAL A CA 1
ATOM 2710 C C . VAL A 1 332 ? -14.101 -13.658 4.904 1.00 81.12 332 VAL A C 1
ATOM 2712 O O . VAL A 1 332 ? -14.375 -14.697 5.494 1.00 81.12 332 VAL A O 1
ATOM 2715 N N . ARG A 1 333 ? -14.906 -12.594 4.923 1.00 78.56 333 ARG A N 1
ATOM 2716 C CA . ARG A 1 333 ? -16.181 -12.552 5.639 1.00 78.56 333 ARG A CA 1
ATOM 2717 C C . ARG A 1 333 ? -17.080 -13.708 5.213 1.00 78.56 333 ARG A C 1
ATOM 2719 O O . ARG A 1 333 ? -17.527 -14.441 6.074 1.00 78.56 333 ARG A O 1
ATOM 2726 N N . LYS A 1 334 ? -17.274 -13.946 3.915 1.00 77.44 334 LYS A N 1
ATOM 2727 C CA . LYS A 1 334 ? -18.110 -15.056 3.425 1.00 77.44 334 LYS A CA 1
ATOM 2728 C C . LYS A 1 334 ? -17.598 -16.441 3.850 1.00 77.44 334 LYS A C 1
ATOM 2730 O O . LYS A 1 334 ? -18.404 -17.328 4.113 1.00 77.44 334 LYS A O 1
ATOM 2735 N N . TYR A 1 335 ? -16.279 -16.645 3.870 1.00 71.69 335 TYR A N 1
ATOM 2736 C CA . TYR A 1 335 ? -15.672 -17.940 4.207 1.00 71.69 335 TYR A CA 1
ATOM 2737 C C . TYR A 1 335 ? -15.643 -18.227 5.705 1.00 71.69 335 TYR A C 1
ATOM 2739 O O . TYR A 1 335 ? -15.831 -19.365 6.121 1.00 71.69 335 TYR A O 1
ATOM 2747 N N . VAL A 1 336 ? -15.362 -17.200 6.496 1.00 63.34 336 VAL A N 1
ATOM 2748 C CA . VAL A 1 336 ? -15.122 -17.311 7.933 1.00 63.34 336 VAL A CA 1
ATOM 2749 C C . VAL A 1 336 ? -16.417 -17.124 8.720 1.00 63.34 336 VAL A C 1
ATOM 2751 O O . VAL A 1 336 ? -16.618 -17.715 9.775 1.00 63.34 336 VAL A O 1
ATOM 2754 N N . ILE A 1 337 ? -17.311 -16.301 8.187 1.00 60.66 337 ILE A N 1
ATOM 2755 C CA . ILE A 1 337 ? -18.531 -15.861 8.831 1.00 60.66 337 ILE A CA 1
ATOM 2756 C C . ILE A 1 337 ? -19.685 -16.244 7.890 1.00 60.66 337 ILE A C 1
ATOM 2758 O O . ILE A 1 337 ? -20.091 -15.467 7.032 1.00 60.66 337 ILE A O 1
ATOM 2762 N N . GLN A 1 338 ? -20.274 -17.434 8.063 1.00 53.97 338 GLN A N 1
ATOM 2763 C CA . GLN A 1 338 ? -21.595 -17.764 7.487 1.00 53.97 338 GLN A CA 1
ATOM 2764 C C . GLN A 1 338 ? -22.741 -16.945 8.138 1.00 53.97 338 GLN A C 1
ATOM 2766 O O . GLN A 1 338 ? -23.891 -17.370 8.129 1.00 53.97 338 GLN A O 1
ATOM 2771 N N . PHE A 1 339 ? -22.453 -15.782 8.734 1.00 51.03 339 PHE A N 1
ATOM 2772 C CA . PHE A 1 339 ? -23.456 -14.876 9.291 1.00 51.03 339 PHE A CA 1
ATOM 2773 C C . PHE A 1 339 ? -23.815 -13.785 8.286 1.00 51.03 339 PHE A C 1
ATOM 2775 O O . PHE A 1 339 ? -22.954 -13.054 7.791 1.00 51.03 339 PHE A O 1
ATOM 2782 N N . GLU A 1 340 ? -25.112 -13.572 8.116 1.00 50.66 340 GLU A N 1
ATOM 2783 C CA . GLU A 1 340 ? -25.636 -12.271 7.724 1.00 50.66 340 GLU A CA 1
ATOM 2784 C C . GLU A 1 340 ? -25.489 -11.287 8.897 1.00 50.66 340 GLU A C 1
ATOM 2786 O O . GLU A 1 340 ? -25.695 -11.633 10.064 1.00 50.66 340 GLU A O 1
ATOM 2791 N N . TYR A 1 341 ? -25.136 -10.034 8.594 1.00 53.59 341 TYR A N 1
ATOM 2792 C CA . TYR A 1 341 ? -24.976 -8.943 9.569 1.00 53.59 341 TYR A CA 1
ATOM 2793 C C . TYR A 1 341 ? -26.191 -8.738 10.487 1.00 53.59 341 TYR A C 1
ATOM 2795 O O . TYR A 1 341 ? -26.063 -8.194 11.591 1.00 53.59 341 TYR A O 1
ATOM 2803 N N . ASP A 1 342 ? -27.357 -9.208 10.054 1.00 53.31 342 ASP A N 1
ATOM 2804 C CA . ASP A 1 342 ? -28.602 -9.150 10.804 1.00 53.31 342 ASP A CA 1
ATOM 2805 C C . ASP A 1 342 ? -28.566 -9.984 12.090 1.00 53.31 342 ASP A C 1
ATOM 2807 O O . ASP A 1 342 ? -29.233 -9.613 13.061 1.00 53.31 342 ASP A O 1
ATOM 2811 N N . HIS A 1 343 ? -27.691 -10.990 12.169 1.00 58.06 343 HIS A N 1
ATOM 2812 C CA . HIS A 1 343 ? -27.517 -11.857 13.337 1.00 58.06 343 HIS A CA 1
ATOM 2813 C C . HIS A 1 343 ? -26.427 -11.402 14.323 1.00 58.06 343 HIS A C 1
ATOM 2815 O O . HIS A 1 343 ? -26.186 -12.089 15.317 1.00 58.06 343 HIS A O 1
ATOM 2821 N N . LEU A 1 344 ? -25.767 -10.253 14.104 1.00 66.31 344 LEU A N 1
ATOM 2822 C CA . LEU A 1 344 ? -24.886 -9.684 15.133 1.00 66.31 344 LEU A CA 1
ATOM 2823 C C . LEU A 1 344 ? -25.684 -9.404 16.413 1.00 66.31 344 LEU A C 1
ATOM 2825 O O . LEU A 1 344 ? -26.815 -8.909 16.355 1.00 66.31 344 LEU A O 1
ATOM 2829 N N . SER A 1 345 ? -25.067 -9.664 17.569 1.00 73.25 345 SER A N 1
ATOM 2830 C CA . SER A 1 345 ? -25.650 -9.267 18.850 1.00 73.25 345 SER A CA 1
ATOM 2831 C C . SER A 1 345 ? -25.876 -7.748 18.870 1.00 73.25 345 SER A C 1
ATOM 2833 O O . SER A 1 345 ? -25.206 -6.993 18.152 1.00 73.25 345 SER A O 1
ATOM 2835 N N . LYS A 1 346 ? -26.843 -7.276 19.665 1.00 79.88 346 LYS A N 1
ATOM 2836 C CA . LYS A 1 346 ? -27.150 -5.835 19.754 1.00 79.88 346 LYS A CA 1
ATOM 2837 C C . LYS A 1 346 ? -25.913 -5.024 20.140 1.00 79.88 346 LYS A C 1
ATOM 2839 O O . LYS A 1 346 ? -25.743 -3.896 19.691 1.00 79.88 346 LYS A O 1
ATOM 2844 N N . GLU A 1 347 ? -25.035 -5.633 20.914 1.00 77.00 347 GLU A N 1
ATOM 2845 C CA . GLU A 1 347 ? -23.832 -5.045 21.477 1.00 77.00 347 GLU A CA 1
ATOM 2846 C C . GLU A 1 347 ? -22.720 -4.955 20.431 1.00 77.00 347 GLU A C 1
ATOM 2848 O O . GLU A 1 347 ? -22.111 -3.903 20.283 1.00 77.00 347 GLU A O 1
ATOM 2853 N N . LEU A 1 348 ? -22.552 -5.975 19.581 1.00 79.12 348 LEU A N 1
ATOM 2854 C CA . LEU A 1 348 ? -21.666 -5.886 18.416 1.00 79.12 348 LEU A CA 1
ATOM 2855 C C . LEU A 1 348 ? -22.153 -4.849 17.391 1.00 79.12 348 LEU A C 1
ATOM 2857 O O . LEU A 1 348 ? -21.342 -4.141 16.793 1.00 79.12 348 LEU A O 1
ATOM 2861 N N . LYS A 1 349 ? -23.473 -4.706 17.207 1.00 83.56 349 LYS A N 1
ATOM 2862 C CA . LYS A 1 349 ? -24.041 -3.622 16.382 1.00 83.56 349 LYS A CA 1
ATOM 2863 C C . LYS A 1 349 ? -23.764 -2.245 17.001 1.00 83.56 349 LYS A C 1
ATOM 2865 O O . LYS A 1 349 ? -23.412 -1.320 16.268 1.00 83.56 349 LYS A O 1
ATOM 2870 N N . CYS A 1 350 ? -23.878 -2.121 18.326 1.00 85.50 350 CYS A N 1
ATOM 2871 C CA . CYS A 1 350 ? -23.552 -0.903 19.069 1.00 85.50 350 CYS A CA 1
ATOM 2872 C C . CYS A 1 350 ? -22.072 -0.536 18.918 1.00 85.50 350 CYS A C 1
ATOM 2874 O O . CYS A 1 350 ? -21.769 0.561 18.453 1.00 85.50 350 CYS A O 1
ATOM 2876 N N . LEU A 1 351 ? -21.162 -1.478 19.183 1.00 86.75 351 LEU A N 1
ATOM 2877 C CA . LEU A 1 351 ? -19.724 -1.284 19.015 1.00 86.75 351 LEU A CA 1
ATOM 2878 C C . LEU A 1 351 ? -19.390 -0.842 17.589 1.00 86.75 351 LEU A C 1
ATOM 2880 O O . LEU A 1 351 ? -18.672 0.134 17.406 1.00 86.75 351 LEU A O 1
ATOM 2884 N N . ARG A 1 352 ? -19.952 -1.492 16.560 1.00 88.06 352 ARG A N 1
ATOM 2885 C CA . ARG A 1 352 ? -19.690 -1.099 15.164 1.00 88.06 352 ARG A CA 1
ATOM 2886 C C . ARG A 1 352 ? -20.087 0.347 14.904 1.00 88.06 352 ARG A C 1
ATOM 2888 O O . ARG A 1 352 ? -19.356 1.061 14.222 1.00 88.06 352 ARG A O 1
ATOM 2895 N N . LYS A 1 353 ? -21.239 0.762 15.435 1.00 90.00 353 LYS A N 1
ATOM 2896 C CA . LYS A 1 353 ? -21.717 2.136 15.321 1.00 90.00 353 LYS A CA 1
ATOM 2897 C C . LYS A 1 353 ? -20.771 3.102 16.032 1.00 90.00 353 LYS A C 1
ATOM 2899 O O . LYS A 1 353 ? -20.352 4.065 15.409 1.00 90.00 353 LYS A O 1
ATOM 2904 N N . VAL A 1 354 ? -20.369 2.808 17.270 1.00 91.19 354 VAL A N 1
ATOM 2905 C CA . VAL A 1 354 ? -19.399 3.619 18.026 1.00 91.19 354 VAL A CA 1
ATOM 2906 C C . VAL A 1 354 ? -18.083 3.759 17.260 1.00 91.19 354 VAL A C 1
ATOM 2908 O O . VAL A 1 354 ? -17.566 4.866 17.122 1.00 91.19 354 VAL A O 1
ATOM 2911 N N . LEU A 1 355 ? -17.563 2.658 16.709 1.00 92.12 355 LEU A N 1
ATOM 2912 C CA . LEU A 1 355 ? -16.341 2.686 15.910 1.00 92.12 355 LEU A CA 1
ATOM 2913 C C . LEU A 1 355 ? -16.520 3.501 14.621 1.00 92.12 355 LEU A C 1
ATOM 2915 O O . LEU A 1 355 ? -15.647 4.294 14.282 1.00 92.12 355 LEU A O 1
ATOM 2919 N N . GLY A 1 356 ? -17.645 3.340 13.920 1.00 92.75 356 GLY A N 1
ATOM 2920 C CA . GLY A 1 356 ? -17.956 4.080 12.694 1.00 92.75 356 GLY A CA 1
ATOM 2921 C C . GLY A 1 356 ? -18.121 5.583 12.925 1.00 92.75 356 GLY A C 1
ATOM 2922 O O . GLY A 1 356 ? -17.512 6.382 12.214 1.00 92.75 356 GLY A O 1
ATOM 2923 N N . ASP A 1 357 ? -18.883 5.962 13.951 1.00 91.62 357 ASP A N 1
ATOM 2924 C CA . ASP A 1 357 ? -19.087 7.354 14.360 1.00 91.62 357 ASP A CA 1
ATOM 2925 C C . ASP A 1 357 ? -17.755 7.979 14.805 1.00 91.62 357 ASP A C 1
ATOM 2927 O O . ASP A 1 357 ? -17.445 9.109 14.429 1.00 91.62 357 ASP A O 1
ATOM 2931 N N . GLY A 1 358 ? -16.922 7.228 15.536 1.00 90.69 358 GLY A N 1
ATOM 2932 C CA . GLY A 1 358 ? -15.586 7.663 15.944 1.00 90.69 358 GLY A CA 1
ATOM 2933 C C . GLY A 1 358 ? -14.624 7.856 14.770 1.00 90.69 358 GLY A C 1
ATOM 2934 O O . GLY A 1 358 ? -13.950 8.881 14.707 1.00 90.69 358 GLY A O 1
ATOM 2935 N N . VAL A 1 359 ? -14.605 6.935 13.797 1.00 91.88 359 VAL A N 1
ATOM 2936 C CA . VAL A 1 359 ? -13.831 7.100 12.551 1.00 91.88 359 VAL A CA 1
ATOM 2937 C C . VAL A 1 359 ? -14.265 8.359 11.814 1.00 91.88 359 VAL A C 1
ATOM 2939 O O . VAL A 1 359 ? -13.418 9.159 11.418 1.00 91.88 359 VAL A O 1
ATOM 2942 N N . HIS A 1 360 ? -15.573 8.558 11.636 1.00 89.44 360 HIS A N 1
ATOM 2943 C CA . HIS A 1 360 ? -16.071 9.752 10.967 1.00 89.44 360 HIS A CA 1
ATOM 2944 C C . HIS A 1 360 ? -15.675 11.012 11.737 1.00 89.44 360 HIS A C 1
ATOM 2946 O O . HIS A 1 360 ? -15.140 11.944 11.142 1.00 89.44 360 HIS A O 1
ATOM 2952 N N . GLY A 1 361 ? -15.869 11.018 13.057 1.00 87.50 361 GLY A N 1
ATOM 2953 C CA . GLY A 1 361 ? -15.518 12.131 13.928 1.00 87.50 361 GLY A CA 1
ATOM 2954 C C . GLY A 1 361 ? -14.043 12.498 13.842 1.00 87.50 361 GLY A C 1
ATOM 2955 O O . GLY A 1 361 ? -13.724 13.659 13.640 1.00 87.50 361 GLY A O 1
ATOM 2956 N N . LEU A 1 362 ? -13.135 11.530 13.907 1.00 87.94 362 LEU A N 1
ATOM 2957 C CA . LEU A 1 362 ? -11.704 11.817 13.929 1.00 87.94 362 LEU A CA 1
ATOM 2958 C C . LEU A 1 362 ? -11.139 12.247 12.567 1.00 87.94 362 LEU A C 1
ATOM 2960 O O . LEU A 1 362 ? -10.208 13.041 12.526 1.00 87.94 362 LEU A O 1
ATOM 2964 N N . TRP A 1 363 ? -11.701 11.774 11.449 1.00 87.19 363 TRP A N 1
ATOM 2965 C CA . TRP A 1 363 ? -11.325 12.276 10.120 1.00 87.19 363 TRP A CA 1
ATOM 2966 C C . TRP A 1 363 ? -12.010 13.595 9.751 1.00 87.19 363 TRP A C 1
ATOM 2968 O O . TRP A 1 363 ? -11.561 14.257 8.823 1.00 87.19 363 TRP A O 1
ATOM 2978 N N . THR A 1 364 ? -13.093 13.983 10.432 1.00 79.62 364 THR A N 1
ATOM 2979 C CA . THR A 1 364 ? -13.815 15.241 10.156 1.00 79.62 364 THR A CA 1
ATOM 2980 C C . THR A 1 364 ? -13.570 16.342 11.182 1.00 79.62 364 THR A C 1
ATOM 2982 O O . THR A 1 364 ? -13.806 17.511 10.859 1.00 79.62 364 THR A O 1
ATOM 2985 N N . GLN A 1 365 ? -13.080 16.014 12.383 1.00 66.31 365 GLN A N 1
ATOM 2986 C CA . GLN A 1 365 ? -12.738 16.995 13.405 1.00 66.31 365 GLN A CA 1
ATOM 2987 C C . GLN A 1 365 ? -11.633 17.916 12.889 1.00 66.31 365 GLN A C 1
ATOM 2989 O O . GLN A 1 365 ? -10.547 17.508 12.483 1.00 66.31 365 GLN A O 1
ATOM 2994 N N . GLN A 1 366 ? -11.989 19.196 12.844 1.00 49.22 366 GLN A N 1
ATOM 2995 C CA . GLN A 1 366 ? -11.149 20.293 12.411 1.00 49.22 366 GLN A CA 1
ATOM 2996 C C . GLN A 1 366 ? -10.163 20.643 13.524 1.00 49.22 366 GLN A C 1
ATOM 2998 O O . GLN A 1 366 ? -10.416 21.584 14.267 1.00 49.22 366 GLN A O 1
ATOM 3003 N N . ASP A 1 367 ? -9.032 19.953 13.611 1.00 43.19 367 ASP A N 1
ATOM 3004 C CA . ASP A 1 367 ? -7.849 20.660 14.090 1.00 43.19 367 ASP A CA 1
ATOM 3005 C C . ASP A 1 367 ? -7.182 21.334 12.885 1.00 43.19 367 ASP A C 1
ATOM 3007 O O . ASP A 1 367 ? -7.022 20.702 11.827 1.00 43.19 367 ASP A O 1
ATOM 3011 N N . PRO A 1 368 ? -6.847 22.638 12.975 1.00 39.97 368 PRO A N 1
ATOM 3012 C CA . PRO A 1 368 ? -5.998 23.264 11.982 1.00 39.97 368 PRO A CA 1
ATOM 3013 C C . PRO A 1 368 ? -4.724 22.437 11.965 1.00 39.97 368 PRO A C 1
ATOM 3015 O O . PRO A 1 368 ? -4.083 22.268 12.992 1.00 39.97 368 PRO A O 1
ATOM 3018 N N . ILE A 1 369 ? -4.449 21.842 10.811 1.00 41.16 369 ILE A N 1
ATOM 3019 C CA . ILE A 1 369 ? -3.312 20.982 10.512 1.00 41.16 369 ILE A CA 1
ATOM 3020 C C . ILE A 1 369 ? -2.068 21.457 11.306 1.00 41.16 369 ILE A C 1
ATOM 3022 O O . ILE A 1 369 ? -1.384 22.342 10.806 1.00 41.16 369 ILE A O 1
ATOM 3026 N N . CYS A 1 370 ? -1.772 20.882 12.486 1.00 36.25 370 CYS A N 1
ATOM 3027 C CA . CYS A 1 370 ? -0.751 21.383 13.434 1.00 36.25 370 CYS A CA 1
ATOM 3028 C C . CYS A 1 370 ? 0.641 21.577 12.829 1.00 36.25 370 CYS A C 1
ATOM 3030 O O . CYS A 1 370 ? 1.221 20.565 12.365 1.00 36.25 370 CYS A O 1
#

pLDDT: mean 78.8, std 15.41, range [31.38, 95.88]

Mean predicted aligned error: 10.89 Å

Foldseek 3Di:
DPPVLLVVLLVLLVVLLVVCVLLPQLLLDDPCRSVVLVVLSVVLVVLCVVLVVVLCVQVDDPDDPDPSPPPPVNVVSVVSSVVSSVVSVVSSVVSVVVVLRSLLRNQDFFDPDVDGPDLVVSLVSLLVSLVVRFQVQLVVLVVVVFFFQLVLLVCLCVPCVPDPLSVVLSVLLLVLLLVLLLLLLLLVLLLLCCCVPQQLDQLVRSLVVLVSLLSSLLSLANNNGQLLFPLSVLSSVLSVVLNVLSVVLRVPSVPPPPPPPDDDDRRHDDPVLSSSLSSLSSSSSSVSRCNGPRRPHDPDDDSVRSNVSSCCCCPPVPVVSSVVSVVSSVVCCVVRPVDDPVPDDPVSVVSSVVSSVVSSCSSPDDDPSD

Nearest PDB structures (foldseek):
  8cq6-assembly1_D  TM=2.512E-01  e=7.947E+00  Duganella sacchari
  4bem-assembly1_J  TM=1.877E-01  e=5.131E+00  Acetobacterium woodii DSM 1030
  4e40-assembly1_A  TM=1.410E-01  e=3.616E+00  Trypanosoma congolense IL3000

Sequence (370 aa):
MDDLEVHDLWKKLITRLKEFDNYKRSGSVKEGEIEKLQEKGLRLQGGLFENLPKLNEECFKPHSKKKITNVKQLNRVVADIESLKIDMKRQIEYLDKCEERFQKYNIPKRYQNKTKQPLNIYVQRLNEFMESTWRKQTKMNRAKGYFNLIELMRMIDLKNPSSKDGLFAFTSLKNSLFKLGTKISTFLIDYVFLLVVASNASHRIVSLSLSELKTVIECLSLEGKICSSLAMSHVVLMVEFFIKALDLEGPLLNSEKSVDKGGDRVFYLSDEIEDYVVHHIIIEVLRLEVSFCSPDFPMMLTNDVLFSMSRHLVDNVFEEKLKKVEDVITVVRKYVIQFEYDHLSKELKCLRKVLGDGVHGLWTQQDPIC

Secondary structure (DSSP, 8-state):
--HHHHHHHHHHHHHHHHHGGGGTTSS-SPTTHHHHHHHHHHHHHHHHHHHHHHHHHHH---S-------HHHHHHHHHHHHHHHHHHHHHHHHHHHHHHHHHTT-PPPPP--SS---HHHHHHHHHHHHIIIIIHHHHHHHHTT-B-HHHHHHHHHHH-TT-HHHHHHHHHHHHHHHHHHHHHHHHHHHHHHHHHHHS---HHHHHHHHHHHHHHHHHT-TTS-GGG-HHHHHHHHHHHHHHHHHHHTTTTT-------SS-----PPPHHHHHHHHHHHHHHHHHHHHHHHS--B-S---HHHHHHHHHHIIIIIIHHHHHHHHHHHHHHHHHH----GGGS-HHHHHHHHHHHHHHHHHHH------